Protein AF-A0A1H6BA86-F1 (afdb_monomer_lite)

InterPro domains:
  IPR000883 Cytochrome c oxidase subunit I [PF00115] (71-523)
  IPR000883 Cytochrome c oxidase subunit I [PR01165] (62-87)
  IPR000883 Cytochrome c oxidase subunit I [PR01165] (109-132)
  IPR000883 Cytochrome c oxidase subunit I [PR01165] (136-160)
  IPR000883 Cytochrome c oxidase subunit I [PR01165] (184-196)
  IPR000883 Cytochrome c oxidase subunit I [PR01165] (214-232)
  IPR000883 Cytochrome c oxidase subunit I [PR01165] (243-262)
  IPR000883 Cytochrome c oxidase subunit I [PR01165] (292-313)
  IPR000883 Cytochrome c oxidase subunit I [PR01165] (338-353)
  IPR000883 Cytochrome c oxidase subunit I [PR01165] (362-383)
  IPR000883 Cytochrome c oxidase subunit I [PR01165] (397-415)
  IPR000883 Cytochrome c oxidase subunit I [PR01165] (425-444)
  IPR000883 Cytochrome c oxidase subunit I [PR01165] (475-496)
  IPR000883 Cytochrome c oxidase subunit I [PTHR10422] (62-557)
  IPR023615 Cytochrome c oxidase, subunit I, copper-binding site [PS00077] (294-348)
  IPR023616 Cytochrome c oxidase-like, subunit I domain [PS50855] (63-555)
  IPR036927 Cytochrome c oxidase-like, subunit I superfamily [G3DSA:1.20.210.10] (50-574)
  IPR036927 Cytochrome c oxidase-like, subunit I superfamily [SSF81442] (60-547)

Radius of gyration: 31.28 Å; chains: 1; bounding box: 102×70×97 Å

Organism: NCBI:txid699433

pLDDT: mean 85.02, std 22.04, range [26.34, 98.81]

Foldseek 3Di:
DDDDPQDPVLVVVVVVVVVVVVVLVVVVVVPPDQDDPPPDDPDDDDDDPDPDPPDQDDDPVSLLDPLALLSLLVLLQVQLLVLVVLLLVLVLQLLVCALAFDRDRDDLQLSLLSQQLSVCSLQLRHQLSLLSSCCSNPVCLQQVFPHWPRSVLSSQLSVLQVQLSCLQCVQVVCVVVVPQAHRDRCHNLNQLVSVQPDPHCSSVSNLVSSLSSLSSLLSSLVRLLCCLVPGGDPPRDPVNRALLSLLSNLLSVLSNVQSVLSSVLSVQSSCVRPVVDCCLPDPVSSVVSLVSSLLNVQSSLSSRFSSLLSLLQQQLLLQQLFHQAPSVLLSVLSNVCSVLSNVQSCLLVLLPPDDVVSLVSNLVSQLVNLVSVVSSLVSSVVSNPPGNHDPFLLSLLSVQQSVLVVVLSVLSNQSSDSVSVNQLPQALSVVLSSCSCSQSHSVSSSLSVCQVCLCLSQLFHFDRVLSVLLSVLSSQLSCQQRVLSNVRSVQVHGPSDSRRPDPDGDSVSSSVSSNSNSVSSVSNVVSVVSVVVRSVCRSVPGHGDPALCSSCSVVSPSDGSSSVVSRVVVVVVVVVPDDPPPDDDDDDDDDDDDDDDDDDDDDDDDDDDDDDDDDDDDDDDDDDDDDDYDDDDDDDDD

Secondary structure (DSSP, 8-state):
---PPPPHHHHHHHHHHHHHHHHHHHHHHT----S------------------PPPPPSHHHHHH---HHHHHHHHHHHHHHHHHHHHHHHHHHHHHTTSSS--SS-HHHHHHHHHHHHHIIIIIIIHHHHHHHHHHHHHHHHT-SS-SSHHHHHHHHHTHHHHHHHHHHHHHHGGGTSS-PPP-STTTT-HHHHHH---HHHHHHHHHHHHHHHHHHHHHHHHHHHHHHS--TT--TTT--HHHHHHHHHHHHHHHHHHHHHHHHHHHHHHHHT---TT-HHHHHHHHHHHHHHHHHHHHHHHHHHHHHHHHHHHHHHHTSPPTTHHHHHHHHHHHHHHGGG-GGGGGTTSS--HHHHHHHHHHHHHTHHHHHHHHHHHHHHHTTS-----HHHHHHHHHHHHHHHHHHHHHHHTSHHHHHHHTTBHHHHHHHHHHIIIIIHHHHHHHHHHHHHHHHSB---HHHHHHHHHHHHHHHHHHHHHHHHHHHTTPBTT-S----SSS-HHHHHHHHHHHHHHHHHHHHHHHHHHHHHHHHHHHSPBP-SS-TT--GGGT---HHHHHHHHHHHHHHHHT-----PPP-----------------------------------------------------

Structure (mmCIF, N/CA/C/O backbone):
data_AF-A0A1H6BA86-F1
#
_entry.id   AF-A0A1H6BA86-F1
#
loop_
_atom_site.group_PDB
_atom_site.id
_atom_site.type_symbol
_atom_site.label_atom_id
_atom_site.label_alt_id
_atom_site.label_comp_id
_atom_site.label_asym_id
_atom_site.label_entity_id
_atom_site.label_seq_id
_atom_site.pdbx_PDB_ins_code
_atom_site.Cartn_x
_atom_site.Cartn_y
_atom_site.Cartn_z
_atom_site.occupancy
_atom_site.B_iso_or_equiv
_atom_site.auth_seq_id
_atom_site.auth_comp_id
_atom_site.auth_asym_id
_atom_site.auth_atom_id
_atom_site.pdbx_PDB_model_num
ATOM 1 N N . MET A 1 1 ? 24.984 15.897 -27.661 1.00 39.84 1 MET A N 1
ATOM 2 C CA . MET A 1 1 ? 24.002 16.968 -27.399 1.00 39.84 1 MET A CA 1
ATOM 3 C C . MET A 1 1 ? 23.369 17.363 -28.718 1.00 39.84 1 MET A C 1
ATOM 5 O O . MET A 1 1 ? 24.022 18.007 -29.525 1.00 39.84 1 MET A O 1
ATOM 9 N N . ALA A 1 2 ? 22.137 16.928 -28.956 1.00 32.16 2 ALA A N 1
ATOM 10 C CA . ALA A 1 2 ? 21.269 17.494 -29.978 1.00 32.16 2 ALA A CA 1
ATOM 11 C C . ALA A 1 2 ? 20.032 17.978 -29.220 1.00 32.16 2 ALA A C 1
ATOM 13 O O . ALA A 1 2 ? 19.365 17.175 -28.572 1.00 32.16 2 ALA A O 1
ATOM 14 N N . HIS A 1 3 ? 19.797 19.289 -29.210 1.00 46.59 3 HIS A N 1
ATOM 15 C CA . HIS A 1 3 ? 18.557 19.859 -28.696 1.00 46.59 3 HIS A CA 1
ATOM 16 C C . HIS A 1 3 ? 17.411 19.315 -29.554 1.00 46.59 3 HIS A C 1
ATOM 18 O O . HIS A 1 3 ? 17.282 19.701 -30.715 1.00 46.59 3 HIS A O 1
ATOM 24 N N . MET A 1 4 ? 16.608 18.395 -29.014 1.00 39.19 4 MET A N 1
ATOM 25 C CA . MET A 1 4 ? 15.324 18.074 -29.629 1.00 39.19 4 MET A CA 1
ATOM 26 C C . MET A 1 4 ? 14.385 19.264 -29.398 1.00 39.19 4 MET A C 1
ATOM 28 O O . MET A 1 4 ? 14.241 19.698 -28.253 1.00 39.19 4 MET A O 1
ATOM 32 N N . PRO A 1 5 ? 13.774 19.831 -30.451 1.00 42.56 5 PRO A N 1
ATOM 33 C CA . PRO A 1 5 ? 12.787 20.885 -30.283 1.00 42.56 5 PRO A CA 1
ATOM 34 C C . PRO A 1 5 ? 11.576 20.317 -29.534 1.00 42.56 5 PRO A C 1
ATOM 36 O O . PRO A 1 5 ? 11.010 19.305 -29.941 1.00 42.56 5 PRO A O 1
ATOM 39 N N . ILE A 1 6 ? 11.189 20.969 -28.435 1.00 49.50 6 ILE A N 1
ATOM 40 C CA . ILE A 1 6 ? 9.954 20.664 -27.704 1.00 49.50 6 ILE A CA 1
ATOM 41 C C . ILE A 1 6 ? 8.797 20.845 -28.691 1.00 49.50 6 ILE A C 1
ATOM 43 O O . ILE A 1 6 ? 8.591 21.940 -29.218 1.00 49.50 6 ILE A O 1
ATOM 47 N N . GLY A 1 7 ? 8.067 19.768 -28.987 1.00 47.88 7 GLY A N 1
ATOM 48 C CA . GLY A 1 7 ? 6.925 19.825 -29.895 1.00 47.88 7 GLY A CA 1
ATOM 49 C C . GLY A 1 7 ? 5.872 20.805 -29.373 1.00 47.88 7 GLY A C 1
ATOM 50 O O . GLY A 1 7 ? 5.573 20.830 -28.179 1.00 47.88 7 GLY A O 1
ATOM 51 N N . THR A 1 8 ? 5.275 21.600 -30.260 1.00 51.97 8 THR A N 1
ATOM 52 C CA . THR A 1 8 ? 4.246 22.602 -29.915 1.00 51.97 8 THR A CA 1
ATOM 53 C C . THR A 1 8 ? 3.063 22.012 -29.133 1.00 51.97 8 THR A C 1
ATOM 55 O O . THR A 1 8 ? 2.489 22.698 -28.290 1.00 51.97 8 THR A O 1
ATOM 58 N N . GLY A 1 9 ? 2.743 20.729 -29.342 1.00 50.31 9 GLY A N 1
ATOM 59 C CA . GLY A 1 9 ? 1.730 19.998 -28.571 1.00 50.31 9 GLY A CA 1
ATOM 60 C C . GLY A 1 9 ? 2.130 19.697 -27.120 1.00 50.31 9 GLY A C 1
ATOM 61 O O . GLY A 1 9 ? 1.288 19.781 -26.230 1.00 50.31 9 GLY A O 1
ATOM 62 N N . GLN A 1 10 ? 3.411 19.421 -26.858 1.00 48.28 10 GLN A N 1
ATOM 63 C CA . GLN A 1 10 ? 3.917 19.182 -25.503 1.00 48.28 10 GLN A CA 1
ATOM 64 C C . GLN A 1 10 ? 3.891 20.480 -24.690 1.00 48.28 10 GLN A C 1
ATOM 66 O O . GLN A 1 10 ? 3.408 20.492 -23.567 1.00 48.28 10 GLN A O 1
ATOM 71 N N . LEU A 1 11 ? 4.283 21.597 -25.309 1.00 58.97 11 LEU A N 1
ATOM 72 C CA . LEU A 1 11 ? 4.242 22.931 -24.701 1.00 58.97 11 LEU A CA 1
ATOM 73 C C . LEU A 1 11 ? 2.812 23.367 -24.339 1.00 58.97 11 LEU A C 1
ATOM 75 O O . LEU A 1 11 ? 2.583 23.888 -23.249 1.00 58.97 11 LEU A O 1
ATOM 79 N N . ALA A 1 12 ? 1.839 23.111 -25.219 1.00 61.12 12 ALA A N 1
ATOM 80 C CA . ALA A 1 12 ? 0.430 23.383 -24.939 1.00 61.12 12 ALA A CA 1
ATOM 81 C C . ALA A 1 12 ? -0.090 22.557 -23.750 1.00 61.12 12 ALA A C 1
ATOM 83 O O . ALA A 1 12 ? -0.767 23.103 -22.878 1.00 61.12 12 ALA A O 1
ATOM 84 N N . LEU A 1 13 ? 0.270 21.271 -23.672 1.00 58.84 13 LEU A N 1
ATOM 85 C CA . LEU A 1 13 ? -0.112 20.413 -22.551 1.00 58.84 13 LEU A CA 1
ATOM 86 C C . LEU A 1 13 ? 0.541 20.873 -21.239 1.00 58.84 13 LEU A C 1
ATOM 88 O O . LEU A 1 13 ? -0.153 20.986 -20.233 1.00 58.84 13 LEU A O 1
ATOM 92 N N . THR A 1 14 ? 1.829 21.230 -21.253 1.00 58.19 14 THR A N 1
ATOM 93 C CA . THR A 1 14 ? 2.537 21.777 -20.084 1.00 58.19 14 THR A CA 1
ATOM 94 C C . THR A 1 14 ? 1.886 23.073 -19.586 1.00 58.19 14 THR A C 1
ATOM 96 O O . THR A 1 14 ? 1.733 23.257 -18.379 1.00 58.19 14 THR A O 1
ATOM 99 N N . VAL A 1 15 ? 1.438 23.955 -20.489 1.00 67.56 15 VAL A N 1
ATOM 100 C CA . VAL A 1 15 ? 0.708 25.185 -20.126 1.00 67.56 15 VAL A CA 1
ATOM 101 C C . VAL A 1 15 ? -0.651 24.861 -19.503 1.00 67.56 15 VAL A C 1
ATOM 103 O O . VAL A 1 15 ? -0.996 25.436 -18.472 1.00 67.56 15 VAL A O 1
ATOM 106 N N . VAL A 1 16 ? -1.405 23.917 -20.071 1.00 71.69 16 VAL A N 1
ATOM 107 C CA . VAL A 1 16 ? -2.690 23.468 -19.506 1.00 71.69 16 VAL A CA 1
ATOM 108 C C . VAL A 1 16 ? -2.495 22.838 -18.124 1.00 71.69 16 VAL A C 1
ATOM 110 O O . VAL A 1 16 ? -3.250 23.139 -17.202 1.00 71.69 16 VAL A O 1
ATOM 113 N N . MET A 1 17 ? -1.452 22.027 -17.948 1.00 60.56 17 MET A N 1
ATOM 114 C CA . MET A 1 17 ? -1.089 21.420 -16.664 1.00 60.56 17 MET A CA 1
ATOM 115 C C . MET A 1 17 ? -0.691 22.480 -15.630 1.00 60.56 17 MET A C 1
ATOM 117 O O . MET A 1 17 ? -1.168 22.440 -14.497 1.00 60.56 17 MET A O 1
ATOM 121 N N . GLY A 1 18 ? 0.119 23.468 -16.019 1.00 62.34 18 GLY A N 1
ATOM 122 C CA . GLY A 1 18 ? 0.478 24.597 -15.161 1.00 62.34 18 GLY A CA 1
ATOM 123 C C . GLY A 1 18 ? -0.742 25.420 -14.741 1.00 62.34 18 GLY A C 1
ATOM 124 O O . GLY A 1 18 ? -0.889 25.746 -13.566 1.00 62.34 18 GLY A O 1
ATOM 125 N N . LEU A 1 19 ? -1.664 25.693 -15.671 1.00 70.81 19 LEU A N 1
ATOM 126 C CA . LEU A 1 19 ? -2.929 26.372 -15.378 1.00 70.81 19 LEU A CA 1
ATOM 127 C C . LEU A 1 19 ? -3.818 25.551 -14.439 1.00 70.81 19 LEU A C 1
ATOM 129 O O . LEU A 1 19 ? -4.389 26.119 -13.514 1.00 70.81 19 LEU A O 1
ATOM 133 N N . PHE A 1 20 ? -3.903 24.232 -14.621 1.00 70.25 20 PHE A N 1
ATOM 134 C CA . PHE A 1 20 ? -4.643 23.352 -13.716 1.00 70.25 20 PHE A CA 1
ATOM 135 C C . PHE A 1 20 ? -4.071 23.396 -12.294 1.00 70.25 20 PHE A C 1
ATOM 137 O O . PHE A 1 20 ? -4.823 23.596 -11.344 1.00 70.25 20 PHE A O 1
ATOM 144 N N . LEU A 1 21 ? -2.746 23.300 -12.139 1.00 54.59 21 LEU A N 1
ATOM 145 C CA . LEU A 1 21 ? -2.092 23.416 -10.832 1.00 54.59 21 LEU A CA 1
ATOM 146 C C . LEU A 1 21 ? -2.316 24.791 -10.195 1.00 54.59 21 LEU A C 1
ATOM 148 O O . LEU A 1 21 ? -2.558 24.867 -8.994 1.00 54.59 21 LEU A O 1
ATOM 152 N N . LEU A 1 22 ? -2.294 25.870 -10.984 1.00 65.25 22 LEU A N 1
ATOM 153 C CA . LEU A 1 22 ? -2.608 27.218 -10.503 1.00 65.25 22 LEU A CA 1
ATOM 154 C C . LEU A 1 22 ? -4.075 27.358 -10.089 1.00 65.25 22 LEU A C 1
ATOM 156 O O . LEU A 1 22 ? -4.353 28.019 -9.094 1.00 65.25 22 LEU A O 1
ATOM 160 N N . VAL A 1 23 ? -5.009 26.723 -10.801 1.00 74.50 23 VAL A N 1
ATOM 161 C CA . VAL A 1 23 ? -6.430 26.682 -10.425 1.00 74.50 23 VAL A CA 1
ATOM 162 C C . VAL A 1 23 ? -6.623 25.898 -9.131 1.00 74.50 23 VAL A C 1
ATOM 164 O O . VAL A 1 23 ? -7.315 26.384 -8.243 1.00 74.50 23 VAL A O 1
ATOM 167 N N . VAL A 1 24 ? -5.982 24.737 -8.983 1.00 57.09 24 VAL A N 1
ATOM 168 C CA . VAL A 1 24 ? -6.018 23.945 -7.744 1.00 57.09 24 VAL A CA 1
ATOM 169 C C . VAL A 1 24 ? -5.398 24.731 -6.587 1.00 57.09 24 VAL A C 1
ATOM 171 O O . VAL A 1 24 ? -6.006 24.831 -5.525 1.00 57.09 24 VAL A O 1
ATOM 174 N N . ALA A 1 25 ? -4.241 25.363 -6.792 1.00 58.16 25 ALA A N 1
ATOM 175 C CA . ALA A 1 25 ? -3.588 26.193 -5.781 1.00 58.16 25 ALA A CA 1
ATOM 176 C C . ALA A 1 25 ? -4.437 27.416 -5.401 1.00 58.16 25 ALA A C 1
ATOM 178 O O . ALA A 1 25 ? -4.589 27.715 -4.219 1.00 58.16 25 ALA A O 1
ATOM 179 N N . ALA A 1 26 ? -5.040 28.097 -6.379 1.00 64.88 26 ALA A N 1
ATOM 180 C CA . ALA A 1 26 ? -5.946 29.218 -6.145 1.00 64.88 26 ALA A CA 1
ATOM 181 C C . ALA A 1 26 ? -7.241 28.776 -5.447 1.00 64.88 26 ALA A C 1
ATOM 183 O O . ALA A 1 26 ? -7.762 29.511 -4.614 1.00 64.88 26 ALA A O 1
ATOM 184 N N . TRP A 1 27 ? -7.750 27.582 -5.753 1.00 66.75 27 TRP A N 1
ATOM 185 C CA . TRP A 1 27 ? -8.900 26.985 -5.078 1.00 66.75 27 TRP A CA 1
ATOM 186 C C . TRP A 1 27 ? -8.579 26.667 -3.612 1.00 66.75 27 TRP A C 1
ATOM 188 O O . TRP A 1 27 ? -9.325 27.090 -2.734 1.00 66.75 27 TRP A O 1
ATOM 198 N N . ILE A 1 28 ? -7.425 26.049 -3.332 1.00 53.97 28 ILE A N 1
ATOM 199 C CA . ILE A 1 28 ? -6.934 25.794 -1.965 1.00 53.97 28 ILE A CA 1
ATOM 200 C C . ILE A 1 28 ? -6.727 27.112 -1.203 1.00 53.97 28 ILE A C 1
ATOM 202 O O . ILE A 1 28 ? -7.140 27.231 -0.051 1.00 53.97 28 ILE A O 1
ATOM 206 N N . ALA A 1 29 ? -6.132 28.123 -1.842 1.00 55.66 29 ALA A N 1
ATOM 207 C CA . ALA A 1 29 ? -5.887 29.430 -1.231 1.00 55.66 29 ALA A CA 1
ATOM 208 C C . ALA A 1 29 ? -7.180 30.209 -0.929 1.00 55.66 29 ALA A C 1
ATOM 210 O O . ALA A 1 29 ? -7.205 31.013 -0.002 1.00 55.66 29 ALA A O 1
ATOM 211 N N . ARG A 1 30 ? -8.257 29.960 -1.687 1.00 59.47 30 ARG A N 1
ATOM 212 C CA . ARG A 1 30 ? -9.590 30.556 -1.487 1.00 59.47 30 ARG A CA 1
ATOM 213 C C . ARG A 1 30 ? -10.451 29.833 -0.453 1.00 59.47 30 ARG A C 1
ATOM 215 O O . ARG A 1 30 ? -11.539 30.317 -0.149 1.00 59.47 30 ARG A O 1
ATOM 222 N N . LEU A 1 31 ? -9.990 28.721 0.122 1.00 59.22 31 LEU A N 1
ATOM 223 C CA . LEU A 1 31 ? -10.593 28.139 1.323 1.00 59.22 31 LEU A CA 1
ATOM 224 C C . LEU A 1 31 ? -10.203 29.005 2.539 1.00 59.22 31 LEU A C 1
ATOM 226 O O . LEU A 1 31 ? -9.437 28.605 3.414 1.00 59.22 31 LEU A O 1
ATOM 230 N N . GLU A 1 32 ? -10.703 30.243 2.560 1.00 44.50 32 GLU A N 1
ATOM 231 C CA . GLU A 1 32 ? -10.516 31.240 3.615 1.00 44.50 32 GLU A CA 1
ATOM 232 C C . GLU A 1 32 ? -11.298 30.841 4.876 1.00 44.50 32 GLU A C 1
ATOM 234 O O . GLU A 1 32 ? -12.383 31.335 5.168 1.00 44.50 32 GLU A O 1
ATOM 239 N N . SER A 1 33 ? -10.774 29.875 5.629 1.00 46.59 33 SER A N 1
ATOM 240 C CA . SER A 1 33 ? -10.879 29.792 7.096 1.00 46.59 33 SER A CA 1
ATOM 241 C C . SER A 1 33 ? -10.102 28.569 7.578 1.00 46.59 33 SER A C 1
ATOM 243 O O . SER A 1 33 ? -10.634 27.482 7.788 1.00 46.59 33 SER A O 1
ATOM 245 N N . TRP A 1 34 ? -8.797 28.758 7.750 1.00 47.69 34 TRP A N 1
ATOM 246 C CA . TRP A 1 34 ? -7.900 27.767 8.355 1.00 47.69 34 TRP A CA 1
ATOM 247 C C . TRP A 1 34 ? -8.015 27.755 9.888 1.00 47.69 34 TRP A C 1
ATOM 249 O O . TRP A 1 34 ? -7.421 26.918 10.559 1.00 47.69 34 TRP A O 1
ATOM 259 N N . ARG A 1 35 ? -8.801 28.684 10.446 1.00 44.44 35 ARG A N 1
ATOM 260 C CA . ARG A 1 35 ? -9.228 28.699 11.842 1.00 44.44 35 ARG A CA 1
ATOM 261 C C . ARG A 1 35 ? -10.662 28.195 11.919 1.00 44.44 35 ARG A C 1
ATOM 263 O O . ARG A 1 35 ? -11.524 28.719 11.216 1.00 44.44 35 ARG A O 1
ATOM 270 N N . SER A 1 36 ? -10.838 27.159 12.736 1.00 41.00 36 SER A N 1
ATOM 271 C CA . SER A 1 36 ? -12.077 26.700 13.368 1.00 41.00 36 SER A CA 1
ATOM 272 C C . SER A 1 36 ? -13.308 27.547 13.046 1.00 41.00 36 SER A C 1
ATOM 274 O O . SER A 1 36 ? -13.621 28.528 13.716 1.00 41.00 36 SER A O 1
ATOM 276 N N . TYR A 1 37 ? -14.048 27.119 12.031 1.00 34.03 37 TYR A N 1
ATOM 277 C CA . TYR A 1 37 ? -15.469 27.419 11.975 1.00 34.03 37 TYR A CA 1
ATOM 278 C C . TYR A 1 37 ? -16.135 26.399 12.895 1.00 34.03 37 TYR A C 1
ATOM 280 O O . TYR A 1 37 ? -16.448 25.288 12.477 1.00 34.03 37 TYR A O 1
ATOM 288 N N . ALA A 1 38 ? -16.284 26.763 14.168 1.00 39.16 38 ALA A N 1
ATOM 289 C CA . ALA A 1 38 ? -17.427 26.264 14.915 1.00 39.16 38 ALA A CA 1
ATOM 290 C C . ALA A 1 38 ? -18.674 26.761 14.162 1.00 39.16 38 ALA A C 1
ATOM 292 O O . ALA A 1 38 ? -18.685 27.928 13.747 1.00 39.16 38 ALA A O 1
ATOM 293 N N . PRO A 1 39 ? -19.687 25.921 13.903 1.00 39.00 39 PRO A N 1
ATOM 294 C CA . PRO A 1 39 ? -20.912 26.408 13.296 1.00 39.00 39 PRO A CA 1
ATOM 295 C C . PRO A 1 39 ? -21.491 27.493 14.210 1.00 39.00 39 PRO A C 1
ATOM 297 O O . PRO A 1 39 ? -21.741 27.277 15.394 1.00 39.00 39 PRO A O 1
ATOM 300 N N . ALA A 1 40 ? -21.622 28.703 13.669 1.00 35.03 40 ALA A N 1
ATOM 301 C CA . ALA A 1 40 ? -22.212 29.829 14.366 1.00 35.03 40 ALA A CA 1
ATOM 302 C C . ALA A 1 40 ? -23.724 29.595 14.490 1.00 35.03 40 ALA A C 1
ATOM 304 O O . ALA A 1 40 ? -24.492 29.971 13.608 1.00 35.03 40 ALA A O 1
ATOM 305 N N . GLY A 1 41 ? -24.144 28.975 15.592 1.00 34.06 41 GLY A N 1
ATOM 306 C CA . GLY A 1 41 ? -25.519 29.032 16.075 1.00 34.06 41 GLY A CA 1
ATOM 307 C C . GLY A 1 41 ? -25.763 30.381 16.748 1.00 34.06 41 GLY A C 1
ATOM 308 O O . GLY A 1 41 ? -25.286 30.634 17.852 1.00 34.06 41 GLY A O 1
ATOM 309 N N . GLY A 1 42 ? -26.477 31.277 16.071 1.00 32.03 42 GLY A N 1
ATOM 310 C CA . GLY A 1 42 ? -27.062 32.456 16.700 1.00 32.03 42 GLY A CA 1
ATOM 311 C C . GLY A 1 42 ? -28.368 32.073 17.392 1.00 32.03 42 GLY A C 1
ATOM 312 O O . GLY A 1 42 ? -29.319 31.689 16.720 1.00 32.03 42 GLY A O 1
ATOM 313 N N . GLY A 1 43 ? -28.428 32.203 18.715 1.00 29.56 43 GLY A N 1
ATOM 314 C CA . GLY A 1 43 ? -29.660 32.024 19.485 1.00 29.56 43 GLY A CA 1
ATOM 315 C C . GLY A 1 43 ? -29.371 31.799 20.963 1.00 29.56 43 GLY A C 1
ATOM 316 O O . GLY A 1 43 ? -28.657 30.877 21.328 1.00 29.56 43 GLY A O 1
ATOM 317 N N . ALA A 1 44 ? -29.868 32.693 21.807 1.00 31.09 44 ALA A N 1
ATOM 318 C CA . ALA A 1 44 ? -29.593 32.744 23.233 1.00 31.09 44 ALA A CA 1
ATOM 319 C C . ALA A 1 44 ? -30.216 31.576 24.024 1.00 31.09 44 ALA A C 1
ATOM 321 O O . ALA A 1 44 ? -31.372 31.244 23.804 1.00 31.09 44 ALA A O 1
ATOM 322 N N . GLY A 1 45 ? -29.458 31.081 25.010 1.00 33.25 45 GLY A N 1
ATOM 323 C CA . GLY A 1 45 ? -29.936 30.551 26.292 1.00 33.25 45 GLY A CA 1
ATOM 324 C C . GLY A 1 45 ? -30.730 29.243 26.293 1.00 33.25 45 GLY A C 1
ATOM 325 O O . GLY A 1 45 ? -31.941 29.283 26.176 1.00 33.25 45 GLY A O 1
ATOM 326 N N . GLU A 1 46 ? -30.064 28.129 26.607 1.00 29.05 46 GLU A N 1
ATOM 327 C CA . GLU A 1 46 ? -30.414 27.250 27.738 1.00 29.05 46 GLU A CA 1
ATOM 328 C C . GLU A 1 46 ? -29.362 26.142 27.897 1.00 29.05 46 GLU A C 1
ATOM 330 O O . GLU A 1 46 ? -28.843 25.589 26.931 1.00 29.05 46 GLU A O 1
ATOM 335 N N . THR A 1 47 ? -29.005 25.846 29.143 1.00 37.94 47 THR A N 1
ATOM 336 C CA . THR A 1 47 ? -28.129 24.740 29.530 1.00 37.94 47 THR A CA 1
ATOM 337 C C . THR A 1 47 ? -28.850 23.408 29.334 1.00 37.94 47 THR A C 1
ATOM 339 O O . THR A 1 47 ? -29.713 23.058 30.135 1.00 37.94 47 THR A O 1
ATOM 342 N N . GLY A 1 48 ? -28.454 22.653 28.311 1.00 29.02 48 GLY A N 1
ATOM 343 C CA . GLY A 1 48 ? -28.836 21.259 28.115 1.00 29.02 48 GLY A CA 1
ATOM 344 C C . GLY A 1 48 ? -27.662 20.472 27.540 1.00 29.02 48 GLY A C 1
ATOM 345 O O . GLY A 1 48 ? -27.221 20.728 26.424 1.00 29.02 48 GLY A O 1
ATOM 346 N N . THR A 1 49 ? -27.133 19.524 28.311 1.00 37.72 49 THR A N 1
ATOM 347 C CA . THR A 1 49 ? -26.193 18.503 27.839 1.00 37.72 49 THR A CA 1
ATOM 348 C C . THR A 1 49 ? -26.959 17.507 26.973 1.00 37.72 49 THR A C 1
ATOM 350 O O . THR A 1 49 ? -27.450 16.494 27.466 1.00 37.72 49 THR A O 1
ATOM 353 N N . GLY A 1 50 ? -27.122 17.831 25.696 1.00 31.67 50 GLY A N 1
ATOM 354 C CA . GLY A 1 50 ? -27.658 16.931 24.687 1.00 31.67 50 GLY A CA 1
ATOM 355 C C . GLY A 1 50 ? -26.739 16.960 23.478 1.00 31.67 50 GLY A C 1
ATOM 356 O O . GLY A 1 50 ? -26.563 18.006 22.857 1.00 31.67 50 GLY A O 1
ATOM 357 N N . THR A 1 51 ? -26.134 15.822 23.153 1.00 36.53 51 THR A N 1
ATOM 358 C CA . THR A 1 51 ? -25.482 15.581 21.864 1.00 36.53 51 THR A CA 1
ATOM 359 C C . THR A 1 51 ? -26.559 15.579 20.780 1.00 36.53 51 THR A C 1
ATOM 361 O O . THR A 1 51 ? -27.079 14.531 20.408 1.00 36.53 51 THR A O 1
ATOM 364 N N . GLY A 1 52 ? -26.963 16.764 20.324 1.00 32.25 52 GLY A N 1
ATOM 365 C CA . GLY A 1 52 ? -27.883 16.906 19.204 1.00 32.25 52 GLY A CA 1
ATOM 366 C C . GLY A 1 52 ? -27.190 16.462 17.921 1.00 32.25 52 GLY A C 1
ATOM 367 O O . GLY A 1 52 ? -26.307 17.156 17.420 1.00 32.25 52 GLY A O 1
ATOM 368 N N . HIS A 1 53 ? -27.579 15.305 17.389 1.00 43.34 53 HIS A N 1
ATOM 369 C CA . HIS A 1 53 ? -27.261 14.932 16.018 1.00 43.34 53 HIS A CA 1
ATOM 370 C C . HIS A 1 53 ? -28.094 15.815 15.080 1.00 43.34 53 HIS A C 1
ATOM 372 O O . HIS A 1 53 ? -29.249 15.507 14.800 1.00 43.34 53 HIS A O 1
ATOM 378 N N . GLU A 1 54 ? -27.527 16.917 14.581 1.00 49.62 54 GLU A N 1
ATOM 379 C CA . GLU A 1 54 ? -28.061 17.508 13.351 1.00 49.62 54 GLU A CA 1
ATOM 380 C C . GLU A 1 54 ? -27.998 16.431 12.259 1.00 49.62 54 GLU A C 1
ATOM 382 O O . GLU A 1 54 ? -26.933 15.854 12.001 1.00 49.62 54 GLU A O 1
ATOM 387 N N . GLU A 1 55 ? -29.143 16.115 11.644 1.00 56.62 55 GLU A N 1
ATOM 388 C CA . GLU A 1 55 ? -29.179 15.165 10.538 1.00 56.62 55 GLU A CA 1
ATOM 389 C C . GLU A 1 55 ? -28.203 15.619 9.451 1.00 56.62 55 GLU A C 1
ATOM 391 O O . GLU A 1 55 ? -28.264 16.743 8.943 1.00 56.62 55 GLU A O 1
ATOM 396 N N . LYS A 1 56 ? -27.279 14.724 9.084 1.00 66.62 56 LYS A N 1
ATOM 397 C CA . LYS A 1 56 ? -26.329 14.988 8.004 1.00 66.62 56 LYS A CA 1
ATOM 398 C C . LYS A 1 56 ? -27.112 15.366 6.741 1.00 66.62 56 LYS A C 1
ATOM 400 O O . LYS A 1 56 ? -28.070 14.660 6.414 1.00 66.62 56 LYS A O 1
ATOM 405 N N . PRO A 1 57 ? -26.682 16.394 5.982 1.00 69.38 57 PRO A N 1
ATOM 406 C CA . PRO A 1 57 ? -27.327 16.749 4.724 1.00 69.38 57 PRO A CA 1
ATOM 407 C C . PRO A 1 57 ? -27.531 15.510 3.845 1.00 69.38 57 PRO A C 1
ATOM 409 O O . PRO A 1 57 ? -26.659 14.646 3.771 1.00 69.38 57 PRO A O 1
ATOM 412 N N . GLY A 1 58 ? -28.681 15.390 3.187 1.00 75.19 58 GLY A N 1
ATOM 413 C CA . GLY A 1 58 ? -28.935 14.294 2.253 1.00 75.19 58 GLY A CA 1
ATOM 414 C C . GLY A 1 58 ? -28.194 14.465 0.919 1.00 75.19 58 GLY A C 1
ATOM 415 O O . GLY A 1 58 ? -27.813 15.567 0.520 1.00 75.19 58 GLY A O 1
ATOM 416 N N . GLY A 1 59 ? -28.037 13.368 0.175 1.00 84.00 59 GLY A N 1
ATOM 417 C CA . GLY A 1 59 ? -27.596 13.396 -1.225 1.00 84.00 59 GLY A CA 1
ATOM 418 C C . GLY A 1 59 ? -26.100 13.659 -1.452 1.00 84.00 59 GLY A C 1
ATOM 419 O O . GLY A 1 59 ? -25.261 13.438 -0.583 1.00 84.00 59 GLY A O 1
ATOM 420 N N . LEU A 1 60 ? -25.753 14.095 -2.671 1.00 85.94 60 LEU A N 1
ATOM 421 C CA . LEU A 1 60 ? -24.358 14.281 -3.110 1.00 85.94 60 LEU A CA 1
ATOM 422 C C . LEU A 1 60 ? -23.627 15.394 -2.353 1.00 85.94 60 LEU A C 1
ATOM 424 O O . LEU A 1 60 ? -22.413 15.311 -2.180 1.00 85.94 60 LEU A O 1
ATOM 428 N N . LEU A 1 61 ? -24.356 16.417 -1.893 1.00 87.00 61 LEU A N 1
ATOM 429 C CA . LEU A 1 61 ? -23.757 17.554 -1.198 1.00 87.00 61 LEU A CA 1
ATOM 430 C C . LEU A 1 61 ? -23.049 17.106 0.085 1.00 87.00 61 LEU A C 1
ATOM 432 O O . LEU A 1 61 ? -21.934 17.554 0.326 1.00 87.00 61 LEU A O 1
ATOM 436 N N . ARG A 1 62 ? -23.626 16.139 0.819 1.00 87.81 62 ARG A N 1
ATOM 437 C CA . ARG A 1 62 ? -22.997 15.502 1.986 1.00 87.81 62 ARG A CA 1
ATOM 438 C C . ARG A 1 62 ? -21.566 15.091 1.695 1.00 87.81 62 ARG A C 1
ATOM 440 O O . ARG A 1 62 ? -20.653 15.515 2.379 1.00 87.81 62 ARG A O 1
ATOM 447 N N . TRP A 1 63 ? -21.373 14.291 0.655 1.00 89.38 63 TRP A N 1
ATOM 448 C CA . TRP A 1 63 ? -20.079 13.696 0.339 1.00 89.38 63 TRP A CA 1
ATOM 449 C C . TRP A 1 63 ? -19.091 14.717 -0.229 1.00 89.38 63 TRP A C 1
ATOM 451 O O . TRP A 1 63 ? -17.895 14.612 0.013 1.00 89.38 63 TRP A O 1
ATOM 461 N N . LEU A 1 64 ? -19.577 15.731 -0.952 1.00 89.31 64 LEU A N 1
ATOM 462 C CA . LEU A 1 64 ? -18.728 16.786 -1.509 1.00 89.31 64 LEU A CA 1
ATOM 463 C C . LEU A 1 64 ? -18.223 17.777 -0.452 1.00 89.31 64 LEU A C 1
ATOM 465 O O . LEU A 1 64 ? -17.134 18.321 -0.618 1.00 89.31 64 LEU A O 1
ATOM 469 N N . THR A 1 65 ? -18.987 18.014 0.619 1.00 89.25 65 THR A N 1
ATOM 470 C CA . THR A 1 65 ? -18.672 19.045 1.625 1.00 89.25 65 THR A CA 1
ATOM 471 C C . THR A 1 65 ? -18.466 18.504 3.040 1.00 89.25 65 THR A C 1
ATOM 473 O O . THR A 1 65 ? -18.341 19.301 3.968 1.00 89.25 65 THR A O 1
ATOM 476 N N . THR A 1 66 ? -18.459 17.182 3.236 1.00 92.81 66 THR A N 1
ATOM 477 C CA . THR A 1 66 ? -18.283 16.581 4.566 1.00 92.81 66 THR A CA 1
ATOM 478 C C . THR A 1 66 ? -16.905 16.882 5.146 1.00 92.81 66 THR A C 1
ATOM 480 O O . THR A 1 66 ? -15.895 16.928 4.440 1.00 92.81 66 THR A O 1
ATOM 483 N N . VAL A 1 67 ? -16.883 17.063 6.461 1.00 93.75 67 VAL A N 1
ATOM 484 C CA . VAL A 1 67 ? -15.669 17.099 7.281 1.00 93.75 67 VAL A CA 1
ATOM 485 C C . VAL A 1 67 ? -15.633 15.954 8.296 1.00 93.75 67 VAL A C 1
ATOM 487 O O . VAL A 1 67 ? -14.621 15.789 8.961 1.00 93.75 67 VAL A O 1
ATOM 490 N N . ASP A 1 68 ? -16.694 15.142 8.374 1.00 94.75 68 ASP A N 1
ATOM 491 C CA . ASP A 1 68 ? -16.787 14.019 9.309 1.00 94.75 68 ASP A CA 1
ATOM 492 C C . ASP A 1 68 ? -15.782 12.928 8.917 1.00 94.75 68 ASP A C 1
ATOM 494 O O . ASP A 1 68 ? -15.848 12.362 7.818 1.00 94.75 68 ASP A O 1
ATOM 498 N N . HIS A 1 69 ? -14.870 12.601 9.835 1.00 96.88 69 HIS A N 1
ATOM 499 C CA . HIS A 1 69 ? -13.853 11.569 9.646 1.00 96.88 69 HIS A CA 1
ATOM 500 C C . HIS A 1 69 ? -14.406 10.190 9.251 1.00 96.88 69 HIS A C 1
ATOM 502 O O . HIS A 1 69 ? -13.734 9.454 8.526 1.00 96.88 69 HIS A O 1
ATOM 508 N N . LYS A 1 70 ? -15.632 9.838 9.662 1.00 96.31 70 LYS A N 1
ATOM 509 C CA . LYS A 1 70 ? -16.294 8.581 9.280 1.00 96.31 70 LYS A CA 1
ATOM 510 C C . LYS A 1 70 ? -16.685 8.600 7.807 1.00 96.31 70 LYS A C 1
ATOM 512 O O . LYS A 1 70 ? -16.372 7.658 7.083 1.00 96.31 70 LYS A O 1
ATOM 517 N N . ASP A 1 71 ? -17.313 9.683 7.343 1.00 95.62 71 ASP A N 1
ATOM 518 C CA . ASP A 1 71 ? -17.703 9.827 5.934 1.00 95.62 71 ASP A CA 1
ATOM 519 C C . ASP A 1 71 ? -16.452 9.903 5.039 1.00 95.62 71 ASP A C 1
ATOM 521 O O . ASP A 1 71 ? -16.378 9.214 4.021 1.00 95.62 71 ASP A O 1
ATOM 525 N N . ILE A 1 72 ? -15.427 10.657 5.455 1.00 97.31 72 ILE A N 1
ATOM 526 C CA . ILE A 1 72 ? -14.133 10.720 4.757 1.00 97.31 72 ILE A CA 1
ATOM 527 C C . ILE A 1 72 ? -13.460 9.342 4.735 1.00 97.31 72 ILE A C 1
ATOM 529 O O . ILE A 1 72 ? -12.969 8.915 3.690 1.00 97.31 72 ILE A O 1
ATOM 533 N N . GLY A 1 73 ? -13.474 8.606 5.849 1.00 97.56 73 GLY A N 1
ATOM 534 C CA . GLY A 1 73 ? -12.968 7.235 5.922 1.00 97.56 73 GLY A CA 1
ATOM 535 C C . GLY A 1 73 ? -13.656 6.303 4.920 1.00 97.56 73 GLY A C 1
ATOM 536 O O . GLY A 1 73 ? -12.980 5.561 4.205 1.00 97.56 73 GLY A O 1
ATOM 537 N N . LEU A 1 74 ? -14.983 6.395 4.784 1.00 96.00 74 LEU A N 1
ATOM 538 C CA . LEU A 1 74 ? -15.742 5.644 3.776 1.00 96.00 74 LEU A CA 1
ATOM 539 C C . LEU A 1 74 ? -15.398 6.074 2.343 1.00 96.00 74 LEU A C 1
ATOM 541 O O . LEU A 1 74 ? -15.277 5.217 1.467 1.00 96.00 74 LEU A O 1
ATOM 545 N N . MET A 1 75 ? -15.188 7.369 2.095 1.00 97.25 75 MET A N 1
ATOM 546 C CA . MET A 1 75 ? -14.755 7.882 0.790 1.00 97.25 75 MET A CA 1
ATOM 547 C C . MET A 1 75 ? -13.367 7.351 0.402 1.00 97.25 75 MET A C 1
ATOM 549 O O . MET A 1 75 ? -13.192 6.867 -0.719 1.00 97.25 75 MET A O 1
ATOM 553 N N . TYR A 1 76 ? -12.402 7.356 1.331 1.00 98.31 76 TYR A N 1
ATOM 554 C CA . TYR A 1 76 ? -11.097 6.707 1.152 1.00 98.31 76 TYR A CA 1
ATOM 555 C C . TYR A 1 76 ? -11.249 5.207 0.872 1.00 98.31 76 TYR A C 1
ATOM 557 O O . TYR A 1 76 ? -10.590 4.684 -0.026 1.00 98.31 76 TYR A O 1
ATOM 565 N N . GLY A 1 77 ? -12.140 4.521 1.594 1.00 95.94 77 GLY A N 1
ATOM 566 C CA . GLY A 1 77 ? -12.426 3.101 1.388 1.00 95.94 77 GLY A CA 1
ATOM 567 C C . GLY A 1 77 ? -12.974 2.811 -0.010 1.00 95.94 77 GLY A C 1
ATOM 568 O O . GLY A 1 77 ? -12.469 1.926 -0.700 1.00 95.94 77 GLY A O 1
ATOM 569 N N . ALA A 1 78 ? -13.954 3.592 -0.468 1.00 95.31 78 ALA A N 1
ATOM 570 C CA . ALA A 1 78 ? -14.518 3.473 -1.810 1.00 95.31 78 ALA A CA 1
ATOM 571 C C . ALA A 1 78 ? -13.463 3.741 -2.894 1.00 95.31 78 ALA A C 1
ATOM 573 O O . ALA A 1 78 ? -13.322 2.952 -3.830 1.00 95.31 78 ALA A O 1
ATOM 574 N N . PHE A 1 79 ? -12.673 4.808 -2.737 1.00 97.62 79 PHE A N 1
ATOM 575 C CA . PHE A 1 79 ? -11.556 5.115 -3.628 1.00 97.62 79 PHE A CA 1
ATOM 576 C C . PHE A 1 79 ? -10.545 3.963 -3.690 1.00 97.62 79 PHE A C 1
ATOM 578 O O . PHE A 1 79 ? -10.162 3.531 -4.777 1.00 97.62 79 PHE A O 1
ATOM 585 N N . ALA A 1 80 ? -10.155 3.416 -2.538 1.00 96.56 80 ALA A N 1
ATOM 586 C CA . ALA A 1 80 ? -9.212 2.312 -2.462 1.00 96.56 80 ALA A CA 1
ATOM 587 C C . ALA A 1 80 ? -9.747 1.041 -3.138 1.00 96.56 80 ALA A C 1
ATOM 589 O O . ALA A 1 80 ? -9.003 0.393 -3.868 1.00 96.56 80 ALA A O 1
ATOM 590 N N . VAL A 1 81 ? -11.027 0.695 -2.958 1.00 93.25 81 VAL A N 1
ATOM 591 C CA . VAL A 1 81 ? -11.646 -0.464 -3.630 1.00 93.25 81 VAL A CA 1
ATOM 592 C C . VAL A 1 81 ? -11.656 -0.286 -5.151 1.00 93.25 81 VAL A C 1
ATOM 594 O O . VAL A 1 81 ? -11.337 -1.231 -5.873 1.00 93.25 81 VAL A O 1
ATOM 597 N N . LEU A 1 82 ? -11.960 0.917 -5.651 1.00 95.50 82 LEU A N 1
ATOM 598 C CA . LEU A 1 82 ? -11.912 1.216 -7.088 1.00 95.50 82 LEU A CA 1
ATOM 599 C C . LEU A 1 82 ? -10.486 1.102 -7.646 1.00 95.50 82 LEU A C 1
ATOM 601 O O . LEU A 1 82 ? -10.272 0.451 -8.669 1.00 95.50 82 LEU A O 1
ATOM 605 N N . SER A 1 83 ? -9.502 1.672 -6.949 1.00 97.38 83 SER A N 1
ATOM 606 C CA . SER A 1 83 ? -8.084 1.564 -7.310 1.00 97.38 83 SER A CA 1
ATOM 607 C C . SER A 1 83 ? -7.589 0.115 -7.271 1.00 97.38 83 SER A C 1
ATOM 609 O O . SER A 1 83 ? -6.879 -0.322 -8.178 1.00 97.38 83 SER A O 1
ATOM 611 N N . PHE A 1 84 ? -8.001 -0.659 -6.264 1.00 95.94 84 PHE A N 1
ATOM 612 C CA . PHE A 1 84 ? -7.687 -2.082 -6.147 1.00 95.94 84 PHE A CA 1
ATOM 613 C C . PHE A 1 84 ? -8.260 -2.881 -7.319 1.00 95.94 84 PHE A C 1
ATOM 615 O O . PHE A 1 84 ? -7.548 -3.682 -7.925 1.00 95.94 84 PHE A O 1
ATOM 622 N N . ALA A 1 85 ? -9.518 -2.624 -7.688 1.00 95.25 85 ALA A N 1
ATOM 623 C CA . ALA A 1 85 ? -10.155 -3.257 -8.837 1.00 95.25 85 ALA A CA 1
ATOM 624 C C . ALA A 1 85 ? -9.416 -2.926 -10.140 1.00 95.25 85 ALA A C 1
ATOM 626 O O . ALA A 1 85 ? -9.090 -3.835 -10.902 1.00 95.25 85 ALA A O 1
ATOM 627 N N . TRP A 1 86 ? -9.082 -1.653 -10.375 1.00 95.88 86 TRP A N 1
ATOM 628 C CA . TRP A 1 86 ? -8.337 -1.247 -11.568 1.00 95.88 86 TRP A CA 1
ATOM 629 C C . TRP A 1 86 ? -6.950 -1.894 -11.645 1.00 95.88 86 TRP A C 1
ATOM 631 O O . TRP A 1 86 ? -6.610 -2.514 -12.655 1.00 95.88 86 TRP A O 1
ATOM 641 N N . GLY A 1 87 ? -6.154 -1.818 -10.574 1.00 96.81 87 GLY A N 1
ATOM 642 C CA . GLY A 1 87 ? -4.836 -2.452 -10.566 1.00 96.81 87 GLY A CA 1
ATOM 643 C C . GLY A 1 87 ? -4.923 -3.982 -10.670 1.00 96.81 87 GLY A C 1
ATOM 644 O O . GLY A 1 87 ? -4.040 -4.597 -11.270 1.00 96.81 87 GLY A O 1
ATOM 645 N N . GLY A 1 88 ? -5.992 -4.596 -10.152 1.00 96.00 88 GLY A N 1
ATOM 646 C CA . GLY A 1 88 ? -6.298 -6.017 -10.322 1.00 96.00 88 GLY A CA 1
ATOM 647 C C . GLY A 1 88 ? -6.609 -6.383 -11.777 1.00 96.00 88 GLY A C 1
ATOM 648 O O . GLY A 1 88 ? -6.061 -7.350 -12.300 1.00 96.00 88 GLY A O 1
ATOM 649 N N . ILE A 1 89 ? -7.417 -5.580 -12.471 1.00 96.31 89 ILE A N 1
ATOM 650 C CA . ILE A 1 89 ? -7.702 -5.762 -13.903 1.00 96.31 89 ILE A CA 1
ATOM 651 C C . ILE A 1 89 ? -6.411 -5.653 -14.723 1.00 96.31 89 ILE A C 1
ATOM 653 O O . ILE A 1 89 ? -6.141 -6.519 -15.556 1.00 96.31 89 ILE A O 1
ATOM 657 N N . ALA A 1 90 ? -5.579 -4.642 -14.450 1.00 96.25 90 ALA A N 1
ATOM 658 C CA . ALA A 1 90 ? -4.306 -4.454 -15.142 1.00 96.25 90 ALA A CA 1
ATOM 659 C C . ALA A 1 90 ? -3.396 -5.690 -15.021 1.00 96.25 90 ALA A C 1
ATOM 661 O O . ALA A 1 90 ? -2.859 -6.159 -16.026 1.00 96.25 90 ALA A O 1
ATOM 662 N N . VAL A 1 91 ? -3.266 -6.272 -13.820 1.00 96.81 91 VAL A N 1
ATOM 663 C CA . VAL A 1 91 ? -2.412 -7.456 -13.630 1.00 96.81 91 VAL A CA 1
ATOM 664 C C . VAL A 1 91 ? -3.019 -8.726 -14.223 1.00 96.81 91 VAL A C 1
ATOM 666 O O . VAL A 1 91 ? -2.276 -9.554 -14.741 1.00 96.81 91 VAL A O 1
ATOM 669 N N . VAL A 1 92 ? -4.349 -8.882 -14.221 1.00 98.19 92 VAL A N 1
ATOM 670 C CA . VAL A 1 92 ? -5.018 -10.001 -14.910 1.00 98.19 92 VAL A CA 1
ATOM 671 C C . VAL A 1 92 ? -4.682 -9.980 -16.403 1.00 98.19 92 VAL A C 1
ATOM 673 O O . VAL A 1 92 ? -4.310 -11.017 -16.955 1.00 98.19 92 VAL A O 1
ATOM 676 N N . ILE A 1 93 ? -4.721 -8.807 -17.045 1.00 97.69 93 ILE A N 1
ATOM 677 C CA . ILE A 1 93 ? -4.332 -8.650 -18.455 1.00 97.69 93 ILE A CA 1
ATOM 678 C C . ILE A 1 93 ? -2.853 -9.010 -18.647 1.00 97.69 93 ILE A C 1
ATOM 680 O O . ILE A 1 93 ? -2.533 -9.862 -19.473 1.00 97.69 93 ILE A O 1
ATOM 684 N N . MET A 1 94 ? -1.955 -8.440 -17.836 1.00 97.81 94 MET A N 1
ATOM 685 C CA . MET A 1 94 ? -0.515 -8.724 -17.918 1.00 97.81 94 MET A CA 1
ATOM 686 C C . MET A 1 94 ? -0.179 -10.204 -17.708 1.00 97.81 94 MET A C 1
ATOM 688 O O . MET A 1 94 ? 0.735 -10.734 -18.329 1.00 97.81 94 MET A O 1
ATOM 692 N N . ARG A 1 95 ? -0.883 -10.898 -16.811 1.00 97.69 95 ARG A N 1
ATOM 693 C CA . ARG A 1 95 ? -0.652 -12.327 -16.571 1.00 97.69 95 ARG A CA 1
ATOM 694 C C . ARG A 1 95 ? -1.231 -13.205 -17.665 1.00 97.69 95 ARG A C 1
ATOM 696 O O . ARG A 1 95 ? -0.669 -14.268 -17.919 1.00 97.69 95 ARG A O 1
ATOM 703 N N . THR A 1 96 ? -2.307 -12.761 -18.304 1.00 97.94 96 THR A N 1
ATOM 704 C CA . THR A 1 96 ? -2.870 -13.441 -19.473 1.00 97.94 96 THR A CA 1
ATOM 705 C C . THR A 1 96 ? -1.913 -13.353 -20.661 1.00 97.94 96 THR A C 1
ATOM 707 O O . THR A 1 96 ? -1.703 -14.369 -21.312 1.00 97.94 96 THR A O 1
ATOM 710 N N . GLU A 1 97 ? -1.263 -12.200 -20.875 1.00 97.56 97 GLU A N 1
ATOM 711 C CA . GLU A 1 97 ? -0.186 -12.042 -21.871 1.00 97.56 97 GLU A CA 1
ATOM 712 C C . GLU A 1 97 ? 0.913 -13.097 -21.687 1.00 97.56 97 GLU A C 1
ATOM 714 O O . GLU A 1 97 ? 1.327 -13.756 -22.628 1.00 97.56 97 GLU A O 1
ATOM 719 N N . LEU A 1 98 ? 1.324 -13.342 -20.443 1.00 97.44 98 LEU A N 1
ATOM 720 C CA . LEU A 1 98 ? 2.425 -14.255 -20.138 1.00 97.44 98 LEU A CA 1
ATOM 721 C C . LEU A 1 98 ? 2.050 -15.753 -20.180 1.00 97.44 98 LEU A C 1
ATOM 723 O O . LEU A 1 98 ? 2.832 -16.587 -19.719 1.00 97.44 98 LEU A O 1
ATOM 727 N N . LEU A 1 99 ? 0.874 -16.136 -20.690 1.00 96.50 99 LEU A N 1
ATOM 728 C CA . LEU A 1 99 ? 0.495 -17.552 -20.839 1.00 96.50 99 LEU A CA 1
ATOM 729 C C . LEU A 1 99 ? 1.306 -18.280 -21.917 1.00 96.50 99 LEU A C 1
ATOM 731 O O . LEU A 1 99 ? 1.543 -19.490 -21.793 1.00 96.50 99 LEU A O 1
ATOM 735 N N . THR A 1 100 ? 1.718 -17.558 -22.956 1.00 95.81 100 THR A N 1
ATOM 736 C CA . THR A 1 100 ? 2.550 -18.048 -24.056 1.00 95.81 100 THR A CA 1
ATOM 737 C C . THR A 1 100 ? 3.889 -17.301 -24.084 1.00 95.81 100 THR A C 1
ATOM 739 O O . THR A 1 100 ? 3.978 -16.193 -23.558 1.00 95.81 100 THR A O 1
ATOM 742 N N . PRO A 1 101 ? 4.968 -17.915 -24.613 1.00 96.00 101 PRO A N 1
ATOM 743 C CA . PRO A 1 101 ? 6.267 -17.242 -24.697 1.00 96.00 101 PRO A CA 1
ATOM 744 C C . PRO A 1 101 ? 6.304 -15.993 -25.599 1.00 96.00 101 PRO A C 1
ATOM 746 O O . PRO A 1 101 ? 6.933 -15.012 -25.191 1.00 96.00 101 PRO A O 1
ATOM 749 N N . PRO A 1 102 ? 5.699 -15.982 -26.805 1.00 95.75 102 PRO A N 1
ATOM 750 C CA . PRO A 1 102 ? 5.684 -14.793 -27.656 1.00 95.75 102 PRO A CA 1
ATOM 751 C C . PRO A 1 102 ? 4.781 -13.687 -27.099 1.00 95.75 102 PRO A C 1
ATOM 753 O O . PRO A 1 102 ? 3.967 -13.925 -26.214 1.00 95.75 102 PRO A O 1
ATOM 756 N N . VAL A 1 103 ? 4.933 -12.473 -27.638 1.00 95.69 103 VAL A N 1
ATOM 757 C CA . VAL A 1 103 ? 4.037 -11.352 -27.323 1.00 95.69 103 VAL A CA 1
ATOM 758 C C . VAL A 1 103 ? 2.804 -11.433 -28.228 1.00 95.69 103 VAL A C 1
ATOM 760 O O . VAL A 1 103 ? 2.930 -11.181 -29.428 1.00 95.69 103 VAL A O 1
ATOM 763 N N . ASP A 1 104 ? 1.639 -11.770 -27.669 1.00 92.81 104 ASP A N 1
ATOM 764 C CA . ASP A 1 104 ? 0.471 -12.243 -28.433 1.00 92.81 104 ASP A CA 1
ATOM 765 C C . ASP A 1 104 ? -0.839 -11.464 -28.175 1.00 92.81 104 ASP A C 1
ATOM 767 O O . ASP A 1 104 ? -1.627 -11.279 -29.106 1.00 92.81 104 ASP A O 1
ATOM 771 N N . LEU A 1 105 ? -1.119 -11.010 -26.944 1.00 95.00 105 LEU A N 1
ATOM 772 C CA . LEU A 1 105 ? -2.410 -10.403 -26.568 1.00 95.00 105 LEU A CA 1
ATOM 773 C C . LEU A 1 105 ? -2.344 -8.868 -26.493 1.00 95.00 105 LEU A C 1
ATOM 775 O O . LEU A 1 105 ? -3.236 -8.184 -27.000 1.00 95.00 105 LEU A O 1
ATOM 779 N N . VAL A 1 106 ? -1.311 -8.307 -25.865 1.00 94.75 106 VAL A N 1
ATOM 780 C CA . VAL A 1 106 ? -1.061 -6.866 -25.754 1.00 94.75 106 VAL A CA 1
ATOM 781 C C . VAL A 1 106 ? 0.337 -6.517 -26.247 1.00 94.75 106 VAL A C 1
ATOM 783 O O . VAL A 1 106 ? 1.304 -7.230 -26.012 1.00 94.75 106 VAL A O 1
ATOM 786 N N . SER A 1 107 ? 0.472 -5.359 -26.898 1.00 94.62 107 SER A N 1
ATOM 787 C CA . SER A 1 107 ? 1.790 -4.872 -27.321 1.00 94.62 107 SER A CA 1
ATOM 788 C C . SER A 1 107 ? 2.733 -4.674 -26.125 1.00 94.62 107 SER A C 1
ATOM 790 O O . SER A 1 107 ? 2.287 -4.340 -25.024 1.00 94.62 107 SER A O 1
ATOM 792 N N . ALA A 1 108 ? 4.048 -4.770 -26.346 1.00 94.94 108 ALA A N 1
ATOM 793 C CA . ALA A 1 108 ? 5.045 -4.501 -25.304 1.00 94.94 108 ALA A CA 1
ATOM 794 C C . ALA A 1 108 ? 4.901 -3.090 -24.693 1.00 94.94 108 ALA A C 1
ATOM 796 O O . ALA A 1 108 ? 5.077 -2.905 -23.489 1.00 94.94 108 ALA A O 1
ATOM 797 N N . THR A 1 109 ? 4.514 -2.105 -25.506 1.00 93.06 109 THR A N 1
ATOM 798 C CA . THR A 1 109 ? 4.194 -0.737 -25.074 1.00 93.06 109 THR A CA 1
ATOM 799 C C . THR A 1 109 ? 3.037 -0.728 -24.074 1.00 93.06 109 THR A C 1
ATOM 801 O O . THR A 1 109 ? 3.153 -0.169 -22.983 1.00 93.06 109 THR A O 1
ATOM 804 N N . THR A 1 110 ? 1.931 -1.398 -24.411 1.00 94.06 110 THR A N 1
ATOM 805 C CA . THR A 1 110 ? 0.760 -1.524 -23.534 1.00 94.06 110 THR A CA 1
ATOM 806 C C . THR A 1 110 ? 1.095 -2.307 -22.267 1.00 94.06 110 THR A C 1
ATOM 808 O O . THR A 1 110 ? 0.711 -1.884 -21.181 1.00 94.06 110 THR A O 1
ATOM 811 N N . TYR A 1 111 ? 1.858 -3.398 -22.370 1.00 96.75 111 TYR A N 1
ATOM 812 C CA . TYR A 1 111 ? 2.314 -4.170 -21.214 1.00 96.75 111 TYR A CA 1
ATOM 813 C C . TYR A 1 111 ? 3.124 -3.304 -20.239 1.00 96.75 111 TYR A C 1
ATOM 815 O O . TYR A 1 111 ? 2.843 -3.284 -19.042 1.00 96.75 111 TYR A O 1
ATOM 823 N N . ASN A 1 112 ? 4.085 -2.524 -20.744 1.00 96.56 112 ASN A N 1
ATOM 824 C CA . ASN A 1 112 ? 4.901 -1.631 -19.921 1.00 96.56 112 ASN A CA 1
ATOM 825 C C . ASN A 1 112 ? 4.078 -0.502 -19.283 1.00 96.56 112 ASN A C 1
ATOM 827 O O . ASN A 1 112 ? 4.333 -0.128 -18.134 1.00 96.56 112 ASN A O 1
ATOM 831 N N . ALA A 1 113 ? 3.071 0.014 -19.991 1.00 96.19 113 ALA A N 1
ATOM 832 C CA . ALA A 1 113 ? 2.129 0.988 -19.450 1.00 96.19 113 ALA A CA 1
ATOM 833 C C . ALA A 1 113 ? 1.248 0.401 -18.334 1.00 96.19 113 ALA A C 1
ATOM 835 O O . ALA A 1 113 ? 1.117 0.999 -17.261 1.00 96.19 113 ALA A O 1
ATOM 836 N N . LEU A 1 114 ? 0.691 -0.795 -18.545 1.00 96.81 114 LEU A N 1
ATOM 837 C CA . LEU A 1 114 ? -0.090 -1.519 -17.538 1.00 96.81 114 LEU A CA 1
ATOM 838 C C . LEU A 1 114 ? 0.760 -1.867 -16.318 1.00 96.81 114 LEU A C 1
ATOM 840 O O . LEU A 1 114 ? 0.318 -1.676 -15.195 1.00 96.81 114 LEU A O 1
ATOM 844 N N . MET A 1 115 ? 2.006 -2.289 -16.515 1.00 96.94 115 MET A N 1
ATOM 845 C CA . MET A 1 115 ? 2.935 -2.582 -15.427 1.00 96.94 115 MET A CA 1
ATOM 846 C C . MET A 1 115 ? 3.258 -1.340 -14.590 1.00 96.94 115 MET A C 1
ATOM 848 O O . MET A 1 115 ? 3.257 -1.397 -13.359 1.00 96.94 115 MET A O 1
ATOM 852 N N . THR A 1 116 ? 3.542 -0.217 -15.253 1.00 97.12 116 THR A N 1
ATOM 853 C CA . THR A 1 116 ? 3.838 1.059 -14.587 1.00 97.12 116 THR A CA 1
ATOM 854 C C . THR A 1 116 ? 2.637 1.517 -13.767 1.00 97.12 116 THR A C 1
ATOM 856 O O . THR A 1 116 ? 2.764 1.792 -12.573 1.00 97.12 116 THR A O 1
ATOM 859 N N . THR A 1 117 ? 1.454 1.522 -14.382 1.00 94.94 117 THR A N 1
ATOM 860 C CA . THR A 1 117 ? 0.219 1.942 -13.716 1.00 94.94 117 THR A CA 1
ATOM 861 C C . THR A 1 117 ? -0.237 0.962 -12.641 1.00 94.94 117 THR A C 1
ATOM 863 O O . THR A 1 117 ? -0.676 1.427 -11.596 1.00 94.94 117 THR A O 1
ATOM 866 N N . HIS A 1 118 ? -0.083 -0.353 -12.812 1.00 97.62 118 HIS A N 1
ATOM 867 C CA . HIS A 1 118 ? -0.370 -1.355 -11.780 1.00 97.62 118 HIS A CA 1
ATOM 868 C C . HIS A 1 118 ? 0.458 -1.096 -10.520 1.00 97.62 118 HIS A C 1
ATOM 870 O O . HIS A 1 118 ? -0.110 -0.964 -9.436 1.00 97.62 118 HIS A O 1
ATOM 876 N N . GLY A 1 119 ? 1.782 -0.955 -10.666 1.00 96.56 119 GLY A N 1
ATOM 877 C CA . GLY A 1 119 ? 2.673 -0.699 -9.535 1.00 96.56 119 GLY A CA 1
ATOM 878 C C . GLY A 1 119 ? 2.327 0.601 -8.806 1.00 96.56 119 GLY A C 1
ATOM 879 O O . GLY A 1 119 ? 2.160 0.598 -7.590 1.00 96.56 119 GLY A O 1
ATOM 880 N N . ILE A 1 120 ? 2.136 1.701 -9.543 1.00 97.06 120 ILE A N 1
ATOM 881 C CA . ILE A 1 120 ? 1.781 2.995 -8.938 1.00 97.06 120 ILE A CA 1
ATOM 882 C C . ILE A 1 120 ? 0.392 2.947 -8.292 1.00 97.06 120 ILE A C 1
ATOM 884 O O . ILE A 1 120 ? 0.208 3.447 -7.186 1.00 97.06 120 ILE A O 1
ATOM 888 N N . THR A 1 121 ? -0.580 2.309 -8.944 1.00 97.94 121 THR A N 1
ATOM 889 C CA . THR A 1 121 ? -1.943 2.184 -8.417 1.00 97.94 121 THR A CA 1
ATOM 890 C C . THR A 1 121 ? -1.946 1.400 -7.113 1.00 97.94 121 THR A C 1
ATOM 892 O O . THR A 1 121 ? -2.529 1.854 -6.134 1.00 97.94 121 THR A O 1
ATOM 895 N N . MET A 1 122 ? -1.266 0.254 -7.065 1.00 97.75 122 MET A N 1
ATOM 896 C CA . MET A 1 122 ? -1.264 -0.597 -5.876 1.00 97.75 122 MET A CA 1
ATOM 897 C C . MET A 1 122 ? -0.548 0.049 -4.689 1.00 97.75 122 MET A C 1
ATOM 899 O O . MET A 1 122 ? -1.028 -0.066 -3.565 1.00 97.75 122 MET A O 1
ATOM 903 N N . LEU A 1 123 ? 0.551 0.770 -4.923 1.00 95.19 123 LEU A N 1
ATOM 904 C CA . LEU A 1 123 ? 1.308 1.417 -3.847 1.00 95.19 123 LEU A CA 1
ATOM 905 C C . LEU A 1 123 ? 0.653 2.728 -3.385 1.00 95.19 123 LEU A C 1
ATOM 907 O O . LEU A 1 123 ? 0.343 2.882 -2.205 1.00 95.19 123 LEU A O 1
ATOM 911 N N . PHE A 1 124 ? 0.375 3.645 -4.315 1.00 95.12 124 PHE A N 1
ATOM 912 C CA . PHE A 1 124 ? -0.011 5.023 -3.988 1.00 95.12 124 PHE A CA 1
ATOM 913 C C . PHE A 1 124 ? -1.519 5.273 -4.003 1.00 95.12 124 PHE A C 1
ATOM 915 O O . PHE A 1 124 ? -1.998 6.130 -3.265 1.00 95.12 124 PHE A O 1
ATOM 922 N N . LEU A 1 125 ? -2.278 4.552 -4.833 1.00 97.44 125 LEU A N 1
ATOM 923 C CA . LEU A 1 125 ? -3.727 4.766 -4.982 1.00 97.44 125 LEU A CA 1
ATOM 924 C C . LEU A 1 125 ? -4.569 3.733 -4.220 1.00 97.44 125 LEU A C 1
ATOM 926 O O . LEU A 1 125 ? -5.750 3.963 -3.975 1.00 97.44 125 LEU A O 1
ATOM 930 N N . PHE A 1 126 ? -3.971 2.612 -3.819 1.00 97.44 126 PHE A N 1
ATOM 931 C CA . PHE A 1 126 ? -4.599 1.602 -2.973 1.00 97.44 126 PHE A CA 1
ATOM 932 C C . PHE A 1 126 ? -3.929 1.518 -1.602 1.00 97.44 126 PHE A C 1
ATOM 934 O O . PHE A 1 126 ? -4.605 1.755 -0.608 1.00 97.44 126 PHE A O 1
ATOM 941 N N . GLY A 1 127 ? -2.627 1.219 -1.544 1.00 94.81 127 GLY A N 1
ATOM 942 C CA . GLY A 1 127 ? -1.901 0.932 -0.305 1.00 94.81 127 GLY A CA 1
ATOM 943 C C . GLY A 1 127 ? -2.056 2.020 0.754 1.00 94.81 127 GLY A C 1
ATOM 944 O O . GLY A 1 127 ? -2.681 1.797 1.785 1.00 94.81 127 GLY A O 1
ATOM 945 N N . THR A 1 128 ? -1.554 3.224 0.497 1.00 94.19 128 THR A N 1
ATOM 946 C CA . THR A 1 128 ? -1.689 4.331 1.460 1.00 94.19 128 THR A CA 1
ATOM 947 C C . THR A 1 128 ? -3.156 4.762 1.680 1.00 94.19 128 THR A C 1
ATOM 949 O O . THR A 1 128 ? -3.566 4.898 2.837 1.00 94.19 128 THR A O 1
ATOM 952 N N . PRO A 1 129 ? -4.002 4.902 0.638 1.00 97.62 129 PRO A N 1
ATOM 953 C CA . PRO A 1 129 ? -5.410 5.280 0.802 1.00 97.62 129 PRO A CA 1
ATOM 954 C C . PRO A 1 129 ? -6.284 4.289 1.583 1.00 97.62 129 PRO A C 1
ATOM 956 O O . PRO A 1 129 ? -7.128 4.732 2.358 1.00 97.62 129 PRO A O 1
ATOM 959 N N . VAL A 1 130 ? -6.100 2.970 1.442 1.00 97.75 130 VAL A N 1
ATOM 960 C CA . VAL A 1 130 ? -6.890 1.988 2.212 1.00 97.75 130 VAL A CA 1
ATOM 961 C C . VAL A 1 130 ? -6.543 2.042 3.696 1.00 97.75 130 VAL A C 1
ATOM 963 O O . VAL A 1 130 ? -7.416 1.896 4.547 1.00 97.75 130 VAL A O 1
ATOM 966 N N . LEU A 1 131 ? -5.279 2.313 4.026 1.00 97.56 131 LEU A N 1
ATOM 967 C CA . LEU A 1 131 ? -4.855 2.508 5.411 1.00 97.56 131 LEU A CA 1
ATOM 968 C C . LEU A 1 131 ? -5.405 3.821 5.961 1.00 97.56 131 LEU A C 1
ATOM 970 O O . LEU A 1 131 ? -5.926 3.834 7.071 1.00 97.56 131 LEU A O 1
ATOM 974 N N . ALA A 1 132 ? -5.394 4.890 5.162 1.00 97.94 132 ALA A N 1
ATOM 975 C CA . ALA A 1 132 ? -6.055 6.141 5.516 1.00 97.94 132 ALA A CA 1
ATOM 976 C C . ALA A 1 132 ? -7.573 5.973 5.708 1.00 97.94 132 ALA A C 1
ATOM 978 O O . ALA A 1 132 ? -8.136 6.663 6.552 1.00 97.94 132 ALA A O 1
ATOM 979 N N . ALA A 1 133 ? -8.234 5.047 5.001 1.00 98.19 133 ALA A N 1
ATOM 980 C CA . ALA A 1 133 ? -9.648 4.726 5.217 1.00 98.19 133 ALA A CA 1
ATOM 981 C C . ALA A 1 133 ? -9.898 4.213 6.643 1.00 98.19 133 ALA A C 1
ATOM 983 O O . ALA A 1 133 ? -10.732 4.761 7.366 1.00 98.19 133 ALA A O 1
ATOM 984 N N . PHE A 1 134 ? -9.125 3.205 7.067 1.00 98.31 134 PHE A N 1
ATOM 985 C CA . PHE A 1 134 ? -9.192 2.681 8.432 1.00 98.31 134 PHE A CA 1
ATOM 986 C C . PHE A 1 134 ? -8.818 3.742 9.457 1.00 98.31 134 PHE A C 1
ATOM 988 O O . PHE A 1 134 ? -9.544 3.923 10.430 1.00 98.31 134 PHE A O 1
ATOM 995 N N . SER A 1 135 ? -7.711 4.452 9.242 1.00 98.25 135 SER A N 1
ATOM 996 C CA . SER A 1 135 ? -7.211 5.434 10.198 1.00 98.25 135 SER A CA 1
ATOM 997 C C . SER A 1 135 ? -8.194 6.585 10.394 1.00 98.25 135 SER A C 1
ATOM 999 O O . SER A 1 135 ? -8.480 6.942 11.530 1.00 98.25 135 SER A O 1
ATOM 1001 N N . ASN A 1 136 ? -8.768 7.125 9.316 1.00 98.25 136 ASN A N 1
ATOM 1002 C CA . ASN A 1 136 ? -9.765 8.190 9.416 1.00 98.25 136 ASN A CA 1
ATOM 1003 C C . ASN A 1 136 ? -11.008 7.739 10.168 1.00 98.25 136 ASN A C 1
ATOM 1005 O O . ASN A 1 136 ? -11.464 8.438 11.064 1.00 98.25 136 ASN A O 1
ATOM 1009 N N . TYR A 1 137 ? -11.541 6.561 9.850 1.00 98.06 137 TYR A N 1
ATOM 1010 C CA . TYR A 1 137 ? -12.753 6.099 10.514 1.00 98.06 137 TYR A CA 1
ATOM 1011 C C . TYR A 1 137 ? -12.499 5.760 11.990 1.00 98.06 137 TYR A C 1
ATOM 1013 O O . TYR A 1 137 ? -13.294 6.117 12.856 1.00 98.06 137 TYR A O 1
ATOM 1021 N N . LEU A 1 138 ? -11.405 5.051 12.279 1.00 98.12 138 LEU A N 1
ATOM 1022 C CA . LEU A 1 138 ? -11.219 4.371 13.559 1.00 98.12 138 LEU A CA 1
ATOM 1023 C C . LEU A 1 138 ? -10.390 5.155 14.570 1.00 98.12 138 LEU A C 1
ATOM 1025 O O . LEU A 1 138 ? -10.656 5.000 15.753 1.00 98.12 138 LEU A O 1
ATOM 1029 N N . ILE A 1 139 ? -9.401 5.961 14.165 1.00 98.25 139 ILE A N 1
ATOM 1030 C CA . ILE A 1 139 ? -8.491 6.594 15.136 1.00 98.25 139 ILE A CA 1
ATOM 1031 C C . ILE A 1 139 ? -9.255 7.467 16.135 1.00 98.25 139 ILE A C 1
ATOM 1033 O O . ILE A 1 139 ? -9.074 7.218 17.327 1.00 98.25 139 ILE A O 1
ATOM 1037 N N . PRO A 1 140 ? -10.150 8.391 15.720 1.00 98.06 140 PRO A N 1
ATOM 1038 C CA . PRO A 1 140 ? -10.921 9.173 16.684 1.00 98.06 140 PRO A CA 1
ATOM 1039 C C . PRO A 1 140 ? -11.745 8.293 17.635 1.00 98.06 140 PRO A C 1
ATOM 1041 O O . PRO A 1 140 ? -11.664 8.460 18.847 1.00 98.06 140 PRO A O 1
ATOM 1044 N N . LEU A 1 141 ? -12.417 7.257 17.115 1.00 97.00 141 LEU A N 1
ATOM 1045 C CA . LEU A 1 141 ? -13.200 6.322 17.937 1.00 97.00 141 LEU A CA 1
ATOM 1046 C C . LEU A 1 141 ? -12.335 5.566 18.956 1.00 97.00 141 LEU A C 1
ATOM 1048 O O . LEU A 1 141 ? -12.711 5.427 20.116 1.00 97.00 141 LEU A O 1
ATOM 1052 N N . LEU A 1 142 ? -11.169 5.071 18.537 1.00 97.06 142 LEU A N 1
ATOM 1053 C CA . LEU A 1 142 ? -10.280 4.274 19.382 1.00 97.06 142 LEU A CA 1
ATOM 1054 C C . LEU A 1 142 ? -9.651 5.101 20.504 1.00 97.06 142 LEU A C 1
ATOM 1056 O O . LEU A 1 142 ? -9.476 4.587 21.608 1.00 97.06 142 LEU A O 1
ATOM 1060 N N . ILE A 1 143 ? -9.338 6.372 20.243 1.00 97.38 143 ILE A N 1
ATOM 1061 C CA . ILE A 1 143 ? -8.715 7.258 21.233 1.00 97.38 143 ILE A CA 1
ATOM 1062 C C . ILE A 1 143 ? -9.722 8.100 22.026 1.00 97.38 143 ILE A C 1
ATOM 1064 O O . ILE A 1 143 ? -9.298 8.884 22.874 1.00 97.38 143 ILE A O 1
ATOM 1068 N N . GLY A 1 144 ? -11.025 7.943 21.769 1.00 95.38 144 GLY A N 1
ATOM 1069 C CA . GLY A 1 144 ? -12.081 8.704 22.440 1.00 95.38 144 GLY A CA 1
ATOM 1070 C C . GLY A 1 144 ? -12.106 10.187 22.058 1.00 95.38 144 GLY A C 1
ATOM 1071 O O . GLY A 1 144 ? -12.368 11.017 22.919 1.00 95.38 144 GLY A O 1
ATOM 1072 N N . ALA A 1 145 ? -11.783 10.506 20.803 1.00 95.62 145 ALA A N 1
ATOM 1073 C CA . ALA A 1 145 ? -11.883 11.848 20.236 1.00 95.62 145 ALA A CA 1
ATOM 1074 C C . ALA A 1 145 ? -13.200 12.024 19.464 1.00 95.62 145 ALA A C 1
ATOM 1076 O O . ALA A 1 145 ? -13.692 11.074 18.848 1.00 95.62 145 ALA A O 1
ATOM 1077 N N . ASP A 1 146 ? -13.711 13.255 19.422 1.00 92.38 146 ASP A N 1
ATOM 1078 C CA . ASP A 1 146 ? -14.924 13.595 18.665 1.00 92.38 146 ASP A CA 1
ATOM 1079 C C . ASP A 1 146 ? -14.697 13.568 17.142 1.00 92.38 146 ASP A C 1
ATOM 1081 O O . ASP A 1 146 ? -15.546 13.099 16.380 1.00 92.38 146 ASP A O 1
ATOM 1085 N N . ASP A 1 147 ? -13.547 14.076 16.690 1.00 93.81 147 ASP A N 1
ATOM 1086 C CA . ASP A 1 147 ? -13.147 14.145 15.282 1.00 93.81 147 ASP A CA 1
ATOM 1087 C C . ASP A 1 147 ? -11.608 14.241 15.164 1.00 93.81 147 ASP A C 1
ATOM 1089 O O . ASP A 1 147 ? -10.866 14.132 16.142 1.00 93.81 147 ASP A O 1
ATOM 1093 N N . MET A 1 148 ? -11.106 14.434 13.947 1.00 95.81 148 MET A N 1
ATOM 1094 C CA . MET A 1 148 ? -9.704 14.725 13.653 1.00 95.81 148 MET A CA 1
ATOM 1095 C C . MET A 1 148 ? -9.308 16.145 14.097 1.00 95.81 148 MET A C 1
ATOM 1097 O O . MET A 1 148 ? -10.108 17.070 14.005 1.00 95.81 148 MET A O 1
ATOM 1101 N N . ALA A 1 149 ? -8.035 16.367 14.439 1.00 96.88 149 ALA A N 1
ATOM 1102 C CA . ALA A 1 149 ? -7.518 17.687 14.838 1.00 96.88 149 ALA A CA 1
ATOM 1103 C C . ALA A 1 149 ? -7.717 18.781 13.765 1.00 96.88 149 ALA A C 1
ATOM 1105 O O . ALA A 1 149 ? -7.949 19.951 14.074 1.00 96.88 149 ALA A O 1
ATOM 1106 N N . PHE A 1 150 ? -7.639 18.414 12.481 1.00 97.19 150 PHE A N 1
ATOM 1107 C CA . PHE A 1 150 ? -7.875 19.312 11.350 1.00 97.19 150 PHE A CA 1
ATOM 1108 C C . PHE A 1 150 ? -8.885 18.712 10.348 1.00 97.19 150 PHE A C 1
ATOM 1110 O O . PHE A 1 150 ? -8.486 18.238 9.276 1.00 97.19 150 PHE A O 1
ATOM 1117 N N . PRO A 1 151 ? -10.206 18.774 10.617 1.00 95.12 151 PRO A N 1
ATOM 1118 C CA . PRO A 1 151 ? -11.224 18.104 9.792 1.00 95.12 151 PRO A CA 1
ATOM 1119 C C . PRO A 1 151 ? -11.231 18.552 8.319 1.00 95.12 151 PRO A C 1
ATOM 1121 O O . PRO A 1 151 ? -11.389 17.757 7.396 1.00 95.12 151 PRO A O 1
ATOM 1124 N N . ARG A 1 152 ? -10.960 19.837 8.055 1.00 93.88 152 ARG A N 1
ATOM 1125 C CA . ARG A 1 152 ? -10.892 20.380 6.683 1.00 93.88 152 ARG A CA 1
ATOM 1126 C C . ARG A 1 152 ? -9.646 19.944 5.922 1.00 93.88 152 ARG A C 1
ATOM 1128 O O . ARG A 1 152 ? -9.734 19.657 4.732 1.00 93.88 152 ARG A O 1
ATOM 1135 N N . ILE A 1 153 ? -8.496 19.883 6.598 1.00 93.44 153 ILE A N 1
ATOM 1136 C CA . ILE A 1 153 ? -7.261 19.346 6.005 1.00 93.44 153 ILE A CA 1
ATOM 1137 C C . ILE A 1 153 ? -7.491 17.887 5.619 1.00 93.44 153 ILE A C 1
ATOM 1139 O O . ILE A 1 153 ? -7.049 17.471 4.552 1.00 93.44 153 ILE A O 1
ATOM 1143 N N . ASN A 1 154 ? -8.250 17.151 6.434 1.00 94.94 154 ASN A N 1
ATOM 1144 C CA . ASN A 1 154 ? -8.644 15.783 6.134 1.00 94.94 154 ASN A CA 1
ATOM 1145 C C . ASN A 1 154 ? -9.438 15.663 4.825 1.00 94.94 154 ASN A C 1
ATOM 1147 O O . ASN A 1 154 ? -9.102 14.861 3.955 1.00 94.94 154 ASN A O 1
ATOM 1151 N N . ALA A 1 155 ? -10.460 16.508 4.656 1.00 95.56 155 ALA A N 1
ATOM 1152 C CA . ALA A 1 155 ? -11.274 16.528 3.444 1.00 95.56 155 ALA A CA 1
ATOM 1153 C C . ALA A 1 155 ? -10.444 16.909 2.204 1.00 95.56 155 ALA A C 1
ATOM 1155 O O . ALA A 1 155 ? -10.542 16.258 1.164 1.00 95.56 155 ALA A O 1
ATOM 1156 N N . ILE A 1 156 ? -9.584 17.931 2.310 1.00 95.94 156 ILE A N 1
ATOM 1157 C CA . ILE A 1 156 ? -8.705 18.349 1.205 1.00 95.94 156 ILE A CA 1
ATOM 1158 C C . ILE A 1 156 ? -7.729 17.228 0.840 1.00 95.94 156 ILE A C 1
ATOM 1160 O O . ILE A 1 156 ? -7.546 16.951 -0.344 1.00 95.94 156 ILE A O 1
ATOM 1164 N N . ALA A 1 157 ? -7.136 16.560 1.835 1.00 97.25 157 ALA A N 1
ATOM 1165 C CA . ALA A 1 157 ? -6.236 15.439 1.603 1.00 97.25 157 ALA A CA 1
ATOM 1166 C C . ALA A 1 157 ? -6.924 14.358 0.758 1.00 97.25 157 ALA A C 1
ATOM 1168 O O . ALA A 1 157 ? -6.349 13.923 -0.241 1.00 97.25 157 ALA A O 1
ATOM 1169 N N . PHE A 1 158 ? -8.172 13.989 1.069 1.00 98.19 158 PHE A N 1
ATOM 1170 C CA . PHE A 1 158 ? -8.933 13.062 0.229 1.00 98.19 158 PHE A CA 1
ATOM 1171 C C . PHE A 1 158 ? -9.126 13.592 -1.199 1.00 98.19 158 PHE A C 1
ATOM 1173 O O . PHE A 1 158 ? -8.839 12.885 -2.164 1.00 98.19 158 PHE A O 1
ATOM 1180 N N . TRP A 1 159 ? -9.589 14.836 -1.356 1.00 97.12 159 TRP A N 1
ATOM 1181 C CA . TRP A 1 159 ? -9.965 15.388 -2.663 1.00 97.12 159 TRP A CA 1
ATOM 1182 C C . TRP A 1 159 ? -8.797 15.587 -3.637 1.00 97.12 159 TRP A C 1
ATOM 1184 O O . TRP A 1 159 ? -9.028 15.731 -4.837 1.00 97.12 159 TRP A O 1
ATOM 1194 N N . LEU A 1 160 ? -7.550 15.525 -3.166 1.00 97.62 160 LEU A N 1
ATOM 1195 C CA . LEU A 1 160 ? -6.367 15.467 -4.028 1.00 97.62 160 LEU A CA 1
ATOM 1196 C C . LEU A 1 160 ? -6.179 14.098 -4.713 1.00 97.62 160 LEU A C 1
ATOM 1198 O O . LEU A 1 160 ? -5.520 14.026 -5.753 1.00 97.62 160 LEU A O 1
ATOM 1202 N N . LEU A 1 161 ? -6.760 13.018 -4.178 1.00 97.94 161 LEU A N 1
ATOM 1203 C CA . LEU A 1 161 ? -6.575 11.662 -4.705 1.00 97.94 161 LEU A CA 1
ATOM 1204 C C . LEU A 1 161 ? -7.315 11.396 -6.023 1.00 97.94 161 LEU A C 1
ATOM 1206 O O . LEU A 1 161 ? -6.651 10.923 -6.946 1.00 97.94 161 LEU A O 1
ATOM 1210 N N . PRO A 1 162 ? -8.622 11.699 -6.194 1.00 97.62 162 PRO A N 1
ATOM 1211 C CA . PRO A 1 162 ? -9.298 11.484 -7.474 1.00 97.62 162 PRO A CA 1
ATOM 1212 C C . PRO A 1 162 ? -8.620 12.170 -8.676 1.00 97.62 162 PRO A C 1
ATOM 1214 O O . PRO A 1 162 ? -8.347 11.476 -9.657 1.00 97.62 162 PRO A O 1
ATOM 1217 N N . PRO A 1 163 ? -8.274 13.477 -8.643 1.00 97.94 163 PRO A N 1
ATOM 1218 C CA . PRO A 1 163 ? -7.547 14.093 -9.751 1.00 97.94 163 PRO A CA 1
ATOM 1219 C C . PRO A 1 163 ? -6.137 13.508 -9.908 1.00 97.94 163 PRO A C 1
ATOM 1221 O O . PRO A 1 163 ? -5.690 13.319 -11.038 1.00 97.94 163 PRO A O 1
ATOM 1224 N N . GLY A 1 164 ? -5.457 13.154 -8.811 1.00 98.12 164 GLY A N 1
ATOM 1225 C CA . GLY A 1 164 ? -4.165 12.465 -8.863 1.00 98.12 164 GLY A CA 1
ATOM 1226 C C . GLY A 1 164 ? -4.235 11.121 -9.597 1.00 98.12 164 GLY A C 1
ATOM 1227 O O . GLY A 1 164 ? -3.421 10.853 -10.480 1.00 98.12 164 GLY A O 1
ATOM 1228 N N . ALA A 1 165 ? -5.250 10.307 -9.300 1.00 98.00 165 ALA A N 1
ATOM 1229 C CA . ALA A 1 165 ? -5.494 9.023 -9.953 1.00 98.00 165 ALA A CA 1
ATOM 1230 C C . ALA A 1 165 ? -5.805 9.184 -11.445 1.00 98.00 165 ALA A C 1
ATOM 1232 O O . ALA A 1 165 ? -5.225 8.481 -12.271 1.00 98.00 165 ALA A O 1
ATOM 1233 N N . LEU A 1 166 ? -6.661 10.147 -11.806 1.00 96.88 166 LEU A N 1
ATOM 1234 C CA . LEU A 1 166 ? -6.972 10.435 -13.208 1.00 96.88 166 LEU A CA 1
ATOM 1235 C C . LEU A 1 166 ? -5.725 10.839 -13.997 1.00 96.88 166 LEU A C 1
ATOM 1237 O O . LEU A 1 166 ? -5.552 10.381 -15.122 1.00 96.88 166 LEU A O 1
ATOM 1241 N N . LEU A 1 167 ? -4.837 11.644 -13.410 1.00 97.62 167 LEU A N 1
ATOM 1242 C CA . LEU A 1 167 ? -3.565 12.021 -14.030 1.00 97.62 167 LEU A CA 1
ATOM 1243 C C . LEU A 1 167 ? -2.621 10.819 -14.201 1.00 97.62 167 LEU A C 1
ATOM 1245 O O . LEU A 1 167 ? -2.019 10.664 -15.263 1.00 97.62 167 LEU A O 1
ATOM 1249 N N . ILE A 1 168 ? -2.533 9.936 -13.201 1.00 97.69 168 ILE A N 1
ATOM 1250 C CA . ILE A 1 168 ? -1.744 8.693 -13.273 1.00 97.69 168 ILE A CA 1
ATOM 1251 C C . ILE A 1 168 ? -2.269 7.753 -14.362 1.00 97.69 168 ILE A C 1
ATOM 1253 O O . ILE A 1 168 ? -1.484 7.157 -15.100 1.00 97.69 168 ILE A O 1
ATOM 1257 N N . TRP A 1 169 ? -3.588 7.619 -14.489 1.00 96.19 169 TRP A N 1
ATOM 1258 C CA . TRP A 1 169 ? -4.211 6.738 -15.477 1.00 96.19 169 TRP A CA 1
ATOM 1259 C C . TRP A 1 169 ? -4.398 7.385 -16.846 1.00 96.19 169 TRP A C 1
ATOM 1261 O O . TRP A 1 169 ? -4.706 6.671 -17.802 1.00 96.19 169 TRP A O 1
ATOM 1271 N N . ALA A 1 170 ? -4.183 8.698 -16.966 1.00 94.38 170 ALA A N 1
ATOM 1272 C CA . ALA A 1 170 ? -4.476 9.469 -18.168 1.00 94.38 170 ALA A CA 1
ATOM 1273 C C . ALA A 1 170 ? -3.884 8.818 -19.417 1.00 94.38 170 ALA A C 1
ATOM 1275 O O . ALA A 1 170 ? -4.607 8.583 -20.375 1.00 94.38 170 ALA A O 1
ATOM 1276 N N . GLY A 1 171 ? -2.604 8.440 -19.395 1.00 92.25 171 GLY A N 1
ATOM 1277 C CA . GLY A 1 171 ? -1.972 7.810 -20.554 1.00 92.25 171 GLY A CA 1
ATOM 1278 C C . GLY A 1 171 ? -2.635 6.493 -20.977 1.00 92.25 171 GLY A C 1
ATOM 1279 O O . GLY A 1 171 ? -2.842 6.273 -22.163 1.00 92.25 171 GLY A O 1
ATOM 1280 N N . VAL A 1 172 ? -3.045 5.640 -20.031 1.00 92.19 172 VAL A N 1
ATOM 1281 C CA . VAL A 1 172 ? -3.714 4.361 -20.345 1.00 92.19 172 VAL A CA 1
ATOM 1282 C C . VAL A 1 172 ? -5.156 4.571 -20.820 1.00 92.19 172 VAL A C 1
ATOM 1284 O O . VAL A 1 172 ? -5.621 3.838 -21.686 1.00 92.19 172 VAL A O 1
ATOM 1287 N N . ILE A 1 173 ? -5.855 5.581 -20.295 1.00 92.50 173 ILE A N 1
ATOM 1288 C CA . ILE A 1 173 ? -7.232 5.921 -20.691 1.00 92.50 173 ILE A CA 1
ATOM 1289 C C . ILE A 1 173 ? -7.264 6.603 -22.065 1.00 92.50 173 ILE A C 1
ATOM 1291 O O . ILE A 1 173 ? -8.152 6.340 -22.873 1.00 92.50 173 ILE A O 1
ATOM 1295 N N . LEU A 1 174 ? -6.306 7.491 -22.327 1.00 91.44 174 LEU A N 1
ATOM 1296 C CA . LEU A 1 174 ? -6.263 8.331 -23.520 1.00 91.44 174 LEU A CA 1
ATOM 1297 C C . LEU A 1 174 ? -5.620 7.630 -24.721 1.00 91.44 174 LEU A C 1
ATOM 1299 O O . LEU A 1 174 ? -6.000 7.920 -25.855 1.00 91.44 174 LEU A O 1
ATOM 1303 N N . GLN A 1 175 ? -4.695 6.690 -24.502 1.00 88.94 175 GLN A N 1
ATOM 1304 C CA . GLN A 1 175 ? -4.021 5.970 -25.585 1.00 88.94 175 GLN A CA 1
ATOM 1305 C C . GLN A 1 175 ? -5.006 5.272 -26.547 1.00 88.94 175 GLN A C 1
ATOM 1307 O O . GLN A 1 175 ? -4.884 5.487 -27.755 1.00 88.94 175 GLN A O 1
ATOM 1312 N N . PRO A 1 176 ? -6.026 4.518 -26.081 1.00 86.38 176 PRO A N 1
ATOM 1313 C CA . PRO A 1 176 ? -7.036 3.928 -26.965 1.00 86.38 176 PRO A CA 1
ATOM 1314 C C . PRO A 1 176 ? -7.892 4.954 -27.723 1.00 86.38 176 PRO A C 1
ATOM 1316 O O . PRO A 1 176 ? -8.484 4.613 -28.743 1.00 86.38 176 PRO A O 1
ATOM 1319 N N . LEU A 1 177 ? -7.966 6.202 -27.245 1.00 88.00 177 LEU A N 1
ATOM 1320 C CA . LEU A 1 177 ? -8.736 7.281 -27.874 1.00 88.00 177 LEU A CA 1
ATOM 1321 C C . LEU A 1 177 ? -7.964 7.993 -28.997 1.00 88.00 177 LEU A C 1
ATOM 1323 O O . LEU A 1 177 ? -8.520 8.871 -29.653 1.00 88.00 177 LEU A O 1
ATOM 1327 N N . GLY A 1 178 ? -6.691 7.648 -29.226 1.00 83.12 178 GLY A N 1
ATOM 1328 C CA . GLY A 1 178 ? -5.892 8.188 -30.331 1.00 83.12 178 GLY A CA 1
ATOM 1329 C C . GLY A 1 178 ? -5.501 9.663 -30.185 1.00 83.12 178 GLY A C 1
ATOM 1330 O O . GLY A 1 178 ? -5.114 10.293 -31.165 1.00 83.12 178 GLY A O 1
ATOM 1331 N N . VAL A 1 179 ? -5.572 10.229 -28.976 1.00 84.62 179 VAL A N 1
ATOM 1332 C CA . VAL A 1 179 ? -5.318 11.663 -28.713 1.00 84.62 179 VAL A CA 1
ATOM 1333 C C . VAL A 1 179 ? -3.834 12.016 -28.507 1.00 84.62 179 VAL A C 1
ATOM 1335 O O . VAL A 1 179 ? -3.515 13.084 -27.994 1.00 84.62 179 VAL A O 1
ATOM 1338 N N . GLY A 1 180 ? -2.912 11.127 -28.891 1.00 83.25 180 GLY A N 1
ATOM 1339 C CA . GLY A 1 180 ? -1.465 11.384 -28.852 1.00 83.25 180 GLY A CA 1
ATOM 1340 C C . GLY A 1 180 ? -0.823 11.372 -27.457 1.00 83.25 180 GLY A C 1
ATOM 1341 O O . GLY A 1 180 ? 0.292 11.863 -27.304 1.00 83.25 180 GLY A O 1
ATOM 1342 N N . VAL A 1 181 ? -1.504 10.822 -26.446 1.00 89.75 181 VAL A N 1
ATOM 1343 C CA . VAL A 1 181 ? -0.954 10.602 -25.098 1.00 89.75 181 VAL A CA 1
ATOM 1344 C C . VAL A 1 181 ? -0.906 9.103 -24.832 1.00 89.75 181 VAL A C 1
ATOM 1346 O O . VAL A 1 181 ? -1.943 8.444 -24.844 1.00 89.75 181 VAL A O 1
ATOM 1349 N N . GLU A 1 182 ? 0.289 8.569 -24.590 1.00 92.31 182 GLU A N 1
ATOM 1350 C CA . GLU A 1 182 ? 0.504 7.147 -24.312 1.00 92.31 182 GLU A CA 1
ATOM 1351 C C . GLU A 1 182 ? 0.655 6.883 -22.813 1.00 92.31 182 GLU A C 1
ATOM 1353 O O . GLU A 1 182 ? 1.087 7.751 -22.049 1.00 92.31 182 GLU A O 1
ATOM 1358 N N . GLY A 1 183 ? 0.369 5.656 -22.374 1.00 93.75 183 GLY A N 1
ATOM 1359 C CA . GLY A 1 183 ? 0.687 5.227 -21.014 1.00 93.75 183 GLY A CA 1
ATOM 1360 C C . GLY A 1 183 ? 2.175 5.400 -20.688 1.00 93.75 183 GLY A C 1
ATOM 1361 O O . GLY A 1 183 ? 3.040 5.163 -21.532 1.00 93.75 183 GLY A O 1
ATOM 1362 N N . ALA A 1 184 ? 2.490 5.824 -19.462 1.00 95.81 184 ALA A N 1
ATOM 1363 C CA . ALA A 1 184 ? 3.873 5.933 -19.008 1.00 95.81 184 ALA A CA 1
ATOM 1364 C C . ALA A 1 184 ? 4.534 4.544 -18.966 1.00 95.81 184 ALA A C 1
ATOM 1366 O O . ALA A 1 184 ? 3.984 3.616 -18.382 1.00 95.81 184 ALA A O 1
ATOM 1367 N N . GLN A 1 185 ? 5.717 4.400 -19.568 1.00 95.38 185 GLN A N 1
ATOM 1368 C CA . GLN A 1 185 ? 6.433 3.121 -19.715 1.00 95.38 185 GLN A CA 1
ATOM 1369 C C . GLN A 1 185 ? 7.746 3.118 -18.921 1.00 95.38 185 GLN A C 1
ATOM 1371 O O . GLN A 1 185 ? 8.768 2.604 -19.371 1.00 95.38 185 GLN A O 1
ATOM 1376 N N . THR A 1 186 ? 7.733 3.739 -17.744 1.00 95.44 186 THR A N 1
ATOM 1377 C CA . THR A 1 186 ? 8.933 4.006 -16.937 1.00 95.44 186 THR A CA 1
ATOM 1378 C C . THR A 1 186 ? 9.085 3.062 -15.742 1.00 95.44 186 THR A C 1
ATOM 1380 O O . THR A 1 186 ? 10.055 3.175 -14.987 1.00 95.44 186 THR A O 1
ATOM 1383 N N . ALA A 1 187 ? 8.151 2.113 -15.585 1.00 95.31 187 ALA A N 1
ATOM 1384 C CA . ALA A 1 187 ? 7.914 1.346 -14.366 1.00 95.31 187 ALA A CA 1
ATOM 1385 C C . ALA A 1 187 ? 7.625 2.252 -13.152 1.00 95.31 187 ALA A C 1
ATOM 1387 O O . ALA A 1 187 ? 7.827 3.464 -13.172 1.00 95.31 187 ALA A O 1
ATOM 1388 N N . TRP A 1 188 ? 7.172 1.664 -12.046 1.00 96.00 188 TRP A N 1
ATOM 1389 C CA . TRP A 1 188 ? 6.869 2.434 -10.833 1.00 96.00 188 TRP A CA 1
ATOM 1390 C C . TRP A 1 188 ? 8.111 3.089 -10.189 1.00 96.00 188 TRP A C 1
ATOM 1392 O O . TRP A 1 188 ? 7.969 4.013 -9.397 1.00 96.00 188 TRP A O 1
ATOM 1402 N N . THR A 1 189 ? 9.325 2.640 -10.544 1.00 96.06 189 THR A N 1
ATOM 1403 C CA . THR A 1 189 ? 10.599 3.211 -10.061 1.00 96.06 189 THR A CA 1
ATOM 1404 C C . THR A 1 189 ? 11.041 4.453 -10.834 1.00 96.06 189 THR A C 1
ATOM 1406 O O . THR A 1 189 ? 11.920 5.181 -10.373 1.00 96.06 189 THR A O 1
ATOM 1409 N N . MET A 1 190 ? 10.462 4.679 -12.020 1.00 96.50 190 MET A N 1
ATOM 1410 C CA . MET A 1 190 ? 10.639 5.884 -12.833 1.00 96.50 190 MET A CA 1
ATOM 1411 C C . MET A 1 190 ? 12.106 6.292 -13.035 1.00 96.50 190 MET A C 1
ATOM 1413 O O . MET A 1 190 ? 12.428 7.481 -12.993 1.00 96.50 190 MET A O 1
ATOM 1417 N N . TYR A 1 191 ? 13.007 5.324 -13.253 1.00 96.81 191 TYR A N 1
ATOM 1418 C CA . TYR A 1 191 ? 14.443 5.603 -13.335 1.00 96.81 191 TYR A CA 1
ATOM 1419 C C . TYR A 1 191 ? 14.750 6.701 -14.357 1.00 96.81 191 TYR A C 1
ATOM 1421 O O . TYR A 1 191 ? 14.385 6.598 -15.530 1.00 96.81 191 TYR A O 1
ATOM 1429 N N . ALA A 1 192 ? 15.444 7.741 -13.889 1.00 95.62 192 ALA A N 1
ATOM 1430 C CA . ALA A 1 192 ? 15.592 9.001 -14.607 1.00 95.62 192 ALA A CA 1
ATOM 1431 C C . ALA A 1 192 ? 16.106 8.878 -16.053 1.00 95.62 192 ALA A C 1
ATOM 1433 O O . ALA A 1 192 ? 15.527 9.544 -16.909 1.00 95.62 192 ALA A O 1
ATOM 1434 N N . PRO A 1 193 ? 17.092 8.020 -16.398 1.00 93.69 193 PRO A N 1
ATOM 1435 C CA . PRO A 1 193 ? 17.531 7.892 -17.789 1.00 93.69 193 PRO A CA 1
ATOM 1436 C C . PRO A 1 193 ? 16.394 7.524 -18.748 1.00 93.69 193 PRO A C 1
ATOM 1438 O O . PRO A 1 193 ? 16.266 8.133 -19.807 1.00 93.69 193 PRO A O 1
ATOM 1441 N N . LEU A 1 194 ? 15.530 6.582 -18.355 1.00 94.94 194 LEU A N 1
ATOM 1442 C CA . LEU A 1 194 ? 14.374 6.172 -19.152 1.00 94.94 194 LEU A CA 1
ATOM 1443 C C . LEU A 1 194 ? 13.278 7.242 -19.116 1.00 94.94 194 LEU A C 1
ATOM 1445 O O . LEU A 1 194 ? 12.727 7.608 -20.153 1.00 94.94 194 LEU A O 1
ATOM 1449 N N . SER A 1 195 ? 13.006 7.779 -17.925 1.00 95.50 195 SER A N 1
ATOM 1450 C CA . SER A 1 195 ? 11.991 8.810 -17.722 1.00 95.50 195 SER A CA 1
ATOM 1451 C C . SER A 1 195 ? 12.310 10.117 -18.438 1.00 95.50 195 SER A C 1
ATOM 1453 O O . SER A 1 195 ? 11.378 10.820 -18.774 1.00 95.50 195 SER A O 1
ATOM 1455 N N . ILE A 1 196 ? 13.571 10.480 -18.681 1.00 93.19 196 ILE A N 1
ATOM 1456 C CA . ILE A 1 196 ? 13.938 11.718 -19.392 1.00 93.19 196 ILE A CA 1
ATOM 1457 C C . ILE A 1 196 ? 13.959 11.497 -20.907 1.00 93.19 196 ILE A C 1
ATOM 1459 O O . ILE A 1 196 ? 13.513 12.358 -21.660 1.00 93.19 196 ILE A O 1
ATOM 1463 N N . GLN A 1 197 ? 14.460 10.347 -21.370 1.00 89.31 197 GLN A N 1
ATOM 1464 C CA . GLN A 1 197 ? 14.637 10.082 -22.803 1.00 89.31 197 GLN A CA 1
ATOM 1465 C C . GLN A 1 197 ? 13.319 9.838 -23.548 1.00 89.31 197 GLN A C 1
ATOM 1467 O O . GLN A 1 197 ? 13.242 10.082 -24.752 1.00 89.31 197 GLN A O 1
ATOM 1472 N N . GLN A 1 198 ? 12.280 9.359 -22.860 1.00 89.62 198 GLN A N 1
ATOM 1473 C CA . GLN A 1 198 ? 10.979 9.114 -23.476 1.00 89.62 198 GLN A CA 1
ATOM 1474 C C . GLN A 1 198 ? 10.184 10.419 -23.650 1.00 89.62 198 GLN A C 1
ATOM 1476 O O . GLN A 1 198 ? 9.676 10.996 -22.683 1.00 89.62 198 GLN A O 1
ATOM 1481 N N . ALA A 1 199 ? 10.007 10.844 -24.904 1.00 86.38 199 ALA A N 1
ATOM 1482 C CA . ALA A 1 199 ? 9.160 11.973 -25.298 1.00 86.38 199 ALA A CA 1
ATOM 1483 C C . ALA A 1 199 ? 7.658 11.610 -25.256 1.00 86.38 199 ALA A C 1
ATOM 1485 O O . ALA A 1 199 ? 6.960 11.662 -26.264 1.00 86.38 199 ALA A O 1
ATOM 1486 N N . ASN A 1 200 ? 7.171 11.205 -24.081 1.00 91.56 200 ASN A N 1
ATOM 1487 C CA . ASN A 1 200 ? 5.774 10.854 -23.831 1.00 91.56 200 ASN A CA 1
ATOM 1488 C C . ASN A 1 200 ? 5.176 11.783 -22.754 1.00 91.56 200 ASN A C 1
ATOM 1490 O O . ASN A 1 200 ? 5.591 11.681 -21.594 1.00 91.56 200 ASN A O 1
ATOM 1494 N N . PRO A 1 201 ? 4.186 12.636 -23.087 1.00 92.94 201 PRO A N 1
ATOM 1495 C CA . PRO A 1 201 ? 3.515 13.502 -22.114 1.00 92.94 201 PRO A CA 1
ATOM 1496 C C . PRO A 1 201 ? 2.758 12.749 -21.006 1.00 92.94 201 PRO A C 1
ATOM 1498 O O . PRO A 1 201 ? 2.526 13.296 -19.929 1.00 92.94 201 PRO A O 1
ATOM 1501 N N . GLY A 1 202 ? 2.405 11.477 -21.220 1.00 94.88 202 GLY A N 1
ATOM 1502 C CA . GLY A 1 202 ? 1.790 10.628 -20.197 1.00 94.88 202 GLY A CA 1
ATOM 1503 C C . GLY A 1 202 ? 2.684 10.402 -18.975 1.00 94.88 202 GLY A C 1
ATOM 1504 O O . GLY A 1 202 ? 2.173 10.212 -17.874 1.00 94.88 202 GLY A O 1
ATOM 1505 N N . ILE A 1 203 ? 4.010 10.496 -19.136 1.00 96.56 203 ILE A N 1
ATOM 1506 C CA . ILE A 1 203 ? 4.958 10.465 -18.013 1.00 96.56 203 ILE A CA 1
ATOM 1507 C C . ILE A 1 203 ? 4.808 11.732 -17.165 1.00 96.56 203 ILE A C 1
ATOM 1509 O O . ILE A 1 203 ? 4.780 11.634 -15.943 1.00 96.56 203 ILE A O 1
ATOM 1513 N N . ASP A 1 204 ? 4.663 12.907 -17.786 1.00 96.50 204 ASP A N 1
ATOM 1514 C CA . ASP A 1 204 ? 4.493 14.171 -17.057 1.00 96.50 204 ASP A CA 1
ATOM 1515 C C . ASP A 1 204 ? 3.175 14.193 -16.274 1.00 96.50 204 ASP A C 1
ATOM 1517 O O . ASP A 1 204 ? 3.154 14.580 -15.105 1.00 96.50 204 ASP A O 1
ATOM 1521 N N . LEU A 1 205 ? 2.083 13.726 -16.893 1.00 97.06 205 LEU A N 1
ATOM 1522 C CA . LEU A 1 205 ? 0.783 13.587 -16.229 1.00 97.06 205 LEU A CA 1
ATOM 1523 C C . LEU A 1 205 ? 0.879 12.635 -15.034 1.00 97.06 205 LEU A C 1
ATOM 1525 O O . LEU A 1 205 ? 0.462 12.988 -13.933 1.00 97.06 205 LEU A O 1
ATOM 1529 N N . MET A 1 206 ? 1.503 11.471 -15.218 1.00 97.69 206 MET A N 1
ATOM 1530 C CA . MET A 1 206 ? 1.706 10.507 -14.141 1.00 97.69 206 MET A CA 1
ATOM 1531 C C . MET A 1 206 ? 2.542 11.084 -12.992 1.00 97.69 206 MET A C 1
ATOM 1533 O O . MET A 1 206 ? 2.172 10.910 -11.833 1.00 97.69 206 MET A O 1
ATOM 1537 N N . LEU A 1 207 ? 3.630 11.800 -13.290 1.00 98.00 207 LEU A N 1
ATOM 1538 C CA . LEU A 1 207 ? 4.472 12.451 -12.283 1.00 98.00 207 LEU A CA 1
ATOM 1539 C C . LEU A 1 207 ? 3.705 13.532 -11.504 1.00 98.00 207 LEU A C 1
ATOM 1541 O O . LEU A 1 207 ? 3.819 13.590 -10.280 1.00 98.00 207 LEU A O 1
ATOM 1545 N N . LEU A 1 208 ? 2.879 14.346 -12.172 1.00 97.62 208 LEU A N 1
ATOM 1546 C CA . LEU A 1 208 ? 2.011 15.310 -11.487 1.00 97.62 208 LEU A CA 1
ATOM 1547 C C . LEU A 1 208 ? 0.969 14.629 -10.603 1.00 97.62 208 LEU A C 1
ATOM 1549 O O . LEU A 1 208 ? 0.777 15.040 -9.459 1.00 97.62 208 LEU A O 1
ATOM 1553 N N . GLY A 1 209 ? 0.310 13.587 -11.112 1.00 97.88 209 GLY A N 1
ATOM 1554 C CA . GLY A 1 209 ? -0.663 12.828 -10.336 1.00 97.88 209 GLY A CA 1
ATOM 1555 C C . GLY A 1 209 ? -0.030 12.216 -9.090 1.00 97.88 209 GLY A C 1
ATOM 1556 O O . GLY A 1 209 ? -0.559 12.368 -7.991 1.00 97.88 209 GLY A O 1
ATOM 1557 N N . LEU A 1 210 ? 1.163 11.633 -9.234 1.00 97.19 210 LEU A N 1
ATOM 1558 C CA . LEU A 1 210 ? 1.933 11.097 -8.116 1.00 97.19 210 LEU A CA 1
ATOM 1559 C C . LEU A 1 210 ? 2.306 12.190 -7.103 1.00 97.19 210 LEU A C 1
ATOM 1561 O O . LEU A 1 210 ? 2.153 11.985 -5.899 1.00 97.19 210 LEU A O 1
ATOM 1565 N N . HIS A 1 211 ? 2.710 13.377 -7.564 1.00 97.88 211 HIS A N 1
ATOM 1566 C CA . HIS A 1 211 ? 2.994 14.506 -6.678 1.00 97.88 211 HIS A CA 1
ATOM 1567 C C . HIS A 1 211 ? 1.763 14.919 -5.853 1.00 97.88 211 HIS A C 1
ATOM 1569 O O . HIS A 1 211 ? 1.873 15.080 -4.638 1.00 97.88 211 HIS A O 1
ATOM 1575 N N . LEU A 1 212 ? 0.576 15.005 -6.471 1.00 97.50 212 LEU A N 1
ATOM 1576 C CA . LEU A 1 212 ? -0.674 15.303 -5.755 1.00 97.50 212 LEU A CA 1
ATOM 1577 C C . LEU A 1 212 ? -0.999 14.244 -4.695 1.00 97.50 212 LEU A C 1
ATOM 1579 O O . LEU A 1 212 ? -1.373 14.593 -3.574 1.00 97.50 212 LEU A O 1
ATOM 1583 N N . THR A 1 213 ? -0.809 12.960 -5.013 1.00 97.25 213 THR A N 1
ATOM 1584 C CA . THR A 1 213 ? -1.020 11.878 -4.033 1.00 97.25 213 THR A CA 1
ATOM 1585 C C . THR A 1 213 ? -0.037 11.966 -2.864 1.00 97.25 213 THR A C 1
ATOM 1587 O O . THR A 1 213 ? -0.405 11.688 -1.725 1.00 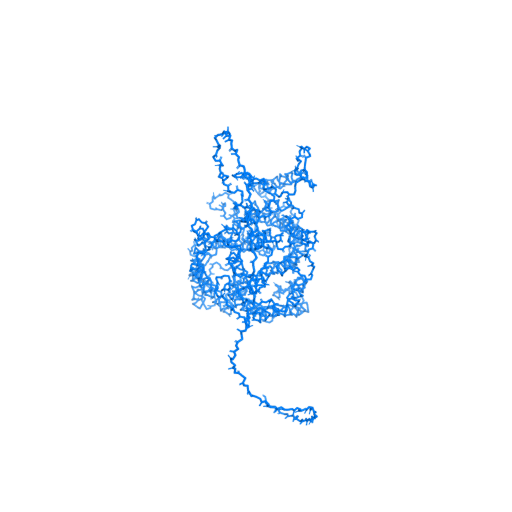97.25 213 THR A O 1
ATOM 1590 N N . GLY A 1 214 ? 1.191 12.437 -3.104 1.00 96.81 214 GLY A N 1
ATOM 1591 C CA . GLY A 1 214 ? 2.167 12.655 -2.041 1.00 96.81 214 GLY A CA 1
ATOM 1592 C C . GLY A 1 214 ? 1.827 13.838 -1.129 1.00 96.81 214 GLY A C 1
ATOM 1593 O O . GLY A 1 214 ? 2.007 13.753 0.089 1.00 96.81 214 GLY A O 1
ATOM 1594 N N . VAL A 1 215 ? 1.271 14.918 -1.689 1.00 97.69 215 VAL A N 1
ATOM 1595 C CA . VAL A 1 215 ? 0.738 16.043 -0.900 1.00 97.69 215 VAL A CA 1
ATOM 1596 C C . VAL A 1 215 ? -0.438 15.579 -0.039 1.00 97.69 215 VAL A C 1
ATOM 1598 O O . VAL A 1 215 ? -0.460 15.870 1.156 1.00 97.69 215 VAL A O 1
ATOM 1601 N N . SER A 1 216 ? -1.359 14.794 -0.610 1.00 97.94 216 SER A N 1
ATOM 1602 C CA . SER A 1 216 ? -2.466 14.161 0.123 1.00 97.94 216 SER A CA 1
ATOM 1603 C C . SER A 1 216 ? -1.969 13.360 1.330 1.00 97.94 216 SER A C 1
ATOM 1605 O O . SER A 1 216 ? -2.392 13.617 2.460 1.00 97.94 216 SER A O 1
ATOM 1607 N N . ALA A 1 217 ? -1.019 12.444 1.114 1.00 97.56 217 ALA A N 1
ATOM 1608 C CA . ALA A 1 217 ? -0.462 11.612 2.178 1.00 97.56 217 ALA A CA 1
ATOM 1609 C C . ALA A 1 217 ? 0.199 12.454 3.281 1.00 97.56 217 ALA A C 1
ATOM 1611 O O . ALA A 1 217 ? -0.027 12.208 4.466 1.00 97.56 217 ALA A O 1
ATOM 1612 N N . THR A 1 218 ? 0.958 13.488 2.904 1.00 97.75 218 THR A N 1
ATOM 1613 C CA . THR A 1 218 ? 1.626 14.386 3.859 1.00 97.75 218 THR A CA 1
ATOM 1614 C C . THR A 1 218 ? 0.615 15.151 4.716 1.00 97.75 218 THR A C 1
ATOM 1616 O O . THR A 1 218 ? 0.764 15.209 5.934 1.00 97.75 218 THR A O 1
ATOM 1619 N N . MET A 1 219 ? -0.447 15.695 4.108 1.00 97.69 219 MET A N 1
ATOM 1620 C CA . MET A 1 219 ? -1.525 16.381 4.834 1.00 97.69 219 MET A CA 1
ATOM 1621 C C . MET A 1 219 ? -2.239 15.444 5.817 1.00 97.69 219 MET A C 1
ATOM 1623 O O . MET A 1 219 ? -2.462 15.820 6.969 1.00 97.69 219 MET A O 1
ATOM 1627 N N . GLY A 1 220 ? -2.544 14.215 5.388 1.00 97.56 220 GLY A N 1
ATOM 1628 C CA . GLY A 1 220 ? -3.129 13.188 6.250 1.00 97.56 220 GLY A CA 1
ATOM 1629 C C . GLY A 1 220 ? -2.226 12.836 7.435 1.00 97.56 220 GLY A C 1
ATOM 1630 O O . GLY A 1 220 ? -2.686 12.819 8.572 1.00 97.56 220 GLY A O 1
ATOM 1631 N N . ALA A 1 221 ? -0.927 12.638 7.198 1.00 98.25 221 ALA A N 1
ATOM 1632 C CA . ALA A 1 221 ? 0.040 12.320 8.248 1.00 98.25 221 ALA A CA 1
ATOM 1633 C C . ALA A 1 221 ? 0.161 13.421 9.312 1.00 98.25 221 ALA A C 1
ATOM 1635 O O . ALA A 1 221 ? 0.161 13.114 10.503 1.00 98.25 221 ALA A O 1
ATOM 1636 N N . ILE A 1 222 ? 0.208 14.699 8.909 1.00 98.25 222 ILE A N 1
ATOM 1637 C CA . ILE A 1 222 ? 0.188 15.830 9.857 1.00 98.25 222 ILE A CA 1
ATOM 1638 C C . ILE A 1 222 ? -1.064 15.752 10.735 1.00 98.25 222 ILE A C 1
ATOM 1640 O O . ILE A 1 222 ? -0.983 15.908 11.954 1.00 98.25 222 ILE A O 1
ATOM 1644 N N . ASN A 1 223 ? -2.214 15.482 10.116 1.00 98.25 223 ASN A N 1
ATOM 1645 C CA . ASN A 1 223 ? -3.488 15.423 10.813 1.00 98.25 223 ASN A CA 1
ATOM 1646 C C . ASN A 1 223 ? -3.564 14.245 11.797 1.00 98.25 223 ASN A C 1
ATOM 1648 O O . ASN A 1 223 ? -3.959 14.442 12.943 1.00 98.25 223 ASN A O 1
ATOM 1652 N N . PHE A 1 224 ? -3.125 13.044 11.405 1.00 98.44 224 PHE A N 1
ATOM 1653 C CA . PHE A 1 224 ? -3.068 11.887 12.306 1.00 98.44 224 PHE A CA 1
ATOM 1654 C C . PHE A 1 224 ? -2.120 12.114 13.485 1.00 98.44 224 PHE A C 1
ATOM 1656 O O . PHE A 1 224 ? -2.477 11.789 14.616 1.00 98.44 224 PHE A O 1
ATOM 1663 N N . VAL A 1 225 ? -0.939 12.704 13.252 1.00 98.44 225 VAL A N 1
ATOM 1664 C CA . VAL A 1 225 ? -0.004 13.048 14.336 1.00 98.44 225 VAL A CA 1
ATOM 1665 C C . VAL A 1 225 ? -0.661 14.016 15.312 1.00 98.44 225 VAL A C 1
ATOM 1667 O O . VAL A 1 225 ? -0.670 13.738 16.507 1.00 98.44 225 VAL A O 1
ATOM 1670 N N . ALA A 1 226 ? -1.234 15.118 14.822 1.00 98.38 226 ALA A N 1
ATOM 1671 C CA . ALA A 1 226 ? -1.904 16.092 15.679 1.00 98.38 226 ALA A CA 1
ATOM 1672 C C . ALA A 1 226 ? -3.044 15.439 16.474 1.00 98.38 226 ALA A C 1
ATOM 1674 O O . ALA A 1 226 ? -3.022 15.485 17.698 1.00 98.38 226 ALA A O 1
ATOM 1675 N N . THR A 1 227 ? -3.938 14.712 15.797 1.00 98.38 227 THR A N 1
ATOM 1676 C CA . THR A 1 227 ? -5.092 14.030 16.409 1.00 98.38 227 THR A CA 1
ATOM 1677 C C . THR A 1 227 ? -4.670 13.094 17.542 1.00 98.38 227 THR A C 1
ATOM 1679 O O . THR A 1 227 ? -5.164 13.204 18.660 1.00 98.38 227 THR A O 1
ATOM 1682 N N . ILE A 1 228 ? -3.693 12.213 17.299 1.00 98.25 228 ILE A N 1
ATOM 1683 C CA . ILE A 1 228 ? -3.229 11.253 18.313 1.00 98.25 228 ILE A CA 1
ATOM 1684 C C . ILE A 1 228 ? -2.524 11.959 19.477 1.00 98.25 228 ILE A C 1
ATOM 1686 O O . ILE A 1 228 ? -2.517 11.425 20.582 1.00 98.25 228 ILE A O 1
ATOM 1690 N N . PHE A 1 229 ? -1.899 13.119 19.266 1.00 97.25 229 PHE A N 1
ATOM 1691 C CA . PHE A 1 229 ? -1.207 13.844 20.331 1.00 97.25 229 PHE A CA 1
ATOM 1692 C C . PHE A 1 229 ? -2.132 14.733 21.169 1.00 97.25 229 PHE A C 1
ATOM 1694 O O . PHE A 1 229 ? -1.901 14.818 22.378 1.00 97.25 229 PHE A O 1
ATOM 1701 N N . THR A 1 230 ? -3.122 15.389 20.553 1.00 96.69 230 THR A N 1
ATOM 1702 C CA . THR A 1 230 ? -3.891 16.480 21.178 1.00 96.69 230 THR A CA 1
ATOM 1703 C C . THR A 1 230 ? -5.344 16.145 21.479 1.00 96.69 230 THR A C 1
ATOM 1705 O O . THR A 1 230 ? -5.860 16.684 22.447 1.00 96.69 230 THR A O 1
ATOM 1708 N N . GLU A 1 231 ? -5.978 15.241 20.725 1.00 97.19 231 GLU A N 1
ATOM 1709 C CA . GLU A 1 231 ? -7.433 15.002 20.808 1.00 97.19 231 GLU A CA 1
ATOM 1710 C C . GLU A 1 231 ? -7.811 13.740 21.596 1.00 97.19 231 GLU A C 1
ATOM 1712 O O . GLU A 1 231 ? -8.972 13.349 21.633 1.00 97.19 231 GLU A O 1
ATOM 1717 N N . ARG A 1 232 ? -6.841 13.055 22.213 1.00 96.19 232 ARG A N 1
ATOM 1718 C CA . ARG A 1 232 ? -7.124 11.859 23.022 1.00 96.19 232 ARG A CA 1
ATOM 1719 C C . ARG A 1 232 ? -8.058 12.194 24.181 1.00 96.19 232 ARG A C 1
ATOM 1721 O O . ARG A 1 232 ? -7.819 13.172 24.887 1.00 96.19 232 ARG A O 1
ATOM 1728 N N . GLY A 1 233 ? -9.030 11.318 24.429 1.00 94.69 233 GLY A N 1
ATOM 1729 C CA . GLY A 1 233 ? -9.871 11.388 25.619 1.00 94.69 233 GLY A CA 1
ATOM 1730 C C . GLY A 1 233 ? -9.039 11.330 26.904 1.00 94.69 233 GLY A C 1
ATOM 1731 O O . GLY A 1 233 ? -7.938 10.772 26.921 1.00 94.69 233 GLY A O 1
ATOM 1732 N N . GLU A 1 234 ? -9.572 11.889 27.992 1.00 92.44 234 GLU A N 1
ATOM 1733 C CA . GLU A 1 234 ? -8.848 12.064 29.265 1.00 92.44 234 GLU A CA 1
ATOM 1734 C C . GLU A 1 234 ? -8.288 10.745 29.833 1.00 92.44 234 GLU A C 1
ATOM 1736 O O . GLU A 1 234 ? -7.202 10.723 30.417 1.00 92.44 234 GLU A O 1
ATOM 1741 N N . ASP A 1 235 ? -8.978 9.629 29.581 1.00 92.19 235 ASP A N 1
ATOM 1742 C CA . ASP A 1 235 ? -8.590 8.289 30.032 1.00 92.19 235 ASP A CA 1
ATOM 1743 C C . ASP A 1 235 ? -7.552 7.594 29.123 1.00 92.19 235 ASP A C 1
ATOM 1745 O O . ASP A 1 235 ? -7.048 6.510 29.450 1.00 92.19 235 ASP A O 1
ATOM 1749 N N . VAL A 1 236 ? -7.193 8.188 27.978 1.00 95.44 236 VAL A N 1
ATOM 1750 C CA . VAL A 1 236 ? -6.264 7.612 26.991 1.00 95.44 236 VAL A CA 1
ATOM 1751 C C . VAL A 1 236 ? -4.876 8.252 27.107 1.00 95.44 236 VAL A C 1
ATOM 1753 O O . VAL A 1 236 ? -4.540 9.266 26.497 1.00 95.44 236 VAL A O 1
ATOM 1756 N N . SER A 1 237 ? -4.009 7.589 27.868 1.00 94.50 237 SER A N 1
ATOM 1757 C CA . SER A 1 237 ? -2.585 7.903 28.016 1.00 94.50 237 SER A CA 1
ATOM 1758 C C . SER A 1 237 ? -1.705 7.152 27.002 1.00 94.50 237 SER A C 1
ATOM 1760 O O . SER A 1 237 ? -2.111 6.184 26.364 1.00 94.50 237 SER A O 1
ATOM 1762 N N . TRP A 1 238 ? -0.417 7.500 26.922 1.00 94.19 238 TRP A N 1
ATOM 1763 C CA . TRP A 1 238 ? 0.557 6.727 26.136 1.00 94.19 238 TRP A CA 1
ATOM 1764 C C . TRP A 1 238 ? 0.716 5.270 26.600 1.00 94.19 238 TRP A C 1
ATOM 1766 O O . TRP A 1 238 ? 1.091 4.408 25.809 1.00 94.19 238 TRP A O 1
ATOM 1776 N N . ALA A 1 239 ? 0.451 4.975 27.875 1.00 89.75 239 ALA A N 1
ATOM 1777 C CA . ALA A 1 239 ? 0.625 3.631 28.422 1.00 89.75 239 ALA A CA 1
ATOM 1778 C C . ALA A 1 239 ? -0.490 2.660 27.998 1.00 89.75 239 ALA A C 1
ATOM 1780 O O . ALA A 1 239 ? -0.253 1.451 27.959 1.00 89.75 239 ALA A O 1
ATOM 1781 N N . ASN A 1 240 ? -1.680 3.180 27.687 1.00 90.81 240 ASN A N 1
ATOM 1782 C CA . ASN A 1 240 ? -2.863 2.413 27.291 1.00 90.81 240 ASN A CA 1
ATOM 1783 C C . ASN A 1 240 ? -3.381 2.754 25.882 1.00 90.81 240 ASN A C 1
ATOM 1785 O O . ASN A 1 240 ? -4.377 2.166 25.470 1.00 90.81 240 ASN A O 1
ATOM 1789 N N . LEU A 1 241 ? -2.696 3.625 25.129 1.00 95.62 241 LEU A N 1
ATOM 1790 C CA . LEU A 1 241 ? -2.958 3.852 23.706 1.00 95.62 241 LEU A CA 1
ATOM 1791 C C . LEU A 1 241 ? -2.921 2.523 22.938 1.00 95.62 241 LEU A C 1
ATOM 1793 O O . LEU A 1 241 ? -1.990 1.729 23.102 1.00 95.62 241 LEU A O 1
ATOM 1797 N N . ASP A 1 242 ? -3.921 2.277 22.096 1.00 95.50 242 ASP A N 1
ATOM 1798 C CA . ASP A 1 242 ? -4.049 1.015 21.381 1.00 95.50 242 ASP A CA 1
ATOM 1799 C C . ASP A 1 242 ? -2.943 0.818 20.323 1.00 95.50 242 ASP A C 1
ATOM 1801 O O . ASP A 1 242 ? -2.298 1.754 19.840 1.00 95.50 242 ASP A O 1
ATOM 1805 N N . ILE A 1 243 ? -2.705 -0.442 19.950 1.00 96.06 243 ILE A N 1
ATOM 1806 C CA . ILE A 1 243 ? -1.597 -0.792 19.054 1.00 96.06 243 ILE A CA 1
ATOM 1807 C C . ILE A 1 243 ? -1.789 -0.294 17.616 1.00 96.06 243 ILE A C 1
ATOM 1809 O O . ILE A 1 243 ? -0.795 -0.053 16.933 1.00 96.06 243 ILE A O 1
ATOM 1813 N N . PHE A 1 244 ? -3.030 -0.136 17.146 1.00 97.62 244 PHE A N 1
ATOM 1814 C CA . PHE A 1 244 ? -3.289 0.375 15.805 1.00 97.62 244 PHE A CA 1
ATOM 1815 C C . PHE A 1 244 ? -2.954 1.869 15.744 1.00 97.62 244 PHE A C 1
ATOM 1817 O O . PHE A 1 244 ? -2.175 2.270 14.875 1.00 97.62 244 PHE A O 1
ATOM 1824 N N . SER A 1 245 ? -3.379 2.656 16.737 1.00 98.06 245 SER A N 1
ATOM 1825 C CA . SER A 1 245 ? -2.982 4.065 16.868 1.00 98.06 245 SER A CA 1
ATOM 1826 C C . SER A 1 245 ? -1.466 4.250 16.963 1.00 98.06 245 SER A C 1
ATOM 1828 O O . SER A 1 245 ? -0.911 5.110 16.280 1.00 98.06 245 SER A O 1
ATOM 1830 N N . TRP A 1 246 ? -0.752 3.399 17.712 1.00 97.81 246 TRP A N 1
ATOM 1831 C CA . TRP A 1 246 ? 0.719 3.408 17.720 1.00 97.81 246 TRP A CA 1
ATOM 1832 C C . TRP A 1 246 ? 1.323 3.199 16.326 1.00 97.81 246 TRP A C 1
ATOM 1834 O O . TRP A 1 246 ? 2.256 3.905 15.943 1.00 97.81 246 TRP A O 1
ATOM 1844 N N . THR A 1 247 ? 0.807 2.239 15.554 1.00 98.06 247 THR A N 1
ATOM 1845 C CA . THR A 1 247 ? 1.324 1.971 14.203 1.00 98.06 247 THR A CA 1
ATOM 1846 C C . THR A 1 247 ? 1.014 3.085 13.209 1.00 98.06 247 THR A C 1
ATOM 1848 O O . THR A 1 247 ? 1.889 3.426 12.416 1.00 98.06 247 THR A O 1
ATOM 1851 N N . VAL A 1 248 ? -0.170 3.701 13.289 1.00 98.56 248 VAL A N 1
ATOM 1852 C CA . VAL A 1 248 ? -0.542 4.863 12.464 1.00 98.56 248 VAL A CA 1
ATOM 1853 C C . VAL A 1 248 ? 0.301 6.082 12.827 1.00 98.56 248 VAL A C 1
ATOM 1855 O O . VAL A 1 248 ? 0.696 6.842 11.943 1.00 98.56 248 VAL A O 1
ATOM 1858 N N . LEU A 1 249 ? 0.648 6.253 14.105 1.00 98.44 249 LEU A N 1
ATOM 1859 C CA . LEU A 1 249 ? 1.520 7.339 14.534 1.00 98.44 249 LEU A CA 1
ATOM 1860 C C . LEU A 1 249 ? 2.932 7.213 13.948 1.00 98.44 249 LEU A C 1
ATOM 1862 O O . LEU A 1 249 ? 3.474 8.183 13.418 1.00 98.44 249 LEU A O 1
ATOM 1866 N N . VAL A 1 250 ? 3.520 6.014 14.015 1.00 98.25 250 VAL A N 1
ATOM 1867 C CA . VAL A 1 250 ? 4.851 5.756 13.445 1.00 98.25 250 VAL A CA 1
ATOM 1868 C C . VAL A 1 250 ? 4.829 5.887 11.925 1.00 98.25 250 VAL A C 1
ATOM 1870 O O . VAL A 1 250 ? 5.693 6.564 11.372 1.00 98.25 250 VAL A O 1
ATOM 1873 N N . GLN A 1 251 ? 3.814 5.321 11.265 1.00 98.38 251 GLN A N 1
ATOM 1874 C CA . GLN A 1 251 ? 3.591 5.492 9.828 1.00 98.38 251 GLN A CA 1
ATOM 1875 C C . GLN A 1 251 ? 3.539 6.979 9.455 1.00 98.38 251 GLN A C 1
ATOM 1877 O O . GLN A 1 251 ? 4.229 7.414 8.537 1.00 98.38 251 GLN A O 1
ATOM 1882 N N . SER A 1 252 ? 2.742 7.768 10.176 1.00 98.44 252 SER A N 1
ATOM 1883 C CA . SER A 1 252 ? 2.584 9.196 9.901 1.00 98.44 252 SER A CA 1
ATOM 1884 C C . SER A 1 252 ? 3.908 9.940 10.067 1.00 98.44 252 SER A C 1
ATOM 1886 O O . SER A 1 252 ? 4.270 10.737 9.209 1.00 98.44 252 SER A O 1
ATOM 1888 N N . GLY A 1 253 ? 4.691 9.620 11.102 1.00 97.88 253 GLY A N 1
ATOM 1889 C CA . GLY A 1 253 ? 6.051 10.139 11.254 1.00 97.88 253 GLY A CA 1
ATOM 1890 C C . GLY A 1 253 ? 6.944 9.817 10.051 1.00 97.88 253 GLY A C 1
ATOM 1891 O O . GLY A 1 253 ? 7.597 10.712 9.522 1.00 97.88 253 GLY A O 1
ATOM 1892 N N . GLN A 1 254 ? 6.935 8.571 9.567 1.00 98.06 254 GLN A N 1
ATOM 1893 C CA . GLN A 1 254 ? 7.698 8.186 8.374 1.00 98.06 254 GLN A CA 1
ATOM 1894 C C . GLN A 1 254 ? 7.243 8.951 7.126 1.00 98.06 254 GLN A C 1
ATOM 1896 O O . GLN A 1 254 ? 8.095 9.412 6.367 1.00 98.06 254 GLN A O 1
ATOM 1901 N N . ILE A 1 255 ? 5.930 9.143 6.935 1.00 98.12 255 ILE A N 1
ATOM 1902 C CA . ILE A 1 255 ? 5.389 9.914 5.806 1.00 98.12 255 ILE A CA 1
ATOM 1903 C C . ILE A 1 255 ? 5.980 11.329 5.792 1.00 98.12 255 ILE A C 1
ATOM 1905 O O . ILE A 1 255 ? 6.448 11.777 4.744 1.00 98.12 255 ILE A O 1
ATOM 1909 N N . LEU A 1 256 ? 6.033 12.006 6.947 1.00 96.88 256 LEU A N 1
ATOM 1910 C CA . LEU A 1 256 ? 6.561 13.374 7.052 1.00 96.88 256 LEU A CA 1
ATOM 1911 C C . LEU A 1 256 ? 8.037 13.495 6.653 1.00 96.88 256 LEU A C 1
ATOM 1913 O O . LEU A 1 256 ? 8.444 14.546 6.164 1.00 96.88 256 LEU A O 1
ATOM 1917 N N . PHE A 1 257 ? 8.838 12.443 6.837 1.00 94.00 257 PHE A N 1
ATOM 1918 C CA . PHE A 1 257 ? 10.252 12.446 6.450 1.00 94.00 257 PHE A CA 1
ATOM 1919 C C . PHE A 1 257 ? 10.493 11.916 5.028 1.00 94.00 257 PHE A C 1
ATOM 1921 O O . PHE A 1 257 ? 11.428 12.364 4.365 1.00 94.00 257 PHE A O 1
ATOM 1928 N N . ALA A 1 258 ? 9.670 10.983 4.541 1.00 95.81 258 ALA A N 1
ATOM 1929 C CA . ALA A 1 258 ? 9.887 10.303 3.264 1.00 95.81 258 ALA A CA 1
ATOM 1930 C C . ALA A 1 258 ? 9.225 11.020 2.072 1.00 95.81 258 ALA A C 1
ATOM 1932 O O . ALA A 1 258 ? 9.862 11.229 1.037 1.00 95.81 258 ALA A O 1
ATOM 1933 N N . PHE A 1 259 ? 7.955 11.419 2.191 1.00 95.31 259 PHE A N 1
ATOM 1934 C CA . PHE A 1 259 ? 7.182 11.943 1.056 1.00 95.31 259 PHE A CA 1
ATOM 1935 C C . PHE A 1 259 ? 7.659 13.303 0.538 1.00 95.31 259 PHE A C 1
ATOM 1937 O O . PHE A 1 259 ? 7.723 13.461 -0.685 1.00 95.31 259 PHE A O 1
ATOM 1944 N N . PRO A 1 260 ? 8.050 14.277 1.387 1.00 94.31 260 PRO A N 1
ATOM 1945 C CA . PRO A 1 260 ? 8.592 15.541 0.890 1.00 94.31 260 PRO A CA 1
ATOM 1946 C C . PRO A 1 260 ? 9.850 15.363 0.027 1.00 94.31 260 PRO A C 1
ATOM 1948 O O . PRO A 1 260 ? 10.046 16.106 -0.941 1.00 94.31 260 PRO A O 1
ATOM 1951 N N . LEU A 1 261 ? 10.677 14.350 0.322 1.00 95.50 261 LEU A N 1
ATOM 1952 C CA . LEU A 1 261 ? 11.849 14.022 -0.489 1.00 95.50 261 LEU A CA 1
ATOM 1953 C C . LEU A 1 261 ? 11.445 13.534 -1.884 1.00 95.50 261 LEU A C 1
ATOM 1955 O O . LEU A 1 261 ? 11.937 14.069 -2.879 1.00 95.50 261 LEU A O 1
ATOM 1959 N N . LEU A 1 262 ? 10.525 12.564 -1.967 1.00 95.62 262 LEU A N 1
ATOM 1960 C CA . LEU A 1 262 ? 10.008 12.087 -3.253 1.00 95.62 262 LEU A CA 1
ATOM 1961 C C . LEU A 1 262 ? 9.349 13.225 -4.033 1.00 95.62 262 LEU A C 1
ATOM 1963 O O . LEU A 1 262 ? 9.613 13.385 -5.222 1.00 95.62 262 LEU A O 1
ATOM 1967 N N . GLY A 1 263 ? 8.522 14.033 -3.367 1.00 96.62 263 GLY A N 1
ATOM 1968 C CA . GLY A 1 263 ? 7.856 15.179 -3.977 1.00 96.62 263 GLY A CA 1
ATOM 1969 C C . GLY A 1 263 ? 8.858 16.136 -4.624 1.00 96.62 263 GLY A C 1
ATOM 1970 O O . GLY A 1 263 ? 8.669 16.531 -5.773 1.00 96.62 263 GLY A O 1
ATOM 1971 N N . SER A 1 264 ? 9.960 16.427 -3.931 1.00 96.88 264 SER A N 1
ATOM 1972 C CA . SER A 1 264 ? 11.050 17.259 -4.453 1.00 96.88 264 SER A CA 1
ATOM 1973 C C . SER A 1 264 ? 11.763 16.600 -5.640 1.00 96.88 264 SER A C 1
ATOM 1975 O O . SER A 1 264 ? 12.019 17.260 -6.647 1.00 96.88 264 SER A O 1
ATOM 1977 N N . ALA A 1 265 ? 12.048 15.294 -5.568 1.00 97.75 265 ALA A N 1
ATOM 1978 C CA . ALA A 1 265 ? 12.674 14.545 -6.660 1.00 97.75 265 ALA A CA 1
ATOM 1979 C C . ALA A 1 265 ? 11.800 14.500 -7.923 1.00 97.75 265 ALA A C 1
ATOM 1981 O O . ALA A 1 265 ? 12.303 14.705 -9.026 1.00 97.75 265 ALA A O 1
ATOM 1982 N N . ILE A 1 266 ? 10.488 14.307 -7.768 1.00 97.69 266 ILE A N 1
ATOM 1983 C CA . ILE A 1 266 ? 9.520 14.344 -8.870 1.00 97.69 266 ILE A CA 1
ATOM 1984 C C . ILE A 1 266 ? 9.500 15.723 -9.535 1.00 97.69 266 ILE A C 1
ATOM 1986 O O . ILE A 1 266 ? 9.523 15.802 -10.762 1.00 97.69 266 ILE A O 1
ATOM 1990 N N . VAL A 1 267 ? 9.501 16.810 -8.755 1.00 97.62 267 VAL A N 1
ATOM 1991 C CA . VAL A 1 267 ? 9.548 18.178 -9.303 1.00 97.62 267 VAL A CA 1
ATOM 1992 C C . VAL A 1 267 ? 10.851 18.421 -10.068 1.00 97.62 267 VAL A C 1
ATOM 1994 O O . VAL A 1 267 ? 10.808 18.936 -11.184 1.00 97.62 267 VAL A O 1
ATOM 1997 N N . MET A 1 268 ? 11.997 17.992 -9.530 1.00 97.81 268 MET A N 1
ATOM 1998 C CA . MET A 1 268 ? 13.280 18.065 -10.242 1.00 97.81 268 MET A CA 1
ATOM 1999 C C . MET A 1 268 ? 13.247 17.279 -11.564 1.00 97.81 268 MET A C 1
ATOM 2001 O O . MET A 1 268 ? 13.733 17.765 -12.581 1.00 97.81 268 MET A O 1
ATOM 2005 N N . LEU A 1 269 ? 12.617 16.099 -11.588 1.00 97.62 269 LEU A N 1
ATOM 2006 C CA . LEU A 1 269 ? 12.499 15.283 -12.801 1.00 97.62 269 LEU A CA 1
ATOM 2007 C C . LEU A 1 269 ? 11.560 15.925 -13.831 1.00 97.62 269 LEU A C 1
ATOM 2009 O O . LEU A 1 269 ? 11.844 15.901 -15.027 1.00 97.62 269 LEU A O 1
ATOM 2013 N N . LEU A 1 270 ? 10.463 16.537 -13.380 1.00 97.06 270 LEU A N 1
ATOM 2014 C CA . LEU A 1 270 ? 9.582 17.329 -14.238 1.00 97.06 270 LEU A CA 1
ATOM 2015 C C . LEU A 1 270 ? 10.317 18.529 -14.842 1.00 97.06 270 LEU A C 1
ATOM 2017 O O . LEU A 1 270 ? 10.086 18.850 -16.009 1.00 97.06 270 LEU A O 1
ATOM 2021 N N . PHE A 1 271 ? 11.217 19.167 -14.090 1.00 97.12 271 PHE A N 1
ATOM 2022 C CA . PHE A 1 271 ? 12.062 20.245 -14.604 1.00 97.12 271 PHE A CA 1
ATOM 2023 C C . PHE A 1 271 ? 13.065 19.765 -15.649 1.00 97.12 271 PHE A C 1
ATOM 2025 O O . PHE A 1 271 ? 13.183 20.406 -16.697 1.00 97.12 271 PHE A O 1
ATOM 2032 N N . ASP A 1 272 ? 13.694 18.607 -15.444 1.00 96.19 272 ASP A N 1
ATOM 2033 C CA . ASP A 1 272 ? 14.589 18.024 -16.448 1.00 96.19 272 ASP A CA 1
ATOM 2034 C C . ASP A 1 272 ? 13.830 17.708 -17.745 1.00 96.19 272 ASP A C 1
ATOM 2036 O O . ASP A 1 272 ? 14.339 17.931 -18.842 1.00 96.19 272 ASP A O 1
ATOM 2040 N N . ARG A 1 273 ? 12.577 17.251 -17.629 1.00 94.94 273 ARG A N 1
ATOM 2041 C CA . ARG A 1 273 ? 11.728 16.915 -18.779 1.00 94.94 273 ARG A CA 1
ATOM 2042 C C . ARG A 1 273 ? 11.156 18.126 -19.520 1.00 94.94 273 ARG A C 1
ATOM 2044 O O . ARG A 1 273 ? 11.023 18.066 -20.739 1.00 94.94 273 ARG A O 1
ATOM 2051 N N . ASN A 1 274 ? 10.790 19.198 -18.813 1.00 94.94 274 ASN A N 1
ATOM 2052 C CA . ASN A 1 274 ? 9.978 20.286 -19.385 1.00 94.94 274 ASN A CA 1
ATOM 2053 C C . ASN A 1 274 ? 10.697 21.639 -19.472 1.00 94.94 274 ASN A C 1
ATOM 2055 O O . ASN A 1 274 ? 10.331 22.469 -20.301 1.00 94.94 274 ASN A O 1
ATOM 2059 N N . PHE A 1 275 ? 11.708 21.877 -18.635 1.00 94.88 275 PHE A N 1
ATOM 2060 C CA . PHE A 1 275 ? 12.376 23.178 -18.505 1.00 94.88 275 PHE A CA 1
ATOM 2061 C C . PHE A 1 275 ? 13.875 23.122 -18.826 1.00 94.88 275 PHE A C 1
ATOM 2063 O O . PHE A 1 275 ? 14.555 24.145 -18.765 1.00 94.88 275 PHE A O 1
ATOM 2070 N N . GLY A 1 276 ? 14.391 21.949 -19.206 1.00 89.62 276 GLY A N 1
ATOM 2071 C CA . GLY A 1 276 ? 15.776 21.780 -19.642 1.00 89.62 276 GLY A CA 1
ATOM 2072 C C . GLY A 1 276 ? 16.802 21.874 -18.514 1.00 89.62 276 GLY A C 1
ATOM 2073 O O . GLY A 1 276 ? 17.964 22.185 -18.780 1.00 89.62 276 GLY A O 1
ATOM 2074 N N . THR A 1 277 ? 16.396 21.621 -17.266 1.00 96.38 277 THR A N 1
ATOM 2075 C CA . THR A 1 277 ? 17.360 21.409 -16.179 1.00 96.38 277 THR A CA 1
ATOM 2076 C C . THR A 1 277 ? 18.089 20.075 -16.361 1.00 96.38 277 THR A C 1
ATOM 2078 O O . THR A 1 277 ? 17.762 19.280 -17.244 1.00 96.38 277 THR A O 1
ATOM 2081 N N . THR A 1 278 ? 19.133 19.846 -15.564 1.00 95.56 278 THR A N 1
ATOM 2082 C CA . THR A 1 278 ? 20.023 18.690 -15.735 1.00 95.56 278 THR A CA 1
ATOM 2083 C C . THR A 1 278 ? 20.317 17.954 -14.425 1.00 95.56 278 THR A C 1
ATOM 2085 O O . THR A 1 278 ? 21.423 17.439 -14.255 1.00 95.56 278 THR A O 1
ATOM 2088 N N . PHE A 1 279 ? 19.365 17.915 -13.488 1.00 96.75 279 PHE A N 1
ATOM 2089 C CA . PHE A 1 279 ? 19.546 17.309 -12.161 1.00 96.75 279 PHE A CA 1
ATOM 2090 C C . PHE A 1 279 ? 19.914 15.822 -12.236 1.00 96.75 279 PHE A C 1
ATOM 2092 O O . PHE A 1 279 ? 20.816 15.369 -11.533 1.00 96.75 279 PHE A O 1
ATOM 2099 N N . PHE A 1 280 ? 19.235 15.068 -13.101 1.00 97.06 280 PHE A N 1
ATOM 2100 C CA . PHE A 1 280 ? 19.341 13.611 -13.194 1.00 97.06 280 PHE A CA 1
ATOM 2101 C C . PHE A 1 280 ? 19.944 13.121 -14.515 1.00 97.06 280 PHE A C 1
ATOM 2103 O O . PHE A 1 280 ? 19.838 11.943 -14.862 1.00 97.06 280 PHE A O 1
ATOM 2110 N N . THR A 1 281 ? 20.602 14.012 -15.255 1.00 92.81 281 THR A N 1
ATOM 2111 C CA . THR A 1 281 ? 21.292 13.659 -16.503 1.00 92.81 281 THR A CA 1
ATOM 2112 C C . THR A 1 281 ? 22.655 13.007 -16.238 1.00 92.81 281 THR A C 1
ATOM 2114 O O . THR A 1 281 ? 23.338 13.326 -15.265 1.00 92.81 281 THR A O 1
ATOM 2117 N N . GLY A 1 282 ? 23.072 12.095 -17.120 1.00 91.12 282 GLY A N 1
ATOM 2118 C CA . GLY A 1 282 ? 24.342 11.370 -16.991 1.00 91.12 282 GLY A CA 1
ATOM 2119 C C . GLY A 1 282 ? 24.345 10.301 -15.889 1.00 91.12 282 GLY A C 1
ATOM 2120 O O . GLY A 1 282 ? 23.345 10.068 -15.212 1.00 91.12 282 GLY A O 1
ATOM 2121 N N . GLU A 1 283 ? 25.482 9.624 -15.718 1.00 87.69 283 GLU A N 1
ATOM 2122 C CA . GLU A 1 283 ? 25.616 8.508 -14.765 1.00 87.69 283 GLU A CA 1
ATOM 2123 C C . GLU A 1 283 ? 25.453 8.955 -13.307 1.00 87.69 283 GLU A C 1
ATOM 2125 O O . GLU A 1 283 ? 24.751 8.308 -12.529 1.00 87.69 283 GLU A O 1
ATOM 2130 N N . SER A 1 284 ? 26.051 10.092 -12.938 1.00 89.62 284 SER A N 1
ATOM 2131 C CA . SER A 1 284 ? 25.924 10.657 -11.591 1.00 89.62 284 SER A CA 1
ATOM 2132 C C . SER A 1 284 ? 24.482 11.061 -11.278 1.00 89.62 284 SER A C 1
ATOM 2134 O O . SER A 1 284 ? 23.995 10.773 -10.187 1.00 89.62 284 SER A O 1
ATOM 2136 N N . GLY A 1 285 ? 23.776 11.659 -12.242 1.00 94.25 285 GLY A N 1
ATOM 2137 C CA . GLY A 1 285 ? 22.365 12.014 -12.114 1.00 94.25 285 GLY A CA 1
ATOM 2138 C C . GLY A 1 285 ? 21.450 10.791 -11.999 1.00 94.25 285 GLY A C 1
ATOM 2139 O O . GLY A 1 285 ? 20.540 10.772 -11.169 1.00 94.25 285 GLY A O 1
ATOM 2140 N N . ALA A 1 286 ? 21.733 9.726 -12.756 1.00 92.94 286 ALA A N 1
ATOM 2141 C CA . ALA A 1 286 ? 21.009 8.462 -12.647 1.00 92.94 286 ALA A CA 1
ATOM 2142 C C . ALA A 1 286 ? 21.162 7.833 -11.252 1.00 92.94 286 ALA A C 1
ATOM 2144 O O . ALA A 1 286 ? 20.175 7.396 -10.658 1.00 92.94 286 ALA A O 1
ATOM 2145 N N . MET A 1 287 ? 22.382 7.826 -10.704 1.00 94.38 287 MET A N 1
ATOM 2146 C CA . MET A 1 287 ? 22.643 7.335 -9.347 1.00 94.38 287 MET A CA 1
ATOM 2147 C C . MET A 1 287 ? 22.025 8.230 -8.269 1.00 94.38 287 MET A C 1
ATOM 2149 O O . MET A 1 287 ? 21.507 7.714 -7.277 1.00 94.38 287 MET A O 1
ATOM 2153 N N . LEU A 1 288 ? 22.016 9.551 -8.473 1.00 96.06 288 LEU A N 1
ATOM 2154 C CA . LEU A 1 288 ? 21.330 10.488 -7.585 1.00 96.06 288 LEU A CA 1
ATOM 2155 C C . LEU A 1 288 ? 19.832 10.172 -7.503 1.00 96.06 288 LEU A C 1
ATOM 2157 O O . LEU A 1 288 ? 19.301 10.077 -6.397 1.00 96.06 288 LEU A O 1
ATOM 2161 N N . TRP A 1 289 ? 19.168 9.935 -8.643 1.00 97.19 289 TRP A N 1
ATOM 2162 C CA . TRP A 1 289 ? 17.766 9.507 -8.653 1.00 97.19 289 TRP A CA 1
ATOM 2163 C C . TRP A 1 289 ? 17.564 8.233 -7.833 1.00 97.19 289 TRP A C 1
ATOM 2165 O O . TRP A 1 289 ? 16.664 8.192 -7.001 1.00 97.19 289 TRP A O 1
ATOM 2175 N N . GLN A 1 290 ? 18.403 7.206 -8.020 1.00 96.00 290 GLN A N 1
ATOM 2176 C CA . GLN A 1 290 ? 18.260 5.956 -7.266 1.00 96.00 290 GLN A CA 1
ATOM 2177 C C . GLN A 1 290 ? 18.371 6.174 -5.755 1.00 96.00 290 GLN A C 1
ATOM 2179 O O . GLN A 1 290 ? 17.553 5.645 -5.008 1.00 96.00 290 GLN A O 1
ATOM 2184 N N . HIS A 1 291 ? 19.338 6.974 -5.298 1.00 96.00 291 HIS A N 1
ATOM 2185 C CA . HIS A 1 291 ? 19.475 7.267 -3.874 1.00 96.00 291 HIS A CA 1
ATOM 2186 C C . HIS A 1 291 ? 18.268 8.030 -3.319 1.00 96.00 291 HIS A C 1
ATOM 2188 O O . HIS A 1 291 ? 17.756 7.637 -2.274 1.00 96.00 291 HIS A O 1
ATOM 2194 N N . LEU A 1 292 ? 17.792 9.075 -4.005 1.00 97.38 292 LEU A N 1
ATOM 2195 C CA . LEU A 1 292 ? 16.630 9.854 -3.557 1.00 97.38 292 LEU A CA 1
ATOM 2196 C C . LEU A 1 292 ? 15.347 9.018 -3.573 1.00 97.38 292 LEU A C 1
ATOM 2198 O O . LEU A 1 292 ? 14.593 9.019 -2.600 1.00 97.38 292 LEU A O 1
ATOM 2202 N N . PHE A 1 293 ? 15.121 8.278 -4.660 1.00 98.06 293 PHE A N 1
ATOM 2203 C CA . PHE A 1 293 ? 13.945 7.435 -4.817 1.00 98.06 293 PHE A CA 1
ATOM 2204 C C . PHE A 1 293 ? 13.912 6.337 -3.761 1.00 98.06 293 PHE A C 1
ATOM 2206 O O . PHE A 1 293 ? 12.878 6.154 -3.135 1.00 98.06 293 PHE A O 1
ATOM 2213 N N . TRP A 1 294 ? 15.021 5.634 -3.510 1.00 97.88 294 TRP A N 1
ATOM 2214 C CA . TRP A 1 294 ? 15.025 4.547 -2.531 1.00 97.88 294 TRP A CA 1
ATOM 2215 C C . TRP A 1 294 ? 15.052 5.031 -1.086 1.00 97.88 294 TRP A C 1
ATOM 2217 O O . TRP A 1 294 ? 14.461 4.364 -0.236 1.00 97.88 294 TRP A O 1
ATOM 2227 N N . PHE A 1 295 ? 15.651 6.192 -0.797 1.00 96.56 295 PHE A N 1
ATOM 2228 C CA . PHE A 1 295 ? 15.548 6.803 0.532 1.00 96.56 295 PHE A CA 1
ATOM 2229 C C . PHE A 1 295 ? 14.090 7.092 0.903 1.00 96.56 295 PHE A C 1
ATOM 2231 O O . PHE A 1 295 ? 13.726 6.966 2.064 1.00 96.56 295 PHE A O 1
ATOM 2238 N N . PHE A 1 296 ? 13.243 7.423 -0.075 1.00 96.69 296 PHE A N 1
ATOM 2239 C CA . PHE A 1 296 ? 11.790 7.400 0.096 1.00 96.69 296 PHE A CA 1
ATOM 2240 C C . PHE A 1 296 ? 11.231 5.964 0.086 1.00 96.69 296 PHE A C 1
ATOM 2242 O O . PHE A 1 296 ? 10.470 5.574 0.968 1.00 96.69 296 PHE A O 1
ATOM 2249 N N . GLY A 1 297 ? 11.596 5.179 -0.927 1.00 95.62 297 GLY A N 1
ATOM 2250 C CA . GLY A 1 297 ? 10.895 3.959 -1.313 1.00 95.62 297 GLY A CA 1
ATOM 2251 C C . GLY A 1 297 ? 10.994 2.840 -0.288 1.00 95.62 297 GLY A C 1
ATOM 2252 O O . GLY A 1 297 ? 10.057 2.059 -0.155 1.00 95.62 297 GLY A O 1
ATOM 2253 N N . HIS A 1 298 ? 12.092 2.759 0.468 1.00 96.25 298 HIS A N 1
ATOM 2254 C CA . HIS A 1 298 ? 12.189 1.749 1.514 1.00 96.25 298 HIS A CA 1
ATOM 2255 C C . HIS A 1 298 ? 11.413 2.108 2.793 1.00 96.25 298 HIS A C 1
ATOM 2257 O O . HIS A 1 298 ? 10.670 1.263 3.289 1.00 96.25 298 HIS A O 1
ATOM 2263 N N . PRO A 1 299 ? 11.470 3.343 3.318 1.00 96.44 299 PRO A N 1
ATOM 2264 C CA . PRO A 1 299 ? 10.490 3.795 4.301 1.00 96.44 299 PRO A CA 1
ATOM 2265 C C . PRO A 1 299 ? 9.040 3.620 3.839 1.00 96.44 299 PRO A C 1
ATOM 2267 O O . PRO A 1 299 ? 8.214 3.212 4.651 1.00 96.44 299 PRO A O 1
ATOM 2270 N N . GLU A 1 300 ? 8.735 3.826 2.552 1.00 95.81 300 GLU A N 1
ATOM 2271 C CA . GLU A 1 300 ? 7.377 3.632 2.024 1.00 95.81 300 GLU A CA 1
ATOM 2272 C C . GLU A 1 300 ? 6.858 2.207 2.211 1.00 95.81 300 GLU A C 1
ATOM 2274 O O . GLU A 1 300 ? 5.716 2.011 2.620 1.00 95.81 300 GLU A O 1
ATOM 2279 N N . VAL A 1 301 ? 7.689 1.181 2.017 1.00 94.62 301 VAL A N 1
ATOM 2280 C CA . VAL A 1 301 ? 7.221 -0.192 2.268 1.00 94.62 301 VAL A CA 1
ATOM 2281 C C . VAL A 1 301 ? 6.893 -0.434 3.748 1.00 94.62 301 VAL A C 1
ATOM 2283 O O . VAL A 1 301 ? 6.018 -1.245 4.057 1.00 94.62 301 VAL A O 1
ATOM 2286 N N . TYR A 1 302 ? 7.517 0.309 4.672 1.00 96.06 302 TYR A N 1
ATOM 2287 C CA . TYR A 1 302 ? 7.139 0.287 6.088 1.00 96.06 302 TYR A CA 1
ATOM 2288 C C . TYR A 1 302 ? 5.894 1.110 6.392 1.00 96.06 302 TYR A C 1
ATOM 2290 O O . TYR A 1 302 ? 5.060 0.655 7.175 1.00 96.06 302 TYR A O 1
ATOM 2298 N N . ILE A 1 303 ? 5.730 2.260 5.737 1.00 97.19 303 ILE A N 1
ATOM 2299 C CA . ILE A 1 303 ? 4.494 3.050 5.778 1.00 97.19 303 ILE A CA 1
ATOM 2300 C C . ILE A 1 303 ? 3.306 2.165 5.381 1.00 97.19 303 ILE A C 1
ATOM 2302 O O . ILE A 1 303 ? 2.260 2.197 6.030 1.00 97.19 303 ILE A O 1
ATOM 2306 N N . LEU A 1 304 ? 3.497 1.309 4.376 1.00 96.81 304 LEU A N 1
ATOM 2307 C CA . LEU A 1 304 ? 2.487 0.364 3.924 1.00 96.81 304 LEU A CA 1
ATOM 2308 C C . LEU A 1 304 ? 2.276 -0.813 4.888 1.00 96.81 304 LEU A C 1
ATOM 2310 O O . LEU A 1 304 ? 1.136 -1.224 5.069 1.00 96.81 304 LEU A O 1
ATOM 2314 N N . VAL A 1 305 ? 3.313 -1.384 5.517 1.00 96.88 305 VAL A N 1
ATOM 2315 C CA . VAL A 1 305 ? 3.152 -2.617 6.323 1.00 96.88 305 VAL A CA 1
ATOM 2316 C C . VAL A 1 305 ? 2.870 -2.386 7.812 1.00 96.88 305 VAL A C 1
ATOM 2318 O O . VAL A 1 305 ? 2.245 -3.239 8.447 1.00 96.88 305 VAL A O 1
ATOM 2321 N N . LEU A 1 306 ? 3.289 -1.262 8.405 1.00 97.31 306 LEU A N 1
ATOM 2322 C CA . LEU A 1 306 ? 3.149 -1.044 9.851 1.00 97.31 306 LEU A CA 1
ATOM 2323 C C . LEU A 1 306 ? 1.683 -0.987 10.318 1.00 97.31 306 LEU A C 1
ATOM 2325 O O . LEU A 1 306 ? 1.359 -1.720 11.259 1.00 97.31 306 LEU A O 1
ATOM 2329 N N . PRO A 1 307 ? 0.772 -0.216 9.693 1.00 98.00 307 PRO A N 1
ATOM 2330 C CA . PRO A 1 307 ? -0.635 -0.213 10.095 1.00 98.00 307 PRO A CA 1
ATOM 2331 C C . PRO A 1 307 ? -1.333 -1.564 9.889 1.00 98.00 307 PRO A C 1
ATOM 2333 O O . PRO A 1 307 ? -2.020 -1.999 10.811 1.00 98.00 307 PRO A O 1
ATOM 2336 N N . PRO A 1 308 ? -1.117 -2.312 8.785 1.00 98.19 308 PRO A N 1
ATOM 2337 C CA . PRO A 1 308 ? -1.525 -3.713 8.673 1.00 98.19 308 PRO A CA 1
ATOM 2338 C C . PRO A 1 308 ? -1.062 -4.583 9.835 1.00 98.19 308 PRO A C 1
ATOM 2340 O O . PRO A 1 308 ? -1.858 -5.315 10.415 1.00 98.19 308 PRO A O 1
ATOM 2343 N N . MET A 1 309 ? 0.202 -4.479 10.250 1.00 97.81 309 MET A N 1
ATOM 2344 C CA . MET A 1 309 ? 0.664 -5.189 11.442 1.00 97.81 309 MET A CA 1
ATOM 2345 C C . MET A 1 309 ? -0.058 -4.723 12.715 1.00 97.81 309 MET A C 1
ATOM 2347 O O . MET A 1 309 ? -0.229 -5.519 13.643 1.00 97.81 309 MET A O 1
ATOM 2351 N N . GLY A 1 310 ? -0.461 -3.455 12.782 1.00 97.69 310 GLY A N 1
ATOM 2352 C CA . GLY A 1 310 ? -1.340 -2.902 13.811 1.00 97.69 310 GLY A CA 1
ATOM 2353 C C . GLY A 1 310 ? -2.712 -3.566 13.807 1.00 97.69 310 GLY A C 1
ATOM 2354 O O . GLY A 1 310 ? -3.127 -4.066 14.848 1.00 97.69 310 GLY A O 1
ATOM 2355 N N . LEU A 1 311 ? -3.351 -3.691 12.639 1.00 98.25 311 LEU A N 1
ATOM 2356 C CA . LEU A 1 311 ? -4.621 -4.405 12.455 1.00 98.25 311 LEU A CA 1
ATOM 2357 C C . LEU A 1 311 ? -4.530 -5.850 12.951 1.00 98.25 311 LEU A C 1
ATOM 2359 O O . LEU A 1 311 ? -5.368 -6.300 13.726 1.00 98.25 311 LEU A O 1
ATOM 2363 N N . ILE A 1 312 ? -3.473 -6.569 12.572 1.00 98.31 312 ILE A N 1
ATOM 2364 C CA . ILE A 1 312 ? -3.241 -7.947 13.024 1.00 98.31 312 ILE A CA 1
ATOM 2365 C C . ILE A 1 312 ? -3.059 -8.011 14.545 1.00 98.31 312 ILE A C 1
ATOM 2367 O O . ILE A 1 312 ? -3.685 -8.832 15.219 1.00 98.31 312 ILE A O 1
ATOM 2371 N N . SER A 1 313 ? -2.246 -7.108 15.099 1.00 97.81 313 SER A N 1
ATOM 2372 C CA . SER A 1 313 ? -2.016 -7.004 16.548 1.00 97.81 313 SER A CA 1
ATOM 2373 C C . SER A 1 313 ? -3.285 -6.617 17.311 1.00 97.81 313 SER A C 1
ATOM 2375 O O . SER A 1 313 ? -3.437 -6.982 18.476 1.00 97.81 313 SER A O 1
ATOM 2377 N N . TYR A 1 314 ? -4.194 -5.895 16.658 1.00 97.50 314 TYR A N 1
ATOM 2378 C CA . TYR A 1 314 ? -5.485 -5.514 17.198 1.00 97.50 314 TYR A CA 1
ATOM 2379 C C . TYR A 1 314 ? -6.451 -6.704 17.181 1.00 97.50 314 TYR A C 1
ATOM 2381 O O . TYR A 1 314 ? -6.986 -7.069 18.222 1.00 97.50 314 TYR A O 1
ATOM 2389 N N . ILE A 1 315 ? -6.622 -7.376 16.045 1.00 98.25 315 ILE A N 1
ATOM 2390 C CA . ILE A 1 315 ? -7.680 -8.374 15.825 1.00 98.25 315 ILE A CA 1
ATOM 2391 C C . ILE A 1 315 ? -7.383 -9.725 16.501 1.00 98.25 315 ILE A C 1
ATOM 2393 O O . ILE A 1 315 ? -8.284 -10.313 17.105 1.00 98.25 315 ILE A O 1
ATOM 2397 N N . ILE A 1 316 ? -6.137 -10.217 16.461 1.00 98.38 316 ILE A N 1
ATOM 2398 C CA . ILE A 1 316 ? -5.772 -11.543 17.005 1.00 98.38 316 ILE A CA 1
ATOM 2399 C C . ILE A 1 316 ? -6.207 -11.737 18.471 1.00 98.38 316 ILE A C 1
ATOM 2401 O O . ILE A 1 316 ? -6.845 -12.757 18.761 1.00 98.38 316 ILE A O 1
ATOM 2405 N N . PRO A 1 317 ? -5.930 -10.796 19.400 1.00 97.44 317 PRO A N 1
ATOM 2406 C CA . PRO A 1 317 ? -6.409 -10.865 20.781 1.00 97.44 317 PRO A CA 1
ATOM 2407 C C . PRO A 1 317 ? -7.913 -11.155 20.911 1.00 97.44 317 PRO A C 1
ATOM 2409 O O . PRO A 1 317 ? -8.313 -12.049 21.661 1.00 97.44 317 PRO A O 1
ATOM 2412 N N . ARG A 1 318 ? -8.749 -10.460 20.123 1.00 96.44 318 ARG A N 1
ATOM 2413 C CA . ARG A 1 318 ? -10.224 -10.512 20.199 1.00 96.44 318 ARG A CA 1
ATOM 2414 C C . ARG A 1 318 ? -10.792 -11.871 19.802 1.00 96.44 318 ARG A C 1
ATOM 2416 O O . ARG A 1 318 ? -11.803 -12.323 20.342 1.00 96.44 318 ARG A O 1
ATOM 2423 N N . PHE A 1 319 ? -10.136 -12.554 18.871 1.00 97.62 319 PHE A N 1
ATOM 2424 C CA . PHE A 1 319 ? -10.544 -13.893 18.445 1.00 97.62 319 PHE A CA 1
ATOM 2425 C C . PHE A 1 319 ? -9.782 -15.017 19.147 1.00 97.62 319 PHE A C 1
ATOM 2427 O O . PHE A 1 319 ? -10.183 -16.169 19.010 1.00 97.62 319 PHE A O 1
ATOM 2434 N N . SER A 1 320 ? -8.762 -14.693 19.946 1.00 97.44 320 SER A N 1
ATOM 2435 C CA . SER A 1 320 ? -8.043 -15.644 20.806 1.00 97.44 320 SER A CA 1
ATOM 2436 C C . SER A 1 320 ? -8.547 -15.644 22.257 1.00 97.44 320 SER A C 1
ATOM 2438 O O . SER A 1 320 ? -8.227 -16.565 23.009 1.00 97.44 320 SER A O 1
ATOM 2440 N N . GLY A 1 321 ? -9.325 -14.630 22.663 1.00 95.06 321 GLY A N 1
ATOM 2441 C CA . GLY A 1 321 ? -9.804 -14.458 24.041 1.00 95.06 321 GLY A CA 1
ATOM 2442 C C . GLY A 1 321 ? -8.672 -14.167 25.029 1.00 95.06 321 GLY A C 1
ATOM 2443 O O . GLY A 1 321 ? -8.726 -14.586 26.182 1.00 95.06 321 GLY A O 1
ATOM 2444 N N . ARG A 1 322 ? -7.594 -13.527 24.558 1.00 95.00 322 ARG A N 1
ATOM 2445 C CA . ARG A 1 322 ? -6.382 -13.233 25.335 1.00 95.00 322 ARG A CA 1
ATOM 2446 C C . ARG A 1 322 ? -5.868 -11.847 24.991 1.00 95.00 322 ARG A C 1
ATOM 2448 O O . ARG A 1 322 ? -6.001 -11.406 23.857 1.00 95.00 322 ARG A O 1
ATOM 2455 N N . ARG A 1 323 ? -5.227 -11.177 25.950 1.00 94.25 323 ARG A N 1
ATOM 2456 C CA . ARG A 1 323 ? -4.503 -9.921 25.692 1.00 94.25 323 ARG A CA 1
ATOM 2457 C C . ARG A 1 323 ? -3.286 -10.174 24.798 1.00 94.25 323 ARG A C 1
ATOM 2459 O O . ARG A 1 323 ? -2.708 -11.260 24.841 1.00 94.25 323 ARG A O 1
ATOM 2466 N N . LEU A 1 324 ? -2.883 -9.159 24.030 1.00 94.81 324 LEU A N 1
ATOM 2467 C CA . LEU A 1 324 ? -1.700 -9.222 23.169 1.00 94.81 324 LEU A CA 1
ATOM 2468 C C . LEU A 1 324 ? -0.449 -9.524 24.003 1.00 94.81 324 LEU A C 1
ATOM 2470 O O . LEU A 1 324 ? -0.076 -8.749 24.889 1.00 94.81 324 LEU A O 1
ATOM 2474 N N . PHE A 1 325 ? 0.207 -10.644 23.707 1.00 94.88 325 PHE A N 1
ATOM 2475 C CA . PHE A 1 325 ? 1.457 -11.005 24.356 1.00 94.88 325 PHE A CA 1
ATOM 2476 C C . PHE A 1 325 ? 2.557 -10.014 23.966 1.00 94.88 325 PHE A C 1
ATOM 2478 O O . PHE A 1 325 ? 2.714 -9.661 22.798 1.00 94.88 325 PHE A O 1
ATOM 2485 N N . GLY A 1 326 ? 3.320 -9.548 24.957 1.00 91.19 326 GLY A N 1
ATOM 2486 C CA . GLY A 1 326 ? 4.459 -8.670 24.711 1.00 91.19 326 GLY A CA 1
ATOM 2487 C C . GLY A 1 326 ? 4.097 -7.297 24.137 1.00 91.19 326 GLY A C 1
ATOM 2488 O O . GLY A 1 326 ? 4.878 -6.768 23.355 1.00 91.19 326 GLY A O 1
ATOM 2489 N N . PHE A 1 327 ? 2.959 -6.696 24.518 1.00 91.75 327 PHE A N 1
ATOM 2490 C CA . PHE A 1 327 ? 2.507 -5.384 24.016 1.00 91.75 327 PHE A CA 1
ATOM 2491 C C . PHE A 1 327 ? 3.634 -4.336 23.916 1.00 91.75 327 PHE A C 1
ATOM 2493 O O . PHE A 1 327 ? 3.857 -3.772 22.848 1.00 91.75 327 PHE A O 1
ATOM 2500 N N . LYS A 1 328 ? 4.419 -4.146 24.990 1.00 90.88 328 LYS A N 1
ATOM 2501 C CA . LYS A 1 328 ? 5.567 -3.218 24.999 1.00 90.88 328 LYS A CA 1
ATOM 2502 C C . LYS A 1 328 ? 6.613 -3.562 23.933 1.00 90.88 328 LYS A C 1
ATOM 2504 O O . LYS A 1 328 ? 7.098 -2.670 23.248 1.00 90.88 328 LYS A O 1
ATOM 2509 N N . PHE A 1 329 ? 6.928 -4.846 23.749 1.00 90.31 329 PHE A N 1
ATOM 2510 C CA . PHE A 1 329 ? 7.851 -5.294 22.703 1.00 90.31 329 PHE A CA 1
ATOM 2511 C C . PHE A 1 329 ? 7.297 -5.031 21.303 1.00 90.31 329 PHE A C 1
ATOM 2513 O O . PHE A 1 329 ? 8.061 -4.655 20.420 1.00 90.31 329 PHE A O 1
ATOM 2520 N N . VAL A 1 330 ? 5.984 -5.174 21.090 1.00 91.50 330 VAL A N 1
ATOM 2521 C CA . VAL A 1 330 ? 5.344 -4.839 19.806 1.00 91.50 330 VAL A CA 1
ATOM 2522 C C . VAL A 1 330 ? 5.428 -3.332 19.534 1.00 91.50 330 VAL A C 1
ATOM 2524 O O . VAL A 1 330 ? 5.753 -2.948 18.410 1.00 91.50 330 VAL A O 1
ATOM 2527 N N . VAL A 1 331 ? 5.212 -2.482 20.545 1.00 92.50 331 VAL A N 1
ATOM 2528 C CA . VAL A 1 331 ? 5.369 -1.019 20.429 1.00 92.50 331 VAL A CA 1
ATOM 2529 C C . VAL A 1 331 ? 6.822 -0.643 20.131 1.00 92.50 331 VAL A C 1
ATOM 2531 O O . VAL A 1 331 ? 7.082 0.027 19.134 1.00 92.50 331 VAL A O 1
ATOM 2534 N N . TYR A 1 332 ? 7.791 -1.128 20.914 1.00 91.38 332 TYR A N 1
ATOM 2535 C CA . TYR A 1 332 ? 9.209 -0.830 20.678 1.00 91.38 332 TYR A CA 1
ATOM 2536 C C . TYR A 1 332 ? 9.709 -1.367 19.337 1.00 91.38 332 TYR A C 1
ATOM 2538 O O . TYR A 1 332 ? 10.466 -0.679 18.660 1.00 91.38 332 TYR A O 1
ATOM 2546 N N . SER A 1 333 ? 9.241 -2.542 18.907 1.00 92.56 333 SER A N 1
ATOM 2547 C CA . SER A 1 333 ? 9.552 -3.067 17.572 1.00 92.56 333 SER A CA 1
ATOM 2548 C C . SER A 1 333 ? 8.982 -2.168 16.475 1.00 92.56 333 SER A C 1
ATOM 2550 O O . SER A 1 333 ? 9.648 -1.933 15.478 1.00 92.56 333 SER A O 1
ATOM 2552 N N . THR A 1 334 ? 7.779 -1.617 16.665 1.00 94.44 334 THR A N 1
ATOM 2553 C CA . THR A 1 334 ? 7.166 -0.671 15.717 1.00 94.44 334 THR A CA 1
ATOM 2554 C C . THR A 1 334 ? 7.989 0.615 15.612 1.00 94.44 334 THR A C 1
ATOM 2556 O O . THR A 1 334 ? 8.313 1.039 14.508 1.00 94.44 334 THR A O 1
ATOM 2559 N N . LEU A 1 335 ? 8.399 1.195 16.745 1.00 93.38 335 LEU A N 1
ATOM 2560 C CA . LEU A 1 335 ? 9.267 2.379 16.774 1.00 93.38 335 LEU A CA 1
ATOM 2561 C C . LEU A 1 335 ? 10.634 2.103 16.130 1.00 93.38 335 LEU A C 1
ATOM 2563 O O . LEU A 1 335 ? 11.116 2.909 15.335 1.00 93.38 335 LEU A O 1
ATOM 2567 N N . ALA A 1 336 ? 11.234 0.947 16.432 1.00 92.12 336 ALA A N 1
ATOM 2568 C CA . ALA A 1 336 ? 12.503 0.527 15.850 1.00 92.12 336 ALA A CA 1
ATOM 2569 C C . ALA A 1 336 ? 12.404 0.384 14.327 1.00 92.12 336 ALA A C 1
ATOM 2571 O O . ALA A 1 336 ? 13.260 0.907 13.625 1.00 92.12 336 ALA A O 1
ATOM 2572 N N . LEU A 1 337 ? 11.348 -0.253 13.807 1.00 94.25 337 LEU A N 1
ATOM 2573 C CA . LEU A 1 337 ? 11.101 -0.345 12.363 1.00 94.25 337 LEU A CA 1
ATOM 2574 C C . LEU A 1 337 ? 10.925 1.039 11.728 1.00 94.25 337 LEU A C 1
ATOM 2576 O O . LEU A 1 337 ? 11.502 1.298 10.674 1.00 94.25 337 LEU A O 1
ATOM 2580 N N . GLY A 1 338 ? 10.207 1.943 12.400 1.00 93.62 338 GLY A N 1
ATOM 2581 C CA . GLY A 1 338 ? 10.046 3.327 11.960 1.00 93.62 338 GLY A CA 1
ATOM 2582 C C . GLY A 1 338 ? 11.385 4.028 11.719 1.00 93.62 338 GLY A C 1
ATOM 2583 O O . GLY A 1 338 ? 11.602 4.590 10.649 1.00 93.62 338 GLY A O 1
ATOM 2584 N N . VAL A 1 339 ? 12.317 3.936 12.673 1.00 91.31 339 VAL A N 1
ATOM 2585 C CA . VAL A 1 339 ? 13.642 4.575 12.569 1.00 91.31 339 VAL A CA 1
ATOM 2586 C C . VAL A 1 339 ? 14.578 3.816 11.625 1.00 91.31 339 VAL A C 1
ATOM 2588 O O . VAL A 1 339 ? 15.179 4.418 10.738 1.00 91.31 339 VAL A O 1
ATOM 2591 N N . LEU A 1 340 ? 14.698 2.494 11.789 1.00 91.19 340 LEU A N 1
ATOM 2592 C CA . LEU A 1 340 ? 15.634 1.665 11.022 1.00 91.19 340 LEU A CA 1
ATOM 2593 C C . LEU A 1 340 ? 15.319 1.657 9.524 1.00 91.19 340 LEU A C 1
ATOM 2595 O O . LEU A 1 340 ? 16.240 1.505 8.726 1.00 91.19 340 LEU A O 1
ATOM 2599 N N . SER A 1 341 ? 14.058 1.876 9.136 1.00 93.94 341 SER A N 1
ATOM 2600 C CA . SER A 1 341 ? 13.647 1.966 7.729 1.00 93.94 341 SER A CA 1
ATOM 2601 C C . SER A 1 341 ? 14.430 3.005 6.912 1.00 93.94 341 SER A C 1
ATOM 2603 O O . SER A 1 341 ? 14.688 2.786 5.729 1.00 93.94 341 SER A O 1
ATOM 2605 N N . PHE A 1 342 ? 14.879 4.097 7.540 1.00 94.00 342 PHE A N 1
ATOM 2606 C CA . PHE A 1 342 ? 15.689 5.135 6.895 1.00 94.00 342 PHE A CA 1
ATOM 2607 C C . PHE A 1 342 ? 17.176 4.775 6.798 1.00 94.00 342 PHE A C 1
ATOM 2609 O O . PHE A 1 342 ? 17.936 5.516 6.189 1.00 94.00 342 PHE A O 1
ATOM 2616 N N . GLY A 1 343 ? 17.616 3.661 7.390 1.00 92.56 343 GLY A N 1
ATOM 2617 C CA . GLY A 1 343 ? 19.017 3.229 7.426 1.00 92.56 343 GLY A CA 1
ATOM 2618 C C . GLY A 1 343 ? 19.385 2.137 6.419 1.00 92.56 343 GLY A C 1
ATOM 2619 O O . GLY A 1 343 ? 20.510 1.647 6.460 1.00 92.56 343 GLY A O 1
ATOM 2620 N N . VAL A 1 344 ? 18.459 1.717 5.549 1.00 95.56 344 VAL A N 1
ATOM 2621 C CA . VAL A 1 344 ? 18.611 0.481 4.746 1.00 95.56 344 VAL A CA 1
ATOM 2622 C C . VAL A 1 344 ? 18.294 0.614 3.256 1.00 95.56 344 VAL A C 1
ATOM 2624 O O . VAL A 1 344 ? 18.441 -0.347 2.507 1.00 95.56 344 VAL A O 1
ATOM 2627 N N . TRP A 1 345 ? 17.910 1.803 2.790 1.00 96.38 345 TRP A N 1
ATOM 2628 C CA . TRP A 1 345 ? 17.391 2.006 1.432 1.00 96.38 345 TRP A CA 1
ATOM 2629 C C . TRP A 1 345 ? 18.283 1.478 0.302 1.00 96.38 345 TRP A C 1
ATOM 2631 O O . TRP A 1 345 ? 17.792 1.002 -0.721 1.00 96.38 345 TRP A O 1
ATOM 2641 N N . ALA A 1 346 ? 19.601 1.553 0.479 1.00 95.25 346 ALA A N 1
ATOM 2642 C CA . ALA A 1 346 ? 20.572 1.169 -0.535 1.00 95.25 346 ALA A CA 1
ATOM 2643 C C . ALA A 1 346 ? 20.652 -0.345 -0.783 1.00 95.25 346 ALA A C 1
ATOM 2645 O O . ALA A 1 346 ? 21.342 -0.753 -1.717 1.00 95.25 346 ALA A O 1
ATOM 2646 N N . HIS A 1 347 ? 19.923 -1.181 -0.036 1.00 96.69 347 HIS A N 1
ATOM 2647 C CA . HIS A 1 347 ? 19.808 -2.594 -0.397 1.00 96.69 347 HIS A CA 1
ATOM 2648 C C . HIS A 1 347 ? 19.107 -2.827 -1.748 1.00 96.69 347 HIS A C 1
ATOM 2650 O O . HIS A 1 347 ? 19.373 -3.819 -2.409 1.00 96.69 347 HIS A O 1
ATOM 2656 N N . HIS A 1 348 ? 18.345 -1.848 -2.256 1.00 96.88 348 HIS A N 1
ATOM 2657 C CA . HIS A 1 348 ? 17.753 -1.875 -3.602 1.00 96.88 348 HIS A CA 1
ATOM 2658 C C . HIS A 1 348 ? 18.775 -1.527 -4.689 1.00 96.88 348 HIS A C 1
ATOM 2660 O O . HIS A 1 348 ? 18.438 -1.417 -5.865 1.00 96.88 348 HIS A O 1
ATOM 2666 N N . MET A 1 349 ? 20.022 -1.273 -4.291 1.00 95.69 349 MET A N 1
ATOM 2667 C CA . MET A 1 349 ? 21.088 -0.755 -5.138 1.00 95.69 349 MET A CA 1
ATOM 2668 C C . MET A 1 349 ? 22.330 -1.656 -5.102 1.00 95.69 349 MET A C 1
ATOM 2670 O O . MET A 1 349 ? 23.392 -1.242 -5.569 1.00 95.69 349 MET A O 1
ATOM 2674 N N . PHE A 1 350 ? 22.256 -2.877 -4.561 1.00 95.81 350 PHE A N 1
ATOM 2675 C CA . PHE A 1 350 ? 23.431 -3.749 -4.434 1.00 95.81 350 PHE A CA 1
ATOM 2676 C C . PHE A 1 350 ? 24.034 -4.175 -5.773 1.00 95.81 350 PHE A C 1
ATOM 2678 O O . PHE A 1 350 ? 25.255 -4.336 -5.846 1.00 95.81 350 PHE A O 1
ATOM 2685 N N . ALA A 1 351 ? 23.227 -4.261 -6.832 1.00 94.00 351 ALA A N 1
ATOM 2686 C CA . ALA A 1 351 ? 23.688 -4.506 -8.198 1.00 94.00 351 ALA A CA 1
ATOM 2687 C C . ALA A 1 351 ? 24.234 -3.250 -8.918 1.00 94.00 351 ALA A C 1
ATOM 2689 O O . ALA A 1 351 ? 24.647 -3.327 -10.073 1.00 94.00 351 ALA A O 1
ATOM 2690 N N . THR A 1 352 ? 24.265 -2.085 -8.260 1.00 91.06 352 THR A N 1
ATOM 2691 C CA . THR A 1 352 ? 24.834 -0.849 -8.834 1.00 91.06 352 THR A CA 1
ATOM 2692 C C . THR A 1 352 ? 26.357 -0.778 -8.660 1.00 91.06 352 THR A C 1
ATOM 2694 O O . THR A 1 352 ? 26.984 -1.654 -8.065 1.00 91.06 352 THR A O 1
ATOM 2697 N N . GLY A 1 353 ? 26.984 0.302 -9.140 1.00 84.88 353 GLY A N 1
ATOM 2698 C CA . GLY A 1 353 ? 28.416 0.584 -8.968 1.00 84.88 353 GLY A CA 1
ATOM 2699 C C . GLY A 1 353 ? 28.847 1.053 -7.565 1.00 84.88 353 GLY A C 1
ATOM 2700 O O . GLY A 1 353 ? 29.970 1.520 -7.415 1.00 84.88 353 GLY A O 1
ATOM 2701 N N . MET A 1 354 ? 27.989 0.959 -6.539 1.00 88.25 354 MET A N 1
ATOM 2702 C CA . MET A 1 354 ? 28.254 1.453 -5.174 1.00 88.25 354 MET A CA 1
ATOM 2703 C C . MET A 1 354 ? 29.534 0.870 -4.543 1.00 88.25 354 MET A C 1
ATOM 2705 O O . MET A 1 354 ? 29.854 -0.295 -4.775 1.00 88.25 354 MET A O 1
ATOM 2709 N N . ASP A 1 355 ? 30.239 1.628 -3.693 1.00 91.25 355 ASP A N 1
ATOM 2710 C CA . ASP A 1 355 ? 31.415 1.131 -2.954 1.00 91.25 355 ASP A CA 1
ATOM 2711 C C . ASP A 1 355 ? 31.064 -0.153 -2.160 1.00 91.25 355 ASP A C 1
ATOM 2713 O O . ASP A 1 355 ? 30.099 -0.141 -1.386 1.00 91.25 355 ASP A O 1
ATOM 2717 N N . PRO A 1 356 ? 31.819 -1.259 -2.316 1.00 91.81 356 PRO A N 1
ATOM 2718 C CA . PRO A 1 356 ? 31.552 -2.515 -1.613 1.00 91.81 356 PRO A CA 1
ATOM 2719 C C . PRO A 1 356 ? 31.468 -2.390 -0.085 1.00 91.81 356 PRO A C 1
ATOM 2721 O O . PRO A 1 356 ? 30.708 -3.127 0.543 1.00 91.81 356 PRO A O 1
ATOM 2724 N N . ARG A 1 357 ? 32.195 -1.444 0.525 1.00 92.81 357 ARG A N 1
ATOM 2725 C CA . ARG A 1 357 ? 32.146 -1.192 1.975 1.00 92.81 357 ARG A CA 1
ATOM 2726 C C . ARG A 1 357 ? 30.784 -0.655 2.397 1.00 92.81 357 ARG A C 1
ATOM 2728 O O . ARG A 1 357 ? 30.241 -1.109 3.398 1.00 92.81 357 ARG A O 1
ATOM 2735 N N . LEU A 1 358 ? 30.213 0.256 1.605 1.00 91.56 358 LEU A N 1
ATOM 2736 C CA . LEU A 1 358 ? 28.861 0.765 1.839 1.00 91.56 358 LEU A CA 1
ATOM 2737 C C . LEU A 1 358 ? 27.830 -0.349 1.657 1.00 91.56 358 LEU A C 1
ATOM 2739 O O . LEU A 1 358 ? 26.965 -0.507 2.516 1.00 91.56 358 LEU A O 1
ATOM 2743 N N . ARG A 1 359 ? 27.961 -1.174 0.604 1.00 93.12 359 ARG A N 1
ATOM 2744 C CA . ARG A 1 359 ? 27.068 -2.330 0.404 1.00 93.12 359 ARG A CA 1
ATOM 2745 C C . ARG A 1 359 ? 27.076 -3.246 1.627 1.00 93.12 359 ARG A C 1
ATOM 2747 O O . ARG A 1 359 ? 26.011 -3.584 2.132 1.00 93.12 359 ARG A O 1
ATOM 2754 N N . ALA A 1 360 ? 28.258 -3.598 2.141 1.00 93.00 360 ALA A N 1
ATOM 2755 C CA . ALA A 1 360 ? 28.394 -4.463 3.312 1.00 93.00 360 ALA A CA 1
ATOM 2756 C C . ALA A 1 360 ? 27.711 -3.879 4.563 1.00 93.00 360 ALA A C 1
ATOM 2758 O O . ALA A 1 360 ? 27.039 -4.611 5.291 1.00 93.00 360 ALA A O 1
ATOM 2759 N N . SER A 1 361 ? 27.822 -2.565 4.790 1.00 93.12 361 SER A N 1
ATOM 2760 C CA . SER A 1 361 ? 27.099 -1.889 5.874 1.00 93.12 361 SER A CA 1
ATOM 2761 C C . SER A 1 361 ? 25.581 -1.975 5.693 1.00 93.12 361 SER A C 1
ATOM 2763 O O . SER A 1 361 ? 24.877 -2.364 6.623 1.00 93.12 361 SER A O 1
ATOM 2765 N N . PHE A 1 362 ? 25.071 -1.681 4.495 1.00 95.38 362 PHE A N 1
ATOM 2766 C CA . PHE A 1 362 ? 23.638 -1.759 4.200 1.00 95.38 362 PHE A CA 1
ATOM 2767 C C . PHE A 1 362 ? 23.085 -3.186 4.285 1.00 95.38 362 PHE A C 1
ATOM 2769 O O . PHE A 1 362 ? 21.965 -3.368 4.759 1.00 95.38 362 PHE A O 1
ATOM 2776 N N . MET A 1 363 ? 23.869 -4.199 3.908 1.00 95.81 363 MET A N 1
ATOM 2777 C CA . MET A 1 363 ? 23.525 -5.612 4.096 1.00 95.81 363 MET A CA 1
ATOM 2778 C C . MET A 1 363 ? 23.337 -5.939 5.579 1.00 95.81 363 MET A C 1
ATOM 2780 O O . MET A 1 363 ? 22.296 -6.467 5.965 1.00 95.81 363 MET A O 1
ATOM 2784 N N . ALA A 1 364 ? 24.310 -5.583 6.425 1.00 93.94 364 ALA A N 1
ATOM 2785 C CA . ALA A 1 364 ? 24.252 -5.880 7.854 1.00 93.94 364 ALA A CA 1
ATOM 2786 C C . ALA A 1 364 ? 23.021 -5.249 8.529 1.00 93.94 364 ALA A C 1
ATOM 2788 O O . ALA A 1 364 ? 22.303 -5.928 9.264 1.00 93.94 364 ALA A O 1
ATOM 2789 N N . VAL A 1 365 ? 22.740 -3.971 8.243 1.00 92.69 365 VAL A N 1
ATOM 2790 C CA . VAL A 1 365 ? 21.571 -3.281 8.814 1.00 92.69 365 VAL A CA 1
ATOM 2791 C C . VAL A 1 365 ? 20.262 -3.848 8.250 1.00 92.69 365 VAL A C 1
ATOM 2793 O O . VAL A 1 365 ? 19.317 -4.042 9.009 1.00 92.69 365 VAL A O 1
ATOM 2796 N N . SER A 1 366 ? 20.206 -4.195 6.959 1.00 95.12 366 SER A N 1
ATOM 2797 C CA . SER A 1 366 ? 19.013 -4.802 6.342 1.00 95.12 366 SER A CA 1
ATOM 2798 C C . SER A 1 366 ? 18.652 -6.143 6.972 1.00 95.12 366 SER A C 1
ATOM 2800 O O . SER A 1 366 ? 17.492 -6.369 7.313 1.00 95.12 366 SER A O 1
ATOM 2802 N N . ILE A 1 367 ? 19.644 -7.008 7.202 1.00 94.06 367 ILE A N 1
ATOM 2803 C CA . ILE A 1 367 ? 19.439 -8.290 7.887 1.00 94.06 367 ILE A CA 1
ATOM 2804 C C . ILE A 1 367 ? 18.967 -8.058 9.330 1.00 94.06 367 ILE A C 1
ATOM 2806 O O . ILE A 1 367 ? 18.066 -8.750 9.804 1.00 94.06 367 ILE A O 1
ATOM 2810 N N . ALA A 1 368 ? 19.510 -7.052 10.026 1.00 91.69 368 ALA A N 1
ATOM 2811 C CA . ALA A 1 368 ? 19.116 -6.739 11.400 1.00 91.69 368 ALA A CA 1
ATOM 2812 C C . ALA A 1 368 ? 17.633 -6.335 11.536 1.00 91.69 368 ALA A C 1
ATOM 2814 O O . ALA A 1 368 ? 17.027 -6.587 12.580 1.00 91.69 368 ALA A O 1
ATOM 2815 N N . ILE A 1 369 ? 17.010 -5.776 10.489 1.00 93.06 369 ILE A N 1
ATOM 2816 C CA . ILE A 1 369 ? 15.578 -5.432 10.509 1.00 93.06 369 ILE A CA 1
ATOM 2817 C C . ILE A 1 369 ? 14.667 -6.675 10.586 1.00 93.06 369 ILE A C 1
ATOM 2819 O O . ILE A 1 369 ? 13.528 -6.596 11.065 1.00 93.06 369 ILE A O 1
ATOM 2823 N N . ALA A 1 370 ? 15.161 -7.860 10.221 1.00 92.81 370 ALA A N 1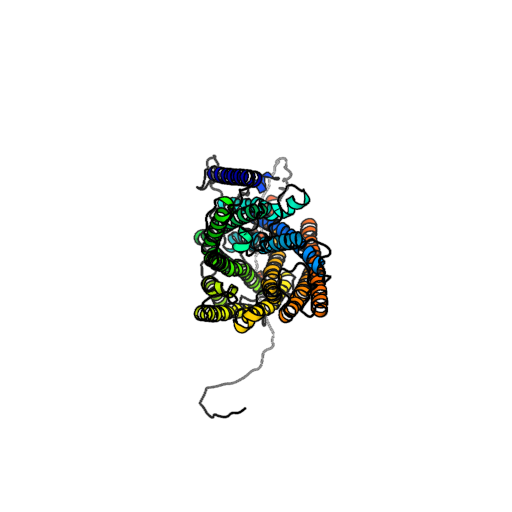
ATOM 2824 C CA . ALA A 1 370 ? 14.402 -9.094 10.403 1.00 92.81 370 ALA A CA 1
ATOM 2825 C C . ALA A 1 370 ? 14.069 -9.365 11.885 1.00 92.81 370 ALA A C 1
ATOM 2827 O O . ALA A 1 370 ? 13.038 -9.971 12.178 1.00 92.81 370 ALA A O 1
ATOM 2828 N N . ILE A 1 371 ? 14.884 -8.870 12.829 1.00 92.31 371 ILE A N 1
ATOM 2829 C CA . ILE A 1 371 ? 14.722 -9.126 14.268 1.00 92.31 371 ILE A CA 1
ATOM 2830 C C . ILE A 1 371 ? 13.422 -8.499 14.821 1.00 92.31 371 ILE A C 1
ATOM 2832 O O . ILE A 1 371 ? 12.594 -9.257 15.335 1.00 92.31 371 ILE A O 1
ATOM 2836 N N . PRO A 1 372 ? 13.157 -7.176 14.703 1.00 92.50 372 PRO A N 1
ATOM 2837 C CA . PRO A 1 372 ? 11.877 -6.598 15.134 1.00 92.50 372 PRO A CA 1
ATOM 2838 C C . PRO A 1 372 ? 10.642 -7.259 14.497 1.00 92.50 372 PRO A C 1
ATOM 2840 O O . PRO A 1 372 ? 9.620 -7.455 15.160 1.00 92.50 372 PRO A O 1
ATOM 2843 N N . SER A 1 373 ? 10.734 -7.637 13.219 1.00 92.25 373 SER A N 1
ATOM 2844 C CA . SER A 1 373 ? 9.643 -8.311 12.501 1.00 92.25 373 SER A CA 1
ATOM 2845 C C . SER A 1 373 ? 9.385 -9.725 13.037 1.00 92.25 373 SER A C 1
ATOM 2847 O O . SER A 1 373 ? 8.230 -10.122 13.229 1.00 92.25 373 SER A O 1
ATOM 2849 N N . ALA A 1 374 ? 10.447 -10.469 13.357 1.00 93.06 374 ALA A N 1
ATOM 2850 C CA . ALA A 1 374 ? 10.348 -11.777 13.995 1.00 93.06 374 ALA A CA 1
ATOM 2851 C C . ALA A 1 374 ? 9.717 -11.671 15.390 1.00 93.06 374 ALA A C 1
ATOM 2853 O O . ALA A 1 374 ? 8.790 -12.422 15.691 1.00 93.06 374 ALA A O 1
ATOM 2854 N N . VAL A 1 375 ? 10.131 -10.695 16.210 1.00 92.38 375 VAL A N 1
ATOM 2855 C CA . VAL A 1 375 ? 9.546 -10.449 17.544 1.00 92.38 375 VAL A CA 1
ATOM 2856 C C . VAL A 1 375 ? 8.029 -10.260 17.459 1.00 92.38 375 VAL A C 1
ATOM 2858 O O . VAL A 1 375 ? 7.284 -10.887 18.214 1.00 92.38 375 VAL A O 1
ATOM 2861 N N . LYS A 1 376 ? 7.541 -9.453 16.507 1.00 94.19 376 LYS A N 1
ATOM 2862 C CA . LYS A 1 376 ? 6.094 -9.277 16.285 1.00 94.19 376 LYS A CA 1
ATOM 2863 C C . LYS A 1 376 ? 5.414 -10.588 15.886 1.00 94.19 376 LYS A C 1
ATOM 2865 O O . LYS A 1 376 ? 4.380 -10.931 16.457 1.00 94.19 376 LYS A O 1
ATOM 2870 N N . THR A 1 377 ? 6.031 -11.344 14.980 1.00 95.75 377 THR A N 1
ATOM 2871 C CA . THR A 1 377 ? 5.510 -12.633 14.503 1.00 95.75 377 THR A CA 1
ATOM 2872 C C . THR A 1 377 ? 5.361 -13.650 15.636 1.00 95.75 377 THR A C 1
ATOM 2874 O O . THR A 1 377 ? 4.283 -14.222 15.818 1.00 95.75 377 THR A O 1
ATOM 2877 N N . PHE A 1 378 ? 6.391 -13.816 16.468 1.00 96.25 378 PHE A N 1
ATOM 2878 C CA . PHE A 1 378 ? 6.339 -14.707 17.629 1.00 96.25 378 PHE A CA 1
ATOM 2879 C C . PHE A 1 378 ? 5.346 -14.233 18.695 1.00 96.25 378 PHE A C 1
ATOM 2881 O O . PHE A 1 378 ? 4.659 -15.064 19.295 1.00 96.25 378 PHE A O 1
ATOM 2888 N N . ASN A 1 379 ? 5.195 -12.921 18.898 1.00 96.38 379 ASN A N 1
ATOM 2889 C CA . ASN A 1 379 ? 4.194 -12.383 19.819 1.00 96.38 379 ASN A CA 1
ATOM 2890 C C . ASN A 1 379 ? 2.764 -12.688 19.351 1.00 96.38 379 ASN A C 1
ATOM 2892 O O . ASN A 1 379 ? 1.920 -13.040 20.178 1.00 96.38 379 ASN A O 1
ATOM 2896 N N . TRP A 1 380 ? 2.476 -12.626 18.047 1.00 97.50 380 TRP A N 1
ATOM 2897 C CA . TRP A 1 380 ? 1.167 -13.026 17.514 1.00 97.50 380 TRP A CA 1
ATOM 2898 C C . TRP A 1 380 ? 0.894 -14.517 17.714 1.00 97.50 380 TRP A C 1
ATOM 2900 O O . TRP A 1 380 ? -0.175 -14.877 18.206 1.00 97.50 380 TRP A O 1
ATOM 2910 N N . ILE A 1 381 ? 1.872 -15.378 17.409 1.00 97.19 381 ILE A N 1
ATOM 2911 C CA . ILE A 1 381 ? 1.757 -16.830 17.622 1.00 97.19 381 ILE A CA 1
ATOM 2912 C C . ILE A 1 381 ? 1.524 -17.138 19.107 1.00 97.19 381 ILE A C 1
ATOM 2914 O O . ILE A 1 381 ? 0.597 -17.868 19.455 1.00 97.19 381 ILE A O 1
ATOM 2918 N N . THR A 1 382 ? 2.294 -16.509 19.995 1.00 97.00 382 THR A N 1
ATOM 2919 C CA . THR A 1 382 ? 2.163 -16.679 21.452 1.00 97.00 382 THR A CA 1
ATOM 2920 C C . THR A 1 382 ? 0.829 -16.156 21.983 1.00 97.00 382 THR A C 1
ATOM 2922 O O . THR A 1 382 ? 0.265 -16.729 22.909 1.00 97.00 382 THR A O 1
ATOM 2925 N N . THR A 1 383 ? 0.278 -15.096 21.386 1.00 97.12 383 THR A N 1
ATOM 2926 C CA . THR A 1 383 ? -1.049 -14.575 21.760 1.00 97.12 383 THR A CA 1
ATOM 2927 C C . THR A 1 383 ? -2.157 -15.590 21.469 1.00 97.12 383 THR A C 1
ATOM 2929 O O . THR A 1 383 ? -3.097 -15.712 22.254 1.00 97.12 383 THR A O 1
ATOM 2932 N N . MET A 1 384 ? -2.041 -16.336 20.365 1.00 97.56 384 MET A N 1
ATOM 2933 C CA . MET A 1 384 ? -2.972 -17.418 20.025 1.00 97.56 384 MET A CA 1
ATOM 2934 C C . MET A 1 384 ? -2.744 -18.673 20.882 1.00 97.56 384 MET A C 1
ATOM 2936 O O . MET A 1 384 ? -3.693 -19.407 21.167 1.00 97.56 384 MET A O 1
ATOM 2940 N N . TRP A 1 385 ? -1.500 -18.926 21.302 1.00 96.50 385 TRP A N 1
ATOM 2941 C CA . TRP A 1 385 ? -1.120 -20.116 22.063 1.00 96.50 385 TRP A CA 1
ATOM 2942 C C . TRP A 1 385 ? -1.893 -20.228 23.381 1.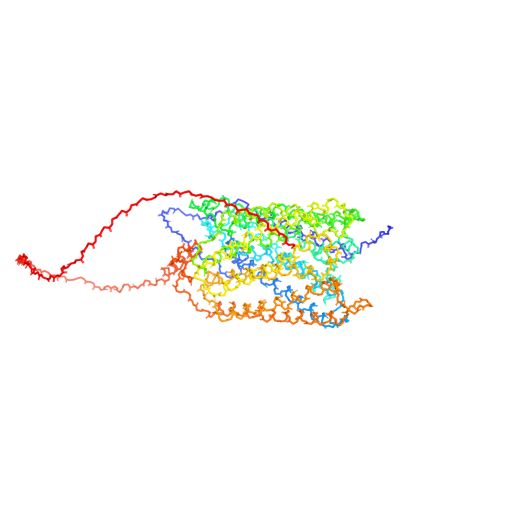00 96.50 385 TRP A C 1
ATOM 2944 O O . TRP A 1 385 ? -1.876 -19.331 24.225 1.00 96.50 385 TRP A O 1
ATOM 2954 N N . GLY A 1 386 ? -2.569 -21.363 23.585 1.00 90.62 386 GLY A N 1
ATOM 2955 C CA . GLY A 1 386 ? -3.391 -21.603 24.775 1.00 90.62 386 GLY A CA 1
ATOM 2956 C C . GLY A 1 386 ? -4.563 -20.624 24.925 1.00 90.62 386 GLY A C 1
ATOM 2957 O O . GLY A 1 386 ? -5.043 -20.426 26.038 1.00 90.62 386 GLY A O 1
ATOM 2958 N N . GLY A 1 387 ? -4.964 -19.935 23.852 1.00 93.00 387 GLY A N 1
ATOM 2959 C CA . GLY A 1 387 ? -6.196 -19.153 23.776 1.00 93.00 387 GLY A CA 1
ATOM 2960 C C . GLY A 1 387 ? -7.359 -19.966 23.210 1.00 93.00 387 GLY A C 1
ATOM 2961 O O . GLY A 1 387 ? -7.188 -21.065 22.683 1.00 93.00 387 GLY A O 1
ATOM 2962 N N . ARG A 1 388 ? -8.566 -19.404 23.282 1.00 94.00 388 ARG A N 1
ATOM 2963 C CA . ARG A 1 388 ? -9.770 -19.984 22.675 1.00 94.00 388 ARG A CA 1
ATOM 2964 C C . ARG A 1 388 ? -9.959 -19.392 21.280 1.00 94.00 388 ARG A C 1
ATOM 2966 O O . ARG A 1 388 ? -10.746 -18.466 21.091 1.00 94.00 388 ARG A O 1
ATOM 2973 N N . VAL A 1 389 ? -9.210 -19.922 20.315 1.00 96.44 389 VAL A N 1
ATOM 2974 C CA . VAL A 1 389 ? -9.179 -19.403 18.942 1.00 96.44 389 VAL A CA 1
ATOM 2975 C C . VAL A 1 389 ? -10.507 -19.647 18.223 1.00 96.44 389 VAL A C 1
ATOM 2977 O O . VAL A 1 389 ? -10.910 -20.783 17.976 1.00 96.44 389 VAL A O 1
ATOM 2980 N N . ARG A 1 390 ? -11.183 -18.561 17.843 1.00 96.62 390 ARG A N 1
ATOM 2981 C CA . ARG A 1 390 ? -12.403 -18.577 17.030 1.00 96.62 390 ARG A CA 1
ATOM 2982 C C . ARG A 1 390 ? -12.048 -18.314 15.569 1.00 96.62 390 ARG A C 1
ATOM 2984 O O . ARG A 1 390 ? -11.739 -17.184 15.209 1.00 96.62 390 ARG A O 1
ATOM 2991 N N . LEU A 1 391 ? -12.139 -19.338 14.717 1.00 96.81 391 LEU A N 1
ATOM 2992 C CA . LEU A 1 391 ? -11.833 -19.257 13.277 1.00 96.81 391 LEU A CA 1
ATOM 2993 C C . LEU A 1 391 ? -12.957 -18.577 12.468 1.00 96.81 391 LEU A C 1
ATOM 2995 O O . LEU A 1 391 ? -13.560 -19.159 11.561 1.00 96.81 391 LEU A O 1
ATOM 2999 N N . THR A 1 392 ? -13.270 -17.336 12.837 1.00 97.94 392 THR A N 1
ATOM 3000 C CA . THR A 1 392 ? -14.092 -16.414 12.046 1.00 97.94 392 THR A CA 1
ATOM 3001 C C . THR A 1 392 ? -13.299 -15.905 10.841 1.00 97.94 392 THR A C 1
ATOM 3003 O O . THR A 1 392 ? -12.080 -16.064 10.778 1.00 97.94 392 THR A O 1
ATOM 3006 N N . THR A 1 393 ? -13.970 -15.278 9.871 1.00 98.56 393 THR A N 1
ATOM 3007 C CA . THR A 1 393 ? -13.300 -14.751 8.672 1.00 98.56 393 THR A CA 1
ATOM 3008 C C . THR A 1 393 ? -12.144 -13.788 8.996 1.00 98.56 393 THR A C 1
ATOM 3010 O O . THR A 1 393 ? -11.064 -14.013 8.453 1.00 98.56 393 THR A O 1
ATOM 3013 N N . PRO A 1 394 ? -12.278 -12.801 9.913 1.00 98.56 394 PRO A N 1
ATOM 3014 C CA . PRO A 1 394 ? -11.152 -11.957 10.315 1.00 98.56 394 PRO A CA 1
ATOM 3015 C C . PRO A 1 394 ? -9.962 -12.763 10.832 1.00 98.56 394 PRO A C 1
ATOM 3017 O O . PRO A 1 394 ? -8.833 -12.540 10.408 1.00 98.56 394 PRO A O 1
ATOM 3020 N N . MET A 1 395 ? -10.221 -13.751 11.697 1.00 98.44 395 MET A N 1
ATOM 3021 C CA . MET A 1 395 ? -9.164 -14.570 12.285 1.00 98.44 395 MET A CA 1
ATOM 3022 C C . MET A 1 395 ? -8.448 -15.432 11.239 1.00 98.44 395 MET A C 1
ATOM 3024 O O . MET A 1 395 ? -7.229 -15.566 11.292 1.00 98.44 395 MET A O 1
ATOM 3028 N N . LEU A 1 396 ? -9.180 -15.984 10.265 1.00 98.75 396 LEU A N 1
ATOM 3029 C CA . LEU A 1 396 ? -8.581 -16.725 9.151 1.00 98.75 396 LEU A CA 1
ATOM 3030 C C . LEU A 1 396 ? -7.622 -15.839 8.351 1.00 98.75 396 LEU A C 1
ATOM 3032 O O . LEU A 1 396 ? -6.484 -16.236 8.114 1.00 98.75 396 LEU A O 1
ATOM 3036 N N . PHE A 1 397 ? -8.036 -14.617 8.008 1.00 98.81 397 PHE A N 1
ATOM 3037 C CA . PHE A 1 397 ? -7.161 -13.664 7.328 1.00 98.81 397 PHE A CA 1
ATOM 3038 C C . PHE A 1 397 ? -5.958 -13.245 8.184 1.00 98.81 397 PHE A C 1
ATOM 3040 O O . PHE A 1 397 ? -4.866 -13.112 7.638 1.00 98.81 397 PHE A O 1
ATOM 3047 N N . CYS A 1 398 ? -6.094 -13.132 9.511 1.00 98.75 398 CYS A N 1
ATOM 3048 C CA . CYS A 1 398 ? -4.942 -12.913 10.391 1.00 98.75 398 CYS A CA 1
ATOM 3049 C C . CYS A 1 398 ? -3.943 -14.080 10.369 1.00 98.75 398 CYS A C 1
ATOM 3051 O O . CYS A 1 398 ? -2.735 -13.858 10.333 1.00 98.75 398 CYS A O 1
ATOM 3053 N N . VAL A 1 399 ? -4.424 -15.325 10.364 1.00 98.50 399 VAL A N 1
ATOM 3054 C CA . VAL A 1 399 ? -3.554 -16.507 10.249 1.00 98.50 399 VAL A CA 1
ATOM 3055 C C . VAL A 1 399 ? -2.898 -16.569 8.866 1.00 98.50 399 VAL A C 1
ATOM 3057 O O . VAL A 1 399 ? -1.701 -16.833 8.770 1.00 98.50 399 VAL A O 1
ATOM 3060 N N . GLY A 1 400 ? -3.651 -16.271 7.803 1.00 98.62 400 GLY A N 1
ATOM 3061 C CA . GLY A 1 400 ? -3.128 -16.188 6.438 1.00 98.62 400 GLY A CA 1
ATOM 3062 C C . GLY A 1 400 ? -2.057 -15.106 6.282 1.00 98.62 400 GLY A C 1
ATOM 3063 O O . GLY A 1 400 ? -1.020 -15.375 5.679 1.00 98.62 400 GLY A O 1
ATOM 3064 N N . PHE A 1 401 ? -2.256 -13.935 6.903 1.00 98.62 401 PHE A N 1
ATOM 3065 C CA . PHE A 1 401 ? -1.238 -12.887 7.004 1.00 98.62 401 PHE A CA 1
ATOM 3066 C C . PHE A 1 401 ? 0.054 -13.451 7.593 1.00 98.62 401 PHE A C 1
ATOM 3068 O O . PHE A 1 401 ? 1.098 -13.323 6.970 1.00 98.62 401 PHE A O 1
ATOM 3075 N N . ILE A 1 402 ? -0.005 -14.107 8.761 1.00 98.50 402 ILE A N 1
ATOM 3076 C CA . ILE A 1 402 ? 1.196 -14.635 9.429 1.00 98.50 402 ILE A CA 1
ATOM 3077 C C . ILE A 1 402 ? 1.914 -15.637 8.520 1.00 98.50 402 ILE A C 1
ATOM 3079 O O . ILE A 1 402 ? 3.125 -15.539 8.340 1.00 98.50 402 ILE A O 1
ATOM 3083 N N . ALA A 1 403 ? 1.176 -16.572 7.918 1.00 98.19 403 ALA A N 1
ATOM 3084 C CA . ALA A 1 403 ? 1.750 -17.601 7.055 1.00 98.19 403 ALA A CA 1
ATOM 3085 C C . ALA A 1 403 ? 2.459 -17.005 5.826 1.00 98.19 403 ALA A C 1
ATOM 3087 O O . ALA A 1 403 ? 3.630 -17.294 5.582 1.00 98.19 403 ALA A O 1
ATOM 3088 N N . ASN A 1 404 ? 1.776 -16.136 5.078 1.00 98.44 404 ASN A N 1
ATOM 3089 C CA . ASN A 1 404 ? 2.340 -15.512 3.882 1.00 98.44 404 ASN A CA 1
ATOM 3090 C C . ASN A 1 404 ? 3.472 -14.533 4.225 1.00 98.44 404 ASN A C 1
ATOM 3092 O O . ASN A 1 404 ? 4.475 -14.477 3.515 1.00 98.44 404 ASN A O 1
ATOM 3096 N N . PHE A 1 405 ? 3.342 -13.792 5.329 1.00 97.06 405 PHE A N 1
ATOM 3097 C CA . PHE A 1 405 ? 4.357 -12.848 5.789 1.00 97.06 405 PHE A CA 1
ATOM 3098 C C . PHE A 1 405 ? 5.648 -13.554 6.211 1.00 97.06 405 PHE A C 1
ATOM 3100 O O . PHE A 1 405 ? 6.723 -13.018 5.971 1.00 97.06 405 PHE A O 1
ATOM 3107 N N . ILE A 1 406 ? 5.581 -14.767 6.772 1.00 97.25 406 ILE A N 1
ATOM 3108 C CA . ILE A 1 406 ? 6.780 -15.572 7.054 1.00 97.25 406 ILE A CA 1
ATOM 3109 C C . ILE A 1 406 ? 7.501 -15.945 5.751 1.00 97.25 406 ILE A C 1
ATOM 3111 O O . ILE A 1 406 ? 8.714 -15.767 5.664 1.00 97.25 406 ILE A O 1
ATOM 3115 N N . ILE A 1 407 ? 6.778 -16.401 4.721 1.00 97.69 407 ILE A N 1
ATOM 3116 C CA . ILE A 1 407 ? 7.374 -16.742 3.414 1.00 97.69 407 ILE A CA 1
ATOM 3117 C C . ILE A 1 407 ? 8.022 -15.499 2.778 1.00 97.69 407 ILE A C 1
ATOM 3119 O O . ILE A 1 407 ? 9.177 -15.541 2.344 1.00 97.69 407 ILE A O 1
ATOM 3123 N N . GLY A 1 408 ? 7.306 -14.370 2.778 1.00 96.56 408 GLY A N 1
ATOM 3124 C CA . GLY A 1 408 ? 7.828 -13.083 2.313 1.00 96.56 408 GLY A CA 1
ATOM 3125 C C . GLY A 1 408 ? 9.044 -12.617 3.116 1.00 96.56 408 GLY A C 1
ATOM 3126 O O . GLY A 1 408 ? 10.058 -12.239 2.547 1.00 96.56 408 GLY A O 1
ATOM 3127 N N . GLY A 1 409 ? 8.996 -12.704 4.443 1.00 95.00 409 GLY A N 1
ATOM 3128 C CA . GLY A 1 409 ? 10.095 -12.299 5.318 1.00 95.00 409 GLY A CA 1
ATOM 3129 C C . GLY A 1 409 ? 11.361 -13.128 5.102 1.00 95.00 409 GLY A C 1
ATOM 3130 O O . GLY A 1 409 ? 12.447 -12.565 5.008 1.00 95.00 409 GLY A O 1
ATOM 3131 N N . VAL A 1 410 ? 11.228 -14.450 4.961 1.00 95.38 410 VAL A N 1
ATOM 3132 C CA . VAL A 1 410 ? 12.366 -15.345 4.697 1.00 95.38 410 VAL A CA 1
ATOM 3133 C C . VAL A 1 410 ? 13.016 -15.019 3.353 1.00 95.38 410 VAL A C 1
ATOM 3135 O O . VAL A 1 410 ? 14.229 -14.839 3.305 1.00 95.38 410 VAL A O 1
ATOM 3138 N N . THR A 1 411 ? 12.228 -14.882 2.282 1.00 96.50 411 THR A N 1
ATOM 3139 C CA . THR A 1 411 ? 12.754 -14.486 0.958 1.00 96.50 411 THR A CA 1
ATOM 3140 C C . THR A 1 411 ? 13.443 -13.117 0.998 1.00 96.50 411 THR A C 1
ATOM 3142 O O . THR A 1 411 ? 14.512 -12.960 0.420 1.00 96.50 411 THR A O 1
ATOM 3145 N N . GLY A 1 412 ? 12.934 -12.163 1.783 1.00 94.69 412 GLY A N 1
ATOM 3146 C CA . GLY A 1 412 ? 13.554 -10.841 1.934 1.00 94.69 412 GLY A CA 1
ATOM 3147 C C . GLY A 1 412 ? 14.906 -10.860 2.643 1.00 94.69 412 GLY A C 1
ATOM 3148 O O . GLY A 1 412 ? 15.791 -10.079 2.307 1.00 94.69 412 GLY A O 1
ATOM 3149 N N . VAL A 1 413 ? 15.109 -11.773 3.599 1.00 94.31 413 VAL A N 1
ATOM 3150 C CA . VAL A 1 413 ? 16.426 -11.961 4.236 1.00 94.31 413 VAL A CA 1
ATOM 3151 C C . VAL A 1 413 ? 17.455 -12.469 3.225 1.00 94.31 413 VAL A C 1
ATOM 3153 O O . VAL A 1 413 ? 18.614 -12.061 3.284 1.00 94.31 413 VAL A O 1
ATOM 3156 N N . PHE A 1 414 ? 17.040 -13.313 2.276 1.00 94.19 414 PHE A N 1
ATOM 3157 C CA . PHE A 1 414 ? 17.904 -13.744 1.179 1.00 94.19 414 PHE A CA 1
ATOM 3158 C C . PHE A 1 414 ? 18.256 -12.580 0.239 1.00 94.19 414 PHE A C 1
ATOM 3160 O O . PHE A 1 414 ? 19.428 -12.426 -0.095 1.00 94.19 414 PHE A O 1
ATOM 3167 N N . GLU A 1 415 ? 17.300 -11.717 -0.118 1.00 95.56 415 GLU A N 1
ATOM 3168 C CA . GLU A 1 415 ? 17.569 -10.511 -0.929 1.00 95.56 415 GLU A CA 1
ATOM 3169 C C . GLU A 1 415 ? 18.410 -9.459 -0.191 1.00 95.56 415 GLU A C 1
ATOM 3171 O O . GLU A 1 415 ? 19.159 -8.702 -0.798 1.00 95.56 415 GLU A O 1
ATOM 3176 N N . ALA A 1 416 ? 18.374 -9.432 1.142 1.00 96.31 416 ALA A N 1
ATOM 3177 C CA . ALA A 1 416 ? 19.262 -8.571 1.917 1.00 96.31 416 ALA A CA 1
ATOM 3178 C C . ALA A 1 416 ? 20.738 -9.015 1.843 1.00 96.31 416 ALA A C 1
ATOM 3180 O O . ALA A 1 416 ? 21.622 -8.221 2.170 1.00 96.31 416 ALA A O 1
ATOM 3181 N N . ALA A 1 417 ? 21.024 -10.258 1.432 1.00 96.31 417 ALA A N 1
ATOM 3182 C CA . ALA A 1 417 ? 22.373 -10.799 1.329 1.00 96.31 417 ALA A CA 1
ATOM 3183 C C . ALA A 1 417 ? 22.966 -10.569 -0.070 1.00 96.31 417 ALA A C 1
ATOM 3185 O O . ALA A 1 417 ? 22.567 -11.204 -1.042 1.00 96.31 417 ALA A O 1
ATOM 3186 N N . ILE A 1 418 ? 24.004 -9.730 -0.160 1.00 95.69 418 ILE A N 1
ATOM 3187 C CA . ILE A 1 418 ? 24.615 -9.302 -1.435 1.00 95.69 418 ILE A CA 1
ATOM 3188 C C . ILE A 1 418 ? 24.948 -10.462 -2.394 1.00 95.69 418 ILE A C 1
ATOM 3190 O O . ILE A 1 418 ? 24.607 -10.346 -3.567 1.00 95.69 418 ILE A O 1
ATOM 3194 N N . PRO A 1 419 ? 25.592 -11.576 -1.977 1.00 94.50 419 PRO A N 1
ATOM 3195 C CA . PRO A 1 419 ? 25.936 -12.647 -2.918 1.00 94.50 419 PRO A CA 1
ATOM 3196 C C . PRO A 1 419 ? 24.716 -13.286 -3.586 1.00 94.50 419 PRO A C 1
ATOM 3198 O O . PRO A 1 419 ? 24.821 -13.790 -4.700 1.00 94.50 419 PRO A O 1
ATOM 3201 N N . ILE A 1 420 ? 23.576 -13.273 -2.895 1.00 95.81 420 ILE A N 1
ATOM 3202 C CA . ILE A 1 420 ? 22.316 -13.834 -3.372 1.00 95.81 420 ILE A CA 1
ATOM 3203 C C . ILE A 1 420 ? 21.569 -12.784 -4.189 1.00 95.81 420 ILE A C 1
ATOM 3205 O O . ILE A 1 420 ? 21.136 -13.089 -5.300 1.00 95.81 420 ILE A O 1
ATOM 3209 N N . ASP A 1 421 ? 21.500 -11.545 -3.691 1.00 96.56 421 ASP A N 1
ATOM 3210 C CA . ASP A 1 421 ? 20.901 -10.429 -4.421 1.00 96.56 421 ASP A CA 1
ATOM 3211 C C . ASP A 1 421 ? 21.540 -10.276 -5.797 1.00 96.56 421 ASP A C 1
ATOM 3213 O O . ASP A 1 421 ? 20.824 -10.276 -6.779 1.00 96.56 421 ASP A O 1
ATOM 3217 N N . LEU A 1 422 ? 22.869 -10.298 -5.931 1.00 95.12 422 LEU A N 1
ATOM 3218 C CA . LEU A 1 422 ? 23.527 -10.141 -7.239 1.00 95.12 422 LEU A CA 1
ATOM 3219 C C . LEU A 1 422 ? 23.090 -11.164 -8.307 1.00 95.12 422 LEU A C 1
ATOM 3221 O O . LEU A 1 422 ? 23.237 -10.886 -9.495 1.00 95.12 422 LEU A O 1
ATOM 3225 N N . VAL A 1 423 ? 22.571 -12.329 -7.906 1.00 95.06 423 VAL A N 1
ATOM 3226 C CA . VAL A 1 423 ? 22.048 -13.358 -8.819 1.00 95.06 423 VAL A CA 1
ATOM 3227 C C . VAL A 1 423 ? 20.542 -13.204 -9.043 1.00 95.06 423 VAL A C 1
ATOM 3229 O O . VAL A 1 423 ? 20.055 -13.459 -10.143 1.00 95.06 423 VAL A O 1
ATOM 3232 N N . LEU A 1 424 ? 19.799 -12.807 -8.009 1.00 96.75 424 LEU A N 1
ATOM 3233 C CA . LEU A 1 424 ? 18.335 -12.730 -8.030 1.00 96.75 424 LEU A CA 1
ATOM 3234 C C . LEU A 1 424 ? 17.796 -11.327 -8.346 1.00 96.75 424 LEU A C 1
ATOM 3236 O O . LEU A 1 424 ? 16.597 -11.188 -8.614 1.00 96.75 424 LEU A O 1
ATOM 3240 N N . HIS A 1 425 ? 18.659 -10.312 -8.359 1.00 96.94 425 HIS A N 1
ATOM 3241 C CA . HIS A 1 425 ? 18.323 -8.917 -8.602 1.00 96.94 425 HIS A CA 1
ATOM 3242 C C . HIS A 1 425 ? 17.599 -8.781 -9.936 1.00 96.94 425 HIS A C 1
ATOM 3244 O O . HIS A 1 425 ? 18.017 -9.332 -10.954 1.00 96.94 425 HIS A O 1
ATOM 3250 N N . ASP A 1 426 ? 16.496 -8.038 -9.938 1.00 95.69 426 ASP A N 1
ATOM 3251 C CA . ASP A 1 426 ? 15.663 -7.830 -11.123 1.00 95.69 426 ASP A CA 1
ATOM 3252 C C . ASP A 1 426 ? 15.164 -9.123 -11.804 1.00 95.69 426 ASP A C 1
ATOM 3254 O O . ASP A 1 426 ? 14.788 -9.123 -12.979 1.00 95.69 426 ASP A O 1
ATOM 3258 N N . THR A 1 427 ? 15.045 -10.218 -11.053 1.00 97.44 427 THR A N 1
ATOM 3259 C CA . THR A 1 427 ? 14.321 -11.420 -11.489 1.00 97.44 427 THR A CA 1
ATOM 3260 C C . THR A 1 427 ? 12.910 -11.477 -10.899 1.00 97.44 427 THR A C 1
ATOM 3262 O O . THR A 1 427 ? 12.489 -10.625 -10.108 1.00 97.44 427 THR A O 1
ATOM 3265 N N . TYR A 1 428 ? 12.150 -12.510 -11.266 1.00 98.00 428 TYR A N 1
ATOM 3266 C CA . TYR A 1 428 ? 10.860 -12.809 -10.640 1.00 98.00 428 TYR A CA 1
ATOM 3267 C C . TYR A 1 428 ? 10.946 -13.138 -9.137 1.00 98.00 428 TYR A C 1
ATOM 3269 O O . TYR A 1 428 ? 9.908 -13.083 -8.475 1.00 98.00 428 TYR A O 1
ATOM 3277 N N . HIS A 1 429 ? 12.137 -13.396 -8.572 1.00 98.00 429 HIS A N 1
ATOM 3278 C CA . HIS A 1 429 ? 12.296 -13.584 -7.123 1.00 98.00 429 HIS A CA 1
ATOM 3279 C C . HIS A 1 429 ? 11.892 -12.319 -6.352 1.00 98.00 429 HIS A C 1
ATOM 3281 O O . HIS A 1 429 ? 11.062 -12.402 -5.451 1.00 98.00 429 HIS A O 1
ATOM 3287 N N . VAL A 1 430 ? 12.354 -11.148 -6.809 1.00 97.88 430 VAL A N 1
ATOM 3288 C CA . VAL A 1 430 ? 12.013 -9.836 -6.226 1.00 97.88 430 VAL A CA 1
ATOM 3289 C C . VAL A 1 430 ? 10.514 -9.570 -6.298 1.00 97.88 430 VAL A C 1
ATOM 3291 O O . VAL A 1 430 ? 9.905 -9.061 -5.356 1.00 97.88 430 VAL A O 1
ATOM 3294 N N . ILE A 1 431 ? 9.882 -9.945 -7.417 1.00 97.25 431 ILE A N 1
ATOM 3295 C CA . ILE A 1 431 ? 8.425 -9.844 -7.559 1.00 97.25 431 ILE A CA 1
ATOM 3296 C C . ILE A 1 431 ? 7.750 -10.735 -6.513 1.00 97.25 431 ILE A C 1
ATOM 3298 O O . ILE A 1 431 ? 6.862 -10.259 -5.808 1.00 97.25 431 ILE A O 1
ATOM 3302 N N . ALA A 1 432 ? 8.164 -11.998 -6.399 1.00 98.31 432 ALA A N 1
ATOM 3303 C CA . ALA A 1 432 ? 7.575 -12.953 -5.469 1.00 98.31 432 ALA A CA 1
ATOM 3304 C C . ALA A 1 432 ? 7.714 -12.497 -4.013 1.00 98.31 432 ALA A C 1
ATOM 3306 O O . ALA A 1 432 ? 6.708 -12.420 -3.307 1.00 98.31 432 ALA A O 1
ATOM 3307 N N . HIS A 1 433 ? 8.935 -12.151 -3.594 1.00 97.69 433 HIS A N 1
ATOM 3308 C CA . HIS A 1 433 ? 9.243 -11.650 -2.258 1.00 97.69 433 HIS A CA 1
ATOM 3309 C C . HIS A 1 433 ? 8.305 -10.497 -1.883 1.00 97.69 433 HIS A C 1
ATOM 3311 O O . HIS A 1 433 ? 7.554 -10.573 -0.904 1.00 97.69 433 HIS A O 1
ATOM 3317 N N . PHE A 1 434 ? 8.291 -9.458 -2.718 1.00 96.50 434 PHE A N 1
ATOM 3318 C CA . PHE A 1 434 ? 7.518 -8.258 -2.446 1.00 96.50 434 PHE A CA 1
ATOM 3319 C C . PHE A 1 434 ? 6.009 -8.532 -2.420 1.00 96.50 434 PHE A C 1
ATOM 3321 O O . PHE A 1 434 ? 5.302 -8.049 -1.537 1.00 96.50 434 PHE A O 1
ATOM 3328 N N . HIS A 1 435 ? 5.491 -9.356 -3.334 1.00 98.06 435 HIS A N 1
ATOM 3329 C CA . HIS A 1 435 ? 4.059 -9.650 -3.374 1.00 98.06 435 HIS A CA 1
ATOM 3330 C C . HIS A 1 435 ? 3.595 -10.569 -2.241 1.00 98.06 435 HIS A C 1
ATOM 3332 O O . HIS A 1 435 ? 2.449 -10.444 -1.807 1.00 98.06 435 HIS A O 1
ATOM 3338 N N . TYR A 1 436 ? 4.457 -11.429 -1.693 1.00 98.25 436 TYR A N 1
ATOM 3339 C CA . TYR A 1 436 ? 4.142 -12.136 -0.451 1.00 98.25 436 TYR A CA 1
ATOM 3340 C C . TYR A 1 436 ? 3.926 -11.165 0.718 1.00 98.25 436 TYR A C 1
ATOM 3342 O O . TYR A 1 436 ? 3.029 -11.385 1.530 1.00 98.25 436 TYR A O 1
ATOM 3350 N N . VAL A 1 437 ? 4.684 -10.065 0.779 1.00 96.25 437 VAL A N 1
ATOM 3351 C CA . VAL A 1 437 ? 4.521 -9.032 1.815 1.00 96.25 437 VAL A CA 1
ATOM 3352 C C . VAL A 1 437 ? 3.297 -8.149 1.547 1.00 96.25 437 VAL A C 1
ATOM 3354 O O . VAL A 1 437 ? 2.487 -7.938 2.450 1.00 96.25 437 VAL A O 1
ATOM 3357 N N . ILE A 1 438 ? 3.115 -7.659 0.318 1.00 94.44 438 ILE A N 1
ATOM 3358 C CA . ILE A 1 438 ? 2.013 -6.746 -0.023 1.00 94.44 438 ILE A CA 1
ATOM 3359 C C . ILE A 1 438 ? 0.689 -7.500 -0.199 1.00 94.44 438 ILE A C 1
ATOM 3361 O O . ILE A 1 438 ? -0.255 -7.297 0.561 1.00 94.44 438 ILE A O 1
ATOM 3365 N N . MET A 1 439 ? 0.593 -8.396 -1.182 1.00 95.19 439 MET A N 1
ATOM 3366 C CA . MET A 1 439 ? -0.651 -9.123 -1.450 1.00 95.19 439 MET A CA 1
ATOM 3367 C C . MET A 1 439 ? -0.897 -10.212 -0.400 1.00 95.19 439 MET A C 1
ATOM 3369 O O . MET A 1 439 ? -2.011 -10.353 0.091 1.00 95.19 439 MET A O 1
ATOM 3373 N N . GLY A 1 440 ? 0.134 -10.967 -0.016 1.00 92.44 440 GLY A N 1
ATOM 3374 C CA . GLY A 1 440 ? 0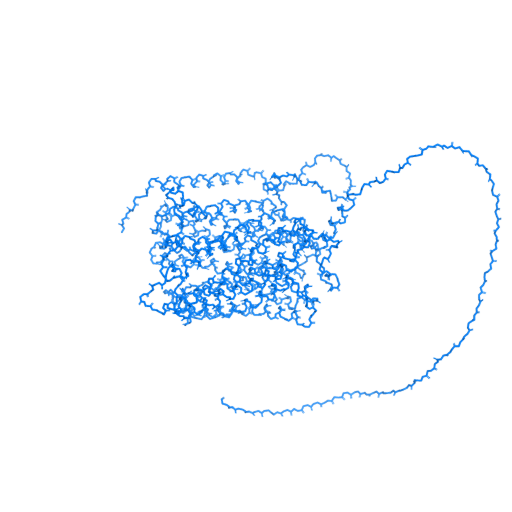.001 -12.031 0.983 1.00 92.44 440 GLY A CA 1
ATOM 3375 C C . GLY A 1 440 ? -0.114 -11.530 2.428 1.00 92.44 440 GLY A C 1
ATOM 3376 O O . GLY A 1 440 ? -0.759 -12.186 3.246 1.00 92.44 440 GLY A O 1
ATOM 3377 N N . GLY A 1 441 ? 0.478 -10.372 2.734 1.00 95.44 441 GLY A N 1
ATOM 3378 C CA . GLY A 1 441 ? 0.424 -9.717 4.038 1.00 95.44 441 GLY A CA 1
ATOM 3379 C C . GLY A 1 441 ? -0.592 -8.577 4.064 1.00 95.44 441 GLY A C 1
ATOM 3380 O O . GLY A 1 441 ? -1.707 -8.748 4.553 1.00 95.44 441 GLY A O 1
ATOM 3381 N N . ILE A 1 442 ? -0.228 -7.402 3.549 1.00 96.12 442 ILE A N 1
ATOM 3382 C CA . ILE A 1 442 ? -1.034 -6.170 3.667 1.00 96.12 442 ILE A CA 1
ATOM 3383 C C . ILE A 1 442 ? -2.495 -6.381 3.255 1.00 96.12 442 ILE A C 1
ATOM 3385 O O . ILE A 1 442 ? -3.388 -6.052 4.038 1.00 96.12 442 ILE A O 1
ATOM 3389 N N . ALA A 1 443 ? -2.763 -6.980 2.090 1.00 97.38 443 ALA A N 1
ATOM 3390 C CA . ALA A 1 443 ? -4.142 -7.208 1.652 1.00 97.38 443 ALA A CA 1
ATOM 3391 C C . ALA A 1 443 ? -4.904 -8.152 2.602 1.00 97.38 443 ALA A C 1
ATOM 3393 O O . ALA A 1 443 ? -6.064 -7.899 2.913 1.00 97.38 443 ALA A O 1
ATOM 3394 N N . PHE A 1 444 ? -4.255 -9.185 3.151 1.00 98.69 444 PHE A N 1
ATOM 3395 C CA . PHE A 1 444 ? -4.872 -10.082 4.137 1.00 98.69 444 PHE A CA 1
ATOM 3396 C C . PHE A 1 444 ? -5.222 -9.351 5.435 1.00 98.69 444 PHE A C 1
ATOM 3398 O O . PHE A 1 444 ? -6.309 -9.548 5.972 1.00 98.69 444 PHE A O 1
ATOM 3405 N N . ALA A 1 445 ? -4.347 -8.473 5.923 1.00 98.62 445 ALA A N 1
ATOM 3406 C CA . ALA A 1 445 ? -4.642 -7.650 7.094 1.00 98.62 445 ALA A CA 1
ATOM 3407 C C . ALA A 1 445 ? -5.790 -6.661 6.832 1.00 98.62 445 ALA A C 1
ATOM 3409 O O . ALA A 1 445 ? -6.665 -6.503 7.683 1.00 98.62 445 ALA A O 1
ATOM 3410 N N . VAL A 1 446 ? -5.827 -6.051 5.643 1.00 98.25 446 VAL A N 1
ATOM 3411 C CA . VAL A 1 446 ? -6.937 -5.197 5.197 1.00 98.25 446 VAL A CA 1
ATOM 3412 C C . VAL A 1 446 ? -8.240 -5.992 5.164 1.00 98.25 446 VAL A C 1
ATOM 3414 O O . VAL A 1 446 ? -9.221 -5.561 5.760 1.00 98.25 446 VAL A O 1
ATOM 3417 N N . PHE A 1 447 ? -8.262 -7.183 4.561 1.00 98.56 447 PHE A N 1
ATOM 3418 C CA . PHE A 1 447 ? -9.454 -8.035 4.552 1.00 98.56 447 PHE A CA 1
ATOM 3419 C C . PHE A 1 447 ? -9.883 -8.438 5.965 1.00 98.56 447 PHE A C 1
ATOM 3421 O O . PHE A 1 447 ? -11.079 -8.419 6.259 1.00 98.56 447 PHE A O 1
ATOM 3428 N N . ALA A 1 448 ? -8.937 -8.746 6.859 1.00 98.81 448 ALA A N 1
ATOM 3429 C CA . ALA A 1 448 ? -9.244 -9.002 8.263 1.00 98.81 448 ALA A CA 1
ATOM 3430 C C . ALA A 1 448 ? -9.942 -7.798 8.913 1.00 98.81 448 ALA A C 1
ATOM 3432 O O . ALA A 1 448 ? -10.981 -7.977 9.549 1.00 98.81 448 ALA A O 1
ATOM 3433 N N . GLY A 1 449 ? -9.415 -6.586 8.702 1.00 98.19 449 GLY A N 1
ATOM 3434 C CA . GLY A 1 449 ? -10.008 -5.334 9.176 1.00 98.19 449 GLY A CA 1
ATOM 3435 C C . GLY A 1 449 ? -11.406 -5.093 8.611 1.00 98.19 449 GLY A C 1
ATOM 3436 O O . GLY A 1 449 ? -12.336 -4.853 9.378 1.00 98.19 449 GLY A O 1
ATOM 3437 N N . ILE A 1 450 ? -11.587 -5.244 7.293 1.00 97.88 450 ILE A N 1
ATOM 3438 C CA . ILE A 1 450 ? -12.890 -5.067 6.637 1.00 97.88 450 ILE A CA 1
ATOM 3439 C C . ILE A 1 450 ? -13.912 -6.017 7.254 1.00 97.88 450 ILE A C 1
ATOM 3441 O O . ILE A 1 450 ? -14.957 -5.565 7.696 1.00 97.88 450 ILE A O 1
ATOM 3445 N N . TYR A 1 451 ? -13.621 -7.318 7.353 1.00 98.50 451 TYR A N 1
ATOM 3446 C CA . TYR A 1 451 ? -14.572 -8.263 7.943 1.00 98.50 451 TYR A CA 1
ATOM 3447 C C . TYR A 1 451 ? -14.800 -8.034 9.442 1.00 98.50 451 TYR A C 1
ATOM 3449 O O . TYR A 1 451 ? -15.887 -8.328 9.934 1.00 98.50 451 TYR A O 1
ATOM 3457 N N . TYR A 1 452 ? -13.805 -7.548 10.184 1.00 98.31 452 TYR A N 1
ATOM 3458 C CA . TYR A 1 452 ? -13.941 -7.297 11.619 1.00 98.31 452 TYR A CA 1
ATOM 3459 C C . TYR A 1 452 ? -14.852 -6.097 11.906 1.00 98.31 452 TYR A C 1
ATOM 3461 O O . TYR A 1 452 ? -15.742 -6.205 12.751 1.00 98.31 452 TYR A O 1
ATOM 3469 N N . TRP A 1 453 ? -14.689 -5.000 11.164 1.00 97.62 453 TRP A N 1
ATOM 3470 C CA . TRP A 1 453 ? -15.486 -3.781 11.335 1.00 97.62 453 TRP A CA 1
ATOM 3471 C C . TRP A 1 453 ? -16.656 -3.642 10.355 1.00 97.62 453 TRP A C 1
ATOM 3473 O O . TRP A 1 453 ? -17.399 -2.675 10.447 1.00 97.62 453 TRP A O 1
ATOM 3483 N N . PHE A 1 454 ? -16.912 -4.606 9.467 1.00 97.00 454 PHE A N 1
ATOM 3484 C CA . PHE A 1 454 ? -18.103 -4.586 8.604 1.00 97.00 454 PHE A CA 1
ATOM 3485 C C . PHE A 1 454 ? -19.418 -4.353 9.387 1.00 97.00 454 PHE A C 1
ATOM 3487 O O . PHE A 1 454 ? -20.185 -3.472 8.988 1.00 97.00 454 PHE A O 1
ATOM 3494 N N . PRO A 1 455 ? -19.652 -5.034 10.531 1.00 96.31 455 PRO A N 1
ATOM 3495 C CA . PRO A 1 455 ? -20.712 -4.695 11.486 1.00 96.31 455 PRO A CA 1
ATOM 3496 C C . PRO A 1 455 ? -20.782 -3.230 11.912 1.00 96.31 455 PRO A C 1
ATOM 3498 O O . PRO A 1 455 ? -21.861 -2.652 11.944 1.00 96.31 455 PRO A O 1
ATOM 3501 N N . LEU A 1 456 ? -19.628 -2.641 12.225 1.00 95.44 456 LEU A N 1
ATOM 3502 C CA . LEU A 1 456 ? -19.506 -1.268 12.704 1.00 95.44 456 LEU A CA 1
ATOM 3503 C C . LEU A 1 456 ? -19.880 -0.270 11.600 1.00 95.44 456 LEU A C 1
ATOM 3505 O O . LEU A 1 456 ? -20.532 0.732 11.868 1.00 95.44 456 LEU A O 1
ATOM 3509 N N . TYR A 1 457 ? -19.481 -0.551 10.357 1.00 93.44 457 TYR A N 1
ATOM 3510 C CA . TYR A 1 457 ? -19.733 0.329 9.213 1.00 93.44 457 TYR A CA 1
ATOM 3511 C C . TYR A 1 457 ? -21.170 0.257 8.693 1.00 93.44 457 TYR A C 1
ATOM 3513 O O . TYR A 1 457 ? -21.673 1.239 8.153 1.00 93.44 457 TYR A O 1
ATOM 3521 N N . THR A 1 458 ? -21.813 -0.909 8.794 1.00 93.75 458 THR A N 1
ATOM 3522 C CA . THR A 1 458 ? -23.089 -1.178 8.103 1.00 93.75 458 THR A CA 1
ATOM 3523 C C . THR A 1 458 ? -24.260 -1.478 9.032 1.00 93.75 458 THR A C 1
ATOM 3525 O O . THR A 1 458 ? -25.399 -1.490 8.575 1.00 93.75 458 THR A O 1
ATOM 3528 N N . GLY A 1 459 ? -24.006 -1.778 10.309 1.00 94.12 459 GLY A N 1
ATOM 3529 C CA . GLY A 1 459 ? -25.013 -2.317 11.224 1.00 94.12 459 GLY A CA 1
ATOM 3530 C C . GLY A 1 459 ? -25.453 -3.752 10.904 1.00 94.12 459 GLY A C 1
ATOM 3531 O O . GLY A 1 459 ? -26.378 -4.259 11.539 1.00 94.12 459 GLY A O 1
ATOM 3532 N N . ARG A 1 460 ? -24.814 -4.418 9.929 1.00 95.12 460 ARG A N 1
ATOM 3533 C CA . ARG A 1 460 ? -25.185 -5.750 9.431 1.00 95.12 460 ARG A CA 1
ATOM 3534 C C . ARG A 1 460 ? -24.021 -6.734 9.501 1.00 95.12 460 ARG A C 1
ATOM 3536 O O . ARG A 1 460 ? -22.849 -6.366 9.419 1.00 95.12 460 ARG A O 1
ATOM 3543 N N . MET A 1 461 ? -24.336 -8.022 9.609 1.00 96.31 461 MET A N 1
ATOM 3544 C CA . MET A 1 461 ? -23.350 -9.099 9.498 1.00 96.31 461 MET A CA 1
ATOM 3545 C C . MET A 1 461 ? -23.129 -9.517 8.047 1.00 96.31 461 MET A C 1
ATOM 3547 O O . MET A 1 461 ? -24.073 -9.750 7.294 1.00 96.31 461 MET A O 1
ATOM 3551 N N . TYR A 1 462 ? -21.860 -9.730 7.692 1.00 96.81 462 TYR A N 1
ATOM 3552 C CA . TYR A 1 462 ? -21.497 -10.344 6.418 1.00 96.81 462 TYR A CA 1
ATOM 3553 C C . TYR A 1 462 ? -21.859 -11.834 6.362 1.00 96.81 462 TYR A C 1
ATOM 3555 O O . TYR A 1 462 ? -21.881 -12.537 7.383 1.00 96.81 462 TYR A O 1
ATOM 3563 N N . GLN A 1 463 ? -22.034 -12.367 5.150 1.00 97.25 463 GLN A N 1
ATOM 3564 C CA . GLN A 1 463 ? -22.238 -13.801 4.963 1.00 97.25 463 GLN A CA 1
ATOM 3565 C C . GLN A 1 463 ? -20.953 -14.579 5.273 1.00 97.25 463 GLN A C 1
ATOM 3567 O O . GLN A 1 463 ? -19.948 -14.532 4.552 1.00 97.25 463 GLN A O 1
ATOM 3572 N N . ARG A 1 464 ? -20.981 -15.340 6.371 1.00 96.94 464 ARG A N 1
ATOM 3573 C CA . ARG A 1 464 ? -19.801 -16.043 6.904 1.00 96.94 464 ARG A CA 1
ATOM 3574 C C . ARG A 1 464 ? -19.233 -17.083 5.937 1.00 96.94 464 ARG A C 1
ATOM 3576 O O . ARG A 1 464 ? -18.016 -17.221 5.844 1.00 96.94 464 ARG A O 1
ATOM 3583 N N . THR A 1 465 ? -20.091 -17.793 5.205 1.00 97.31 465 THR A N 1
ATOM 3584 C CA . THR A 1 465 ? -19.671 -18.819 4.235 1.00 97.31 465 THR A CA 1
ATOM 3585 C C . THR A 1 465 ? -18.915 -18.205 3.062 1.00 97.31 465 THR A C 1
ATOM 3587 O O . THR A 1 465 ? -17.833 -18.678 2.722 1.00 97.31 465 THR A O 1
ATOM 3590 N N . LEU A 1 466 ? -19.428 -17.111 2.492 1.00 98.00 466 LEU A N 1
ATOM 3591 C CA . LEU A 1 466 ? -18.739 -16.384 1.424 1.00 98.00 466 LEU A CA 1
ATOM 3592 C C . LEU A 1 466 ? -17.427 -15.766 1.911 1.00 98.00 466 LEU A C 1
ATOM 3594 O O . LEU A 1 466 ? -16.432 -15.801 1.194 1.00 98.00 466 LEU A O 1
ATOM 3598 N N . GLY A 1 467 ? -17.383 -15.288 3.158 1.00 98.44 467 GLY A N 1
ATOM 3599 C CA . GLY A 1 467 ? -16.143 -14.811 3.771 1.00 98.44 467 GLY A CA 1
ATOM 3600 C C . GLY A 1 467 ? -15.054 -15.889 3.835 1.00 98.44 467 GLY A C 1
ATOM 3601 O O . GLY A 1 467 ? -13.892 -15.612 3.541 1.00 98.44 467 GLY A O 1
ATOM 3602 N N . LYS A 1 468 ? -15.424 -17.139 4.145 1.00 98.50 468 LYS A N 1
ATOM 3603 C CA . LYS A 1 468 ? -14.493 -18.280 4.124 1.00 98.50 468 LYS A CA 1
ATOM 3604 C C . LYS A 1 468 ? -14.065 -18.667 2.708 1.00 98.50 468 LYS A C 1
ATOM 3606 O O . LYS A 1 468 ? -12.900 -18.999 2.513 1.00 98.50 468 LYS A O 1
ATOM 3611 N N . TRP A 1 469 ? -14.970 -18.610 1.728 1.00 98.62 469 TRP A N 1
ATOM 3612 C CA . TRP A 1 469 ? -14.614 -18.817 0.318 1.00 98.62 469 TRP A CA 1
ATOM 3613 C C . TRP A 1 469 ? -13.624 -17.770 -0.173 1.00 98.62 469 TRP A C 1
ATOM 3615 O O . TRP A 1 469 ? -12.603 -18.131 -0.752 1.00 98.62 469 TRP A O 1
ATOM 3625 N N . HIS A 1 470 ? -13.880 -16.495 0.127 1.00 98.75 470 HIS A N 1
ATOM 3626 C CA . HIS A 1 470 ? -12.941 -15.423 -0.166 1.00 98.75 470 HIS A CA 1
ATOM 3627 C C . HIS A 1 470 ? -11.571 -15.709 0.463 1.00 98.75 470 HIS A C 1
ATOM 3629 O O . HIS A 1 470 ? -10.566 -15.647 -0.236 1.00 98.75 470 HIS A O 1
ATOM 3635 N N . PHE A 1 471 ? -11.520 -16.092 1.743 1.00 98.81 471 PHE A N 1
ATOM 3636 C CA . PHE A 1 471 ? -10.262 -16.456 2.396 1.00 98.81 471 PHE A CA 1
ATOM 3637 C C . PHE A 1 471 ? -9.512 -17.574 1.661 1.00 98.81 471 PHE A C 1
ATOM 3639 O O . PHE A 1 471 ? -8.343 -17.396 1.323 1.00 98.81 471 PHE A O 1
ATOM 3646 N N . TRP A 1 472 ? -10.157 -18.712 1.394 1.00 98.62 472 TRP A N 1
ATOM 3647 C CA . TRP A 1 472 ? -9.467 -19.859 0.799 1.00 98.62 472 TRP A CA 1
ATOM 3648 C C . TRP A 1 472 ? -9.015 -19.599 -0.634 1.00 98.62 472 TRP A C 1
ATOM 3650 O O . TRP A 1 472 ? -7.895 -19.964 -0.985 1.00 98.62 472 TRP A O 1
ATOM 3660 N N . LEU A 1 473 ? -9.831 -18.921 -1.442 1.00 98.69 473 LEU A N 1
ATOM 3661 C CA . LEU A 1 473 ? -9.440 -18.529 -2.796 1.00 98.69 473 LEU A CA 1
ATOM 3662 C C . LEU A 1 473 ? -8.289 -17.519 -2.771 1.00 98.69 473 LEU A C 1
ATOM 3664 O O . LEU A 1 473 ? -7.344 -17.661 -3.541 1.00 98.69 473 LEU A O 1
ATOM 3668 N N . SER A 1 474 ? -8.304 -16.561 -1.841 1.00 98.62 474 SER A N 1
ATOM 3669 C CA . SER A 1 474 ? -7.196 -15.620 -1.655 1.00 98.62 474 SER A CA 1
ATOM 3670 C C . SER A 1 474 ? -5.914 -16.312 -1.183 1.00 98.62 474 SER A C 1
ATOM 3672 O O . SER A 1 474 ? -4.829 -16.001 -1.673 1.00 98.62 474 SER A O 1
ATOM 3674 N N . MET A 1 475 ? -6.015 -17.275 -0.262 1.00 98.62 475 MET A N 1
ATOM 3675 C CA . MET A 1 475 ? -4.869 -18.014 0.282 1.00 98.62 475 MET A CA 1
ATOM 3676 C C . MET A 1 475 ? -4.230 -18.926 -0.766 1.00 98.62 475 MET A C 1
ATOM 3678 O O . MET A 1 475 ? -3.017 -18.869 -0.984 1.00 98.62 475 MET A O 1
ATOM 3682 N N . VAL A 1 476 ? -5.048 -19.735 -1.443 1.00 98.69 476 VAL A N 1
ATOM 3683 C CA . VAL A 1 476 ? -4.591 -20.631 -2.509 1.00 98.69 476 VAL A CA 1
ATOM 3684 C C . VAL A 1 476 ? -4.094 -19.819 -3.695 1.00 98.69 476 VAL A C 1
ATOM 3686 O O . VAL A 1 476 ? -2.990 -20.063 -4.165 1.00 98.69 476 VAL A O 1
ATOM 3689 N N . GLY A 1 477 ? -4.852 -18.818 -4.141 1.00 98.56 477 GLY A N 1
ATOM 3690 C CA . GLY A 1 477 ? -4.490 -17.979 -5.279 1.00 98.56 477 GLY A CA 1
ATOM 3691 C C . GLY A 1 477 ? -3.180 -17.216 -5.066 1.00 98.56 477 GLY A C 1
ATOM 3692 O O . GLY A 1 477 ? -2.336 -17.217 -5.958 1.00 98.56 477 GLY A O 1
ATOM 3693 N N . THR A 1 478 ? -2.952 -16.636 -3.880 1.00 98.50 478 THR A N 1
ATOM 3694 C CA . THR A 1 478 ? -1.687 -15.951 -3.538 1.00 98.50 478 THR A CA 1
ATOM 3695 C C . THR A 1 478 ? -0.504 -16.905 -3.671 1.00 98.50 478 THR A C 1
ATOM 3697 O O . THR A 1 478 ? 0.457 -16.609 -4.378 1.00 98.50 478 THR A O 1
ATOM 3700 N N . ASN A 1 479 ? -0.581 -18.084 -3.052 1.00 98.56 479 ASN A N 1
ATOM 3701 C CA . ASN A 1 479 ? 0.522 -19.043 -3.083 1.00 98.56 479 ASN A CA 1
ATOM 3702 C C . ASN A 1 479 ? 0.712 -19.653 -4.478 1.00 98.56 479 ASN A C 1
ATOM 3704 O O . ASN A 1 479 ? 1.839 -19.772 -4.947 1.00 98.56 479 ASN A O 1
ATOM 3708 N N . LEU A 1 480 ? -0.374 -19.948 -5.191 1.00 98.25 480 LEU A N 1
ATOM 3709 C CA . LEU A 1 480 ? -0.321 -20.447 -6.565 1.00 98.25 480 LEU A CA 1
ATOM 3710 C C . LEU A 1 480 ? 0.216 -19.398 -7.550 1.00 98.25 480 LEU A C 1
ATOM 3712 O O . LEU A 1 480 ? 0.761 -19.764 -8.582 1.00 98.25 480 LEU A O 1
ATOM 3716 N N . THR A 1 481 ? 0.096 -18.107 -7.227 1.00 98.56 481 THR A N 1
ATOM 3717 C CA . THR A 1 481 ? 0.653 -17.010 -8.029 1.00 98.56 481 THR A CA 1
ATOM 3718 C C . THR A 1 481 ? 2.139 -16.814 -7.756 1.00 98.56 481 THR A C 1
ATOM 3720 O O . THR A 1 481 ? 2.945 -16.835 -8.683 1.00 98.56 481 THR A O 1
ATOM 3723 N N . PHE A 1 482 ? 2.513 -16.597 -6.493 1.00 98.50 482 PHE A N 1
ATOM 3724 C CA . PHE A 1 482 ? 3.838 -16.074 -6.149 1.00 98.50 482 PHE A CA 1
ATOM 3725 C C . PHE A 1 482 ? 4.857 -17.159 -5.806 1.00 98.50 482 PHE A C 1
ATOM 3727 O O . PHE A 1 482 ? 6.047 -16.950 -6.029 1.00 98.50 482 PHE A O 1
ATOM 3734 N N . PHE A 1 483 ? 4.435 -18.341 -5.350 1.00 98.19 483 PHE A N 1
ATOM 3735 C CA . PHE A 1 483 ? 5.369 -19.443 -5.107 1.00 98.19 483 PHE A CA 1
ATOM 3736 C C . PHE A 1 483 ? 6.070 -19.904 -6.401 1.00 98.19 483 PHE A C 1
ATOM 3738 O O . PHE A 1 483 ? 7.295 -20.019 -6.395 1.00 98.19 483 PHE A O 1
ATOM 3745 N N . PRO A 1 484 ? 5.378 -20.060 -7.554 1.00 98.44 484 PRO A N 1
ATOM 3746 C CA . PRO A 1 484 ? 6.049 -20.329 -8.831 1.00 98.44 484 PRO A CA 1
ATOM 3747 C C . PRO A 1 484 ? 7.008 -19.213 -9.263 1.00 98.44 484 PRO A C 1
ATOM 3749 O O . PRO A 1 484 ? 8.011 -19.484 -9.918 1.00 98.44 484 PRO A O 1
ATOM 3752 N N . MET A 1 485 ? 6.743 -17.959 -8.879 1.00 98.44 485 MET A N 1
ATOM 3753 C CA . MET A 1 485 ? 7.618 -16.830 -9.214 1.00 98.44 485 MET A CA 1
ATOM 3754 C C . MET A 1 485 ? 8.967 -16.881 -8.486 1.00 98.44 485 MET A C 1
ATOM 3756 O O . MET A 1 485 ? 9.967 -16.443 -9.051 1.00 98.44 485 MET A O 1
ATOM 3760 N N . ILE A 1 486 ? 9.034 -17.490 -7.296 1.00 97.94 486 ILE A N 1
ATOM 3761 C CA . ILE A 1 486 ? 10.311 -17.778 -6.621 1.00 97.94 486 ILE A CA 1
ATOM 3762 C C . ILE A 1 486 ? 11.191 -18.648 -7.532 1.00 97.94 486 ILE A C 1
ATOM 3764 O O . ILE A 1 486 ? 12.365 -18.346 -7.748 1.00 97.94 486 ILE A O 1
ATOM 3768 N N . PHE A 1 487 ? 10.606 -19.693 -8.121 1.00 97.44 487 PHE A N 1
ATOM 3769 C CA . PHE A 1 487 ? 11.290 -20.616 -9.029 1.00 97.44 487 PHE A CA 1
ATOM 3770 C C . PHE A 1 487 ? 11.602 -20.004 -10.398 1.00 97.44 487 PHE A C 1
ATOM 3772 O O . PHE A 1 487 ? 12.653 -20.306 -10.966 1.00 97.44 487 PHE A O 1
ATOM 3779 N N . LEU A 1 488 ? 10.745 -19.112 -10.913 1.00 97.62 488 LEU A N 1
ATOM 3780 C CA . LEU A 1 488 ? 11.068 -18.295 -12.090 1.00 97.62 488 LEU A CA 1
ATOM 3781 C C . LEU A 1 488 ? 12.323 -17.456 -11.829 1.00 97.62 488 LEU A C 1
ATOM 3783 O O . LEU A 1 488 ? 13.223 -17.427 -12.665 1.00 97.62 488 LEU A O 1
ATOM 3787 N N . GLY A 1 489 ? 12.406 -16.836 -10.648 1.00 96.56 489 GLY A N 1
ATOM 3788 C CA . GLY A 1 489 ? 13.572 -16.076 -10.212 1.00 96.56 489 GLY A CA 1
ATOM 3789 C C . GLY A 1 489 ? 14.845 -16.917 -10.143 1.00 96.56 489 GLY A C 1
ATOM 3790 O O . GLY A 1 489 ? 15.848 -16.552 -10.747 1.00 96.56 489 GLY A O 1
ATOM 3791 N N . TYR A 1 490 ? 14.790 -18.093 -9.506 1.00 94.38 490 TYR A N 1
ATOM 3792 C CA . TYR A 1 490 ? 15.926 -19.028 -9.472 1.00 94.38 490 TYR A CA 1
ATOM 3793 C C . TYR A 1 490 ? 16.342 -19.541 -10.854 1.00 94.38 490 TYR A C 1
ATOM 3795 O O . TYR A 1 490 ? 17.519 -19.808 -11.080 1.00 94.38 490 TYR A O 1
ATOM 3803 N N . GLY A 1 491 ? 15.393 -19.668 -11.783 1.00 94.12 491 GLY A N 1
ATOM 3804 C CA . GLY A 1 491 ? 15.685 -19.999 -13.176 1.00 94.12 491 GLY A CA 1
ATOM 3805 C C . GLY A 1 491 ? 16.279 -18.839 -13.982 1.00 94.12 491 GLY A C 1
ATOM 3806 O O . GLY A 1 491 ? 16.621 -19.042 -15.143 1.00 94.12 491 GLY A O 1
ATOM 3807 N N . GLY A 1 492 ? 16.393 -17.643 -13.394 1.00 94.50 492 GLY A N 1
ATOM 3808 C CA . GLY A 1 492 ? 16.953 -16.452 -14.029 1.00 94.50 492 GLY A CA 1
ATOM 3809 C C . GLY A 1 492 ? 15.967 -15.667 -14.893 1.00 94.50 492 GLY A C 1
ATOM 3810 O O . GLY A 1 492 ? 16.409 -14.863 -15.707 1.00 94.50 492 GLY A O 1
ATOM 3811 N N . MET A 1 493 ? 14.651 -15.880 -14.752 1.00 97.00 493 MET A N 1
ATOM 3812 C CA . MET A 1 493 ? 13.651 -15.135 -15.524 1.00 97.00 493 MET A CA 1
ATOM 3813 C C . MET A 1 493 ? 13.611 -13.663 -15.069 1.00 97.00 493 MET A C 1
ATOM 3815 O O . MET A 1 493 ? 13.226 -13.399 -13.919 1.00 97.00 493 MET A O 1
ATOM 3819 N N . PRO A 1 494 ? 13.958 -12.688 -15.933 1.00 95.56 494 PRO A N 1
ATOM 3820 C CA . PRO A 1 494 ? 13.966 -11.279 -15.556 1.00 95.56 494 PRO A CA 1
ATOM 3821 C C . PRO A 1 494 ? 12.553 -10.715 -15.381 1.00 95.56 494 PRO A C 1
ATOM 3823 O O . PRO A 1 494 ? 11.600 -11.122 -16.051 1.00 95.56 494 PRO A O 1
ATOM 3826 N N . ARG A 1 495 ? 12.412 -9.715 -14.509 1.00 96.12 495 ARG A N 1
ATOM 3827 C CA . ARG A 1 495 ? 11.176 -8.926 -14.405 1.00 96.12 495 ARG A CA 1
ATOM 3828 C C . ARG A 1 495 ? 11.021 -7.968 -15.589 1.00 96.12 495 ARG A C 1
ATOM 3830 O O . ARG A 1 495 ? 11.997 -7.600 -16.229 1.00 96.12 495 ARG A O 1
ATOM 3837 N N . ARG A 1 496 ? 9.794 -7.471 -15.806 1.00 95.31 496 ARG A N 1
ATOM 3838 C CA . ARG A 1 496 ? 9.448 -6.415 -16.792 1.00 95.31 496 ARG A CA 1
ATOM 3839 C C . ARG A 1 496 ? 9.555 -6.831 -18.266 1.00 95.31 496 ARG A C 1
ATOM 3841 O O . ARG A 1 496 ? 9.590 -5.979 -19.145 1.00 95.31 496 ARG A O 1
ATOM 3848 N N . TYR A 1 497 ? 9.572 -8.129 -18.541 1.00 95.25 497 TYR A N 1
ATOM 3849 C CA . TYR A 1 497 ? 9.516 -8.660 -19.899 1.00 95.25 497 TYR A CA 1
ATOM 3850 C C . TYR A 1 497 ? 8.052 -8.879 -20.291 1.00 95.25 497 TYR A C 1
ATOM 3852 O O . TYR A 1 497 ? 7.303 -9.483 -19.522 1.00 95.25 497 TYR A O 1
ATOM 3860 N N . ALA A 1 498 ? 7.654 -8.352 -21.454 1.00 95.88 498 ALA A N 1
ATOM 3861 C CA . ALA A 1 498 ? 6.310 -8.531 -22.012 1.00 95.88 498 ALA A CA 1
ATOM 3862 C C . ALA A 1 498 ? 6.123 -9.918 -22.649 1.00 95.88 498 ALA A C 1
ATOM 3864 O O . ALA A 1 498 ? 5.017 -10.432 -22.665 1.00 95.88 498 ALA A O 1
ATOM 3865 N N . GLY A 1 499 ? 7.215 -10.530 -23.115 1.00 94.88 499 GLY A N 1
ATOM 3866 C CA . GLY A 1 499 ? 7.271 -11.903 -23.612 1.00 94.88 499 GLY A CA 1
ATOM 3867 C C . GLY A 1 499 ? 8.585 -12.565 -23.199 1.00 94.88 499 GLY A C 1
ATOM 3868 O O . GLY A 1 499 ? 9.523 -11.893 -22.764 1.00 94.88 499 GLY A O 1
ATOM 3869 N N . TYR A 1 500 ? 8.644 -13.886 -23.310 1.00 94.50 500 TYR A N 1
ATOM 3870 C CA . TYR A 1 500 ? 9.758 -14.719 -22.849 1.00 94.50 500 TYR A CA 1
ATOM 3871 C C . TYR A 1 500 ? 10.132 -15.828 -23.842 1.00 94.50 500 TYR A C 1
ATOM 3873 O O . TYR A 1 500 ? 10.686 -16.860 -23.459 1.00 94.50 500 TYR A O 1
ATOM 3881 N N . ASP A 1 501 ? 9.885 -15.591 -25.131 1.00 91.31 501 ASP A N 1
ATOM 3882 C CA . ASP A 1 501 ? 10.512 -16.330 -26.228 1.00 91.31 501 ASP A CA 1
ATOM 3883 C C . ASP A 1 501 ? 11.995 -15.930 -26.345 1.00 91.31 501 ASP A C 1
ATOM 3885 O O . ASP A 1 501 ? 12.405 -15.102 -27.159 1.00 91.31 501 ASP A O 1
ATOM 3889 N N . LEU A 1 502 ? 12.791 -16.426 -25.396 1.00 86.56 502 LEU A N 1
ATOM 3890 C CA . LEU A 1 502 ? 14.191 -16.060 -25.222 1.00 86.56 502 LEU A CA 1
ATOM 3891 C C . LEU A 1 502 ? 15.100 -16.988 -26.033 1.00 86.56 502 LEU A C 1
ATOM 3893 O O . LEU A 1 502 ? 14.911 -18.202 -26.068 1.00 86.56 502 LEU A O 1
ATOM 3897 N N . THR A 1 503 ? 16.165 -16.426 -26.608 1.00 80.88 503 THR A N 1
ATOM 3898 C CA . THR A 1 503 ? 17.205 -17.199 -27.312 1.00 80.88 503 THR A CA 1
ATOM 3899 C C . THR A 1 503 ? 18.091 -18.012 -26.366 1.00 80.88 503 THR A C 1
ATOM 3901 O O . THR A 1 503 ? 18.704 -18.993 -26.783 1.00 80.88 503 THR A O 1
ATOM 3904 N N . VAL A 1 504 ? 18.171 -17.607 -25.095 1.00 75.12 504 VAL A N 1
ATOM 3905 C CA . VAL A 1 504 ? 18.954 -18.253 -24.038 1.00 75.12 504 VAL A CA 1
ATOM 3906 C C . VAL A 1 504 ? 18.074 -18.388 -22.797 1.00 75.12 504 VAL A C 1
ATOM 3908 O O . VAL A 1 504 ? 17.492 -17.407 -22.342 1.00 75.12 504 VAL A O 1
ATOM 3911 N N . GLY A 1 505 ? 17.998 -19.598 -22.240 1.00 80.88 505 GLY A N 1
ATOM 3912 C CA . GLY A 1 505 ? 17.238 -19.901 -21.025 1.00 80.88 505 GLY A CA 1
ATOM 3913 C C . GLY A 1 505 ? 16.269 -21.078 -21.199 1.00 80.88 505 GLY A C 1
ATOM 3914 O O . GLY A 1 505 ? 15.967 -21.486 -22.323 1.00 80.88 505 GLY A O 1
ATOM 3915 N N . PRO A 1 506 ? 15.782 -21.669 -20.097 1.00 93.81 506 PRO A N 1
ATOM 3916 C CA . PRO A 1 506 ? 14.902 -22.830 -20.149 1.00 93.81 506 PRO A CA 1
ATOM 3917 C C . PRO A 1 506 ? 13.442 -22.409 -20.418 1.00 93.81 506 PRO A C 1
ATOM 3919 O O . PRO A 1 506 ? 12.599 -22.458 -19.527 1.00 93.81 506 PRO A O 1
ATOM 3922 N N . VAL A 1 507 ? 13.118 -22.010 -21.656 1.00 94.00 507 VAL A N 1
ATOM 3923 C CA . VAL A 1 507 ? 11.791 -21.460 -22.030 1.00 94.00 507 VAL A CA 1
ATOM 3924 C C . VAL A 1 507 ? 10.625 -22.365 -21.612 1.00 94.00 507 VAL A C 1
ATOM 3926 O O . VAL A 1 507 ? 9.625 -21.871 -21.099 1.00 94.00 507 VAL A O 1
ATOM 3929 N N . ALA A 1 508 ? 10.751 -23.689 -21.759 1.00 94.06 508 ALA A N 1
ATOM 3930 C CA . ALA A 1 508 ? 9.710 -24.630 -21.332 1.00 94.06 508 ALA A CA 1
ATOM 3931 C C . ALA A 1 508 ? 9.451 -24.576 -19.813 1.00 94.06 508 ALA A C 1
ATOM 3933 O O . ALA A 1 508 ? 8.302 -24.528 -19.381 1.00 94.06 508 ALA A O 1
ATOM 3934 N N . TYR A 1 509 ? 10.517 -24.498 -19.010 1.00 95.44 509 TYR A N 1
ATOM 3935 C CA . TYR A 1 509 ? 10.426 -24.342 -17.557 1.00 95.44 509 TYR A CA 1
ATOM 3936 C C . TYR A 1 509 ? 9.759 -23.014 -17.174 1.00 95.44 509 TYR A C 1
ATOM 3938 O O . TYR A 1 509 ? 8.906 -22.982 -16.287 1.00 95.44 509 TYR A O 1
ATOM 3946 N N . PHE A 1 510 ? 10.091 -21.922 -17.872 1.00 96.88 510 PHE A N 1
ATOM 3947 C CA . PHE A 1 510 ? 9.426 -20.636 -17.661 1.00 96.88 510 PHE A CA 1
ATOM 3948 C C . PHE A 1 510 ? 7.944 -20.695 -18.026 1.00 96.88 510 PHE A C 1
ATOM 3950 O O . PHE A 1 510 ? 7.116 -20.242 -17.238 1.00 96.88 510 PHE A O 1
ATOM 3957 N N . ALA A 1 511 ? 7.595 -21.295 -19.165 1.00 96.81 511 ALA A N 1
ATOM 3958 C CA . ALA A 1 511 ? 6.212 -21.406 -19.617 1.00 96.81 511 ALA A CA 1
ATOM 3959 C C . ALA A 1 511 ? 5.327 -22.123 -18.586 1.00 96.81 511 ALA A C 1
ATOM 3961 O O . ALA A 1 511 ? 4.249 -21.632 -18.252 1.00 96.81 511 ALA A O 1
ATOM 3962 N N . ASP A 1 512 ? 5.787 -23.244 -18.030 1.00 97.00 512 ASP A N 1
ATOM 3963 C CA . ASP A 1 512 ? 5.011 -24.007 -17.047 1.00 97.00 512 ASP A CA 1
ATOM 3964 C C . ASP A 1 512 ? 4.776 -23.217 -15.752 1.00 97.00 512 ASP A C 1
ATOM 3966 O O . ASP A 1 512 ? 3.651 -23.164 -15.243 1.00 97.00 512 ASP A O 1
ATOM 3970 N N . LEU A 1 513 ? 5.800 -22.521 -15.251 1.00 98.19 513 LEU A N 1
ATOM 3971 C CA . LEU A 1 513 ? 5.671 -21.685 -14.056 1.00 98.19 513 LEU A CA 1
ATOM 3972 C C . LEU A 1 513 ? 4.844 -20.418 -14.306 1.00 98.19 513 LEU A C 1
ATOM 3974 O O . LEU A 1 513 ? 4.082 -20.005 -13.431 1.00 98.19 513 LEU A O 1
ATOM 3978 N N . HIS A 1 514 ? 4.943 -19.812 -15.492 1.00 98.12 514 HIS A N 1
ATOM 3979 C CA . HIS A 1 514 ? 4.104 -18.680 -15.871 1.00 98.12 514 HIS A CA 1
ATOM 3980 C C . HIS A 1 514 ? 2.626 -19.069 -15.947 1.00 98.12 514 HIS A C 1
ATOM 3982 O O . HIS A 1 514 ? 1.794 -18.343 -15.399 1.00 98.12 514 HIS A O 1
ATOM 3988 N N . ARG A 1 515 ? 2.303 -20.225 -16.542 1.00 98.44 515 ARG A N 1
ATOM 3989 C CA . ARG A 1 515 ? 0.937 -20.777 -16.581 1.00 98.44 515 ARG A CA 1
ATOM 3990 C C . ARG A 1 515 ? 0.389 -21.021 -15.182 1.00 98.44 515 ARG A C 1
ATOM 3992 O O . ARG A 1 515 ? -0.742 -20.633 -14.898 1.00 98.44 515 ARG A O 1
ATOM 3999 N N . LEU A 1 516 ? 1.198 -21.607 -14.297 1.00 98.25 516 LEU A N 1
ATOM 4000 C CA . LEU A 1 516 ? 0.806 -21.854 -12.911 1.00 98.25 516 LEU A CA 1
ATOM 4001 C C . LEU A 1 516 ? 0.542 -20.545 -12.156 1.00 98.25 516 LEU A C 1
ATOM 4003 O O . LEU A 1 516 ? -0.507 -20.389 -11.533 1.00 98.25 516 LEU A O 1
ATOM 4007 N N . ALA A 1 517 ? 1.446 -19.573 -12.289 1.00 98.56 517 ALA A N 1
ATOM 4008 C CA . ALA A 1 517 ? 1.280 -18.260 -11.684 1.00 98.56 517 ALA A CA 1
ATOM 4009 C C . ALA A 1 517 ? 0.037 -17.525 -12.217 1.00 98.56 517 ALA A C 1
ATOM 4011 O O . ALA A 1 517 ? -0.681 -16.880 -11.455 1.00 98.56 517 ALA A O 1
ATOM 4012 N N . THR A 1 518 ? -0.262 -17.643 -13.513 1.00 98.50 518 THR A N 1
ATOM 4013 C CA . THR A 1 518 ? -1.459 -17.039 -14.115 1.00 98.50 518 THR A CA 1
ATOM 4014 C C . THR A 1 518 ? -2.748 -17.734 -13.668 1.00 98.50 518 THR A C 1
ATOM 4016 O O . THR A 1 518 ? -3.730 -17.050 -13.380 1.00 98.50 518 THR A O 1
ATOM 4019 N N . LEU A 1 519 ? -2.743 -19.062 -13.499 1.00 98.62 519 LEU A N 1
ATOM 4020 C CA . LEU A 1 519 ? -3.852 -19.782 -12.863 1.00 98.62 519 LEU A CA 1
ATOM 4021 C C . LEU A 1 519 ? -4.110 -19.253 -11.444 1.00 98.62 519 LEU A C 1
ATOM 4023 O O . LEU A 1 519 ? -5.260 -19.005 -11.083 1.00 98.62 519 LEU A O 1
ATOM 4027 N N . GLY A 1 520 ? -3.051 -19.023 -10.663 1.00 98.62 520 GLY A N 1
ATOM 4028 C CA . GLY A 1 520 ? -3.148 -18.386 -9.349 1.00 98.62 520 GLY A CA 1
ATOM 4029 C C . GLY A 1 520 ? -3.846 -17.025 -9.391 1.00 98.62 520 GLY A C 1
ATOM 4030 O O . GLY A 1 520 ? -4.731 -16.770 -8.572 1.00 98.62 520 GLY A O 1
ATOM 4031 N N . VAL A 1 521 ? -3.530 -16.187 -10.383 1.00 98.38 521 VAL A N 1
ATOM 4032 C CA . VAL A 1 521 ? -4.177 -14.877 -10.561 1.00 98.38 521 VAL A CA 1
ATOM 4033 C C . VAL A 1 521 ? -5.658 -15.002 -10.908 1.00 98.38 521 VAL A C 1
ATOM 4035 O O . VAL A 1 521 ? -6.463 -14.239 -10.378 1.00 98.38 521 VAL A O 1
ATOM 4038 N N . PHE A 1 522 ? -6.061 -15.979 -11.721 1.00 98.56 522 PHE A N 1
ATOM 4039 C CA . PHE A 1 522 ? -7.485 -16.216 -11.977 1.00 98.56 522 PHE A CA 1
ATOM 4040 C C . PHE A 1 522 ? -8.226 -16.708 -10.728 1.00 98.56 522 PHE A C 1
ATOM 4042 O O . PHE A 1 522 ? -9.333 -16.245 -10.454 1.00 98.56 522 PHE A O 1
ATOM 4049 N N . VAL A 1 523 ? -7.604 -17.574 -9.920 1.00 98.69 523 VAL A N 1
ATOM 4050 C CA . VAL A 1 523 ? -8.162 -17.993 -8.622 1.00 98.69 523 VAL A CA 1
ATOM 4051 C C . VAL A 1 523 ? -8.317 -16.792 -7.682 1.00 98.69 523 VAL A C 1
ATOM 4053 O O . VAL A 1 523 ? -9.374 -16.632 -7.066 1.00 98.69 523 VAL A O 1
ATOM 4056 N N . LEU A 1 524 ? -7.312 -15.909 -7.615 1.00 97.94 524 LEU A N 1
ATOM 4057 C CA . LEU A 1 524 ? -7.396 -14.653 -6.864 1.00 97.94 524 LEU A CA 1
ATOM 4058 C C . LEU A 1 524 ? -8.545 -13.776 -7.359 1.00 97.94 524 LEU A C 1
ATOM 4060 O O . LEU A 1 524 ? -9.329 -13.307 -6.539 1.00 97.94 524 LEU A O 1
ATOM 4064 N N . ALA A 1 525 ? -8.672 -13.582 -8.674 1.00 97.88 525 ALA A N 1
ATOM 4065 C CA . ALA A 1 525 ? -9.718 -12.756 -9.268 1.00 97.88 525 ALA A CA 1
ATOM 4066 C C . ALA A 1 525 ? -11.119 -13.253 -8.882 1.00 97.88 525 ALA A C 1
ATOM 4068 O O . ALA A 1 525 ? -11.947 -12.459 -8.439 1.00 97.88 525 ALA A O 1
ATOM 4069 N N . VAL A 1 526 ? -11.367 -14.567 -8.945 1.00 98.38 526 VAL A N 1
ATOM 4070 C CA . VAL A 1 526 ? -12.631 -15.162 -8.473 1.00 98.38 526 VAL A CA 1
ATOM 4071 C C . VAL A 1 526 ? -12.839 -14.906 -6.977 1.00 98.38 526 VAL A C 1
ATOM 4073 O O . VAL A 1 526 ? -13.935 -14.528 -6.565 1.00 98.38 526 VAL A O 1
ATOM 4076 N N . GLY A 1 527 ? -11.789 -15.041 -6.161 1.00 98.12 527 GLY A N 1
ATOM 4077 C CA . GLY A 1 527 ? -11.835 -14.695 -4.738 1.00 98.12 527 GLY A CA 1
ATOM 4078 C C . GLY A 1 527 ? -12.242 -13.238 -4.489 1.00 98.12 527 GLY A C 1
ATOM 4079 O O . GLY A 1 527 ? -13.098 -12.983 -3.640 1.00 98.12 527 GLY A O 1
ATOM 4080 N N . GLN A 1 528 ? -11.694 -12.295 -5.262 1.00 96.88 528 GLN A N 1
ATOM 4081 C CA . GLN A 1 528 ? -12.023 -10.869 -5.155 1.00 96.88 528 GLN A CA 1
ATOM 4082 C C . GLN A 1 528 ? -13.447 -10.552 -5.630 1.00 96.88 528 GLN A C 1
ATOM 4084 O O . GLN A 1 528 ? -14.121 -9.710 -5.039 1.00 96.88 528 GLN A O 1
ATOM 4089 N N . LEU A 1 529 ? -13.958 -11.261 -6.640 1.00 96.75 529 LEU A N 1
ATOM 4090 C CA . LEU A 1 529 ? -15.361 -11.139 -7.046 1.00 96.75 529 LEU A CA 1
ATOM 4091 C C . LEU A 1 529 ? -16.309 -11.614 -5.937 1.00 96.75 529 LEU A C 1
ATOM 4093 O O . LEU A 1 529 ? -17.284 -10.929 -5.635 1.00 96.75 529 LEU A O 1
ATOM 4097 N N . ILE A 1 530 ? -15.997 -12.736 -5.277 1.00 97.88 530 ILE A N 1
ATOM 4098 C CA . ILE A 1 530 ? -16.766 -13.219 -4.117 1.00 97.88 530 ILE A CA 1
ATOM 4099 C C . ILE A 1 530 ? -16.694 -12.227 -2.955 1.00 97.88 530 ILE A C 1
ATOM 4101 O O . ILE A 1 530 ? -17.691 -12.021 -2.268 1.00 97.88 530 ILE A O 1
ATOM 4105 N N . PHE A 1 531 ? -15.539 -11.600 -2.733 1.00 97.06 531 PHE A N 1
ATOM 4106 C CA . PHE A 1 531 ? -15.383 -10.554 -1.727 1.00 97.06 531 PHE A CA 1
ATOM 4107 C C . PHE A 1 531 ? -16.320 -9.372 -1.976 1.00 97.06 531 PHE A C 1
ATOM 4109 O O . PHE A 1 531 ? -17.114 -9.043 -1.096 1.00 97.06 531 PHE A O 1
ATOM 4116 N N . VAL A 1 532 ? -16.274 -8.778 -3.172 1.00 94.81 532 VAL A N 1
ATOM 4117 C CA . VAL A 1 532 ? -17.140 -7.644 -3.529 1.00 94.81 532 VAL A CA 1
ATOM 4118 C C . VAL A 1 532 ? -18.608 -8.048 -3.450 1.00 94.81 532 VAL A C 1
ATOM 4120 O O . VAL A 1 532 ? -19.406 -7.337 -2.841 1.00 94.81 532 VAL A O 1
ATOM 4123 N N . TRP A 1 533 ? -18.958 -9.219 -3.988 1.00 96.25 533 TRP A N 1
ATOM 4124 C CA . TRP A 1 533 ? -20.314 -9.754 -3.902 1.00 96.25 533 TRP A CA 1
ATOM 4125 C C . TRP A 1 533 ? -20.786 -9.873 -2.452 1.00 96.25 533 TRP A C 1
ATOM 4127 O O . TRP A 1 533 ? -21.890 -9.441 -2.127 1.00 96.25 533 TRP A O 1
ATOM 4137 N N . ASN A 1 534 ? -19.954 -10.417 -1.561 1.00 97.56 534 ASN A N 1
ATOM 4138 C CA . ASN A 1 534 ? -20.290 -10.573 -0.149 1.00 97.56 534 ASN A CA 1
ATOM 4139 C C . ASN A 1 534 ? -20.496 -9.220 0.540 1.00 97.56 534 ASN A C 1
ATOM 4141 O O . ASN A 1 534 ? -21.465 -9.069 1.276 1.00 97.56 534 ASN A O 1
ATOM 4145 N N . LEU A 1 535 ? -19.628 -8.235 0.288 1.00 94.12 535 LEU A N 1
ATOM 4146 C CA . LEU A 1 535 ? -19.779 -6.900 0.870 1.00 94.12 535 LEU A CA 1
ATOM 4147 C C . LEU A 1 535 ? -21.073 -6.224 0.414 1.00 94.12 535 LEU A C 1
ATOM 4149 O O . LEU A 1 535 ? -21.826 -5.737 1.251 1.00 94.12 535 LEU A O 1
ATOM 4153 N N . VAL A 1 536 ? -21.345 -6.225 -0.894 1.00 93.94 536 VAL A N 1
ATOM 4154 C CA . VAL A 1 536 ? -22.524 -5.558 -1.464 1.00 93.94 536 VAL A CA 1
ATOM 4155 C C . VAL A 1 536 ? -23.808 -6.258 -1.025 1.00 93.94 536 VAL A C 1
ATOM 4157 O O . VAL A 1 536 ? -24.693 -5.612 -0.473 1.00 93.94 536 VAL A O 1
ATOM 4160 N N . SER A 1 537 ? -23.901 -7.579 -1.202 1.00 96.50 537 SER A N 1
ATOM 4161 C CA . SER A 1 537 ? -25.097 -8.335 -0.800 1.00 96.50 537 SER A CA 1
ATOM 4162 C C . SER A 1 537 ? -25.346 -8.260 0.705 1.00 96.50 537 SER A C 1
ATOM 4164 O O . SER A 1 537 ? -26.480 -8.072 1.124 1.00 96.50 537 SER A O 1
ATOM 4166 N N . SER A 1 538 ? -24.304 -8.326 1.538 1.00 96.31 538 SER A N 1
ATOM 4167 C CA . SER A 1 538 ? -24.477 -8.225 2.992 1.00 96.31 538 SER A CA 1
ATOM 4168 C C . SER A 1 538 ? -24.812 -6.812 3.462 1.00 96.31 538 SER A C 1
ATOM 4170 O O . SER A 1 538 ? -25.470 -6.654 4.484 1.00 96.31 538 SER A O 1
ATOM 4172 N N . TRP A 1 539 ? -24.374 -5.779 2.744 1.00 93.81 539 TRP A N 1
ATOM 4173 C CA . TRP A 1 539 ? -24.752 -4.407 3.068 1.00 93.81 539 TRP A CA 1
ATOM 4174 C C . TRP A 1 539 ? -26.229 -4.146 2.741 1.00 93.81 539 TRP A C 1
ATOM 4176 O O . TRP A 1 539 ? -26.913 -3.473 3.508 1.00 93.81 539 TRP A O 1
ATOM 4186 N N . LEU A 1 540 ? -26.731 -4.723 1.646 1.00 93.88 540 LEU A N 1
ATOM 4187 C CA . LEU A 1 540 ? -28.124 -4.572 1.220 1.00 93.88 540 LEU A CA 1
ATOM 4188 C C . LEU A 1 540 ? -29.092 -5.485 1.990 1.00 93.88 540 LEU A C 1
ATOM 4190 O O . LEU A 1 540 ? -30.175 -5.049 2.366 1.00 93.88 540 LEU A O 1
ATOM 4194 N N . GLU A 1 541 ? -28.710 -6.741 2.222 1.00 93.50 541 GLU A N 1
ATOM 4195 C CA . GLU A 1 541 ? -29.618 -7.815 2.662 1.00 93.50 541 GLU A CA 1
ATOM 4196 C C . GLU A 1 541 ? -29.113 -8.576 3.901 1.00 93.50 541 GLU A C 1
ATOM 4198 O O . GLU A 1 541 ? -29.775 -9.494 4.385 1.00 93.50 541 GLU A O 1
ATOM 4203 N N . GLY A 1 542 ? -27.922 -8.251 4.416 1.00 92.44 542 GLY A N 1
ATOM 4204 C CA . GLY A 1 542 ? -27.327 -8.963 5.549 1.00 92.44 542 GLY A CA 1
ATOM 4205 C C . GLY A 1 542 ? -28.154 -8.825 6.825 1.00 92.44 542 GLY A C 1
ATOM 4206 O O . GLY A 1 542 ? -28.830 -7.819 7.035 1.00 92.44 542 GLY A O 1
ATOM 4207 N N . ALA A 1 543 ? -28.083 -9.830 7.700 1.00 93.38 543 ALA A N 1
ATOM 4208 C CA . ALA A 1 543 ? -28.787 -9.796 8.978 1.00 93.38 543 ALA A CA 1
ATOM 4209 C C . ALA A 1 543 ? -28.348 -8.575 9.797 1.00 93.38 543 ALA A C 1
ATOM 4211 O O . ALA A 1 543 ? -27.146 -8.344 9.965 1.00 93.38 543 ALA A O 1
ATOM 4212 N N . GLU A 1 544 ? -29.321 -7.808 10.285 1.00 92.69 544 GLU A N 1
ATOM 4213 C CA . GLU A 1 544 ? -29.063 -6.709 11.211 1.00 92.69 544 GLU A CA 1
ATOM 4214 C C . GLU A 1 544 ? -28.492 -7.258 12.510 1.00 92.69 544 GLU A C 1
ATOM 4216 O O . GLU A 1 544 ? -28.736 -8.402 12.900 1.00 92.69 544 GLU A O 1
ATOM 4221 N N . ILE A 1 545 ? -27.644 -6.457 13.134 1.00 91.00 545 ILE A N 1
ATOM 4222 C CA . ILE A 1 545 ? -27.012 -6.826 14.387 1.00 91.00 545 ILE A CA 1
ATOM 4223 C C . ILE A 1 545 ? -27.865 -6.287 15.519 1.00 91.00 545 ILE A C 1
ATOM 4225 O O . ILE A 1 545 ? -28.143 -5.092 15.558 1.00 91.00 545 ILE A O 1
ATOM 4229 N N . ASP A 1 546 ? -28.225 -7.161 16.454 1.00 83.06 546 ASP A N 1
ATOM 4230 C CA . ASP A 1 546 ? -29.083 -6.810 17.590 1.00 83.06 546 ASP A CA 1
ATOM 4231 C C . ASP A 1 546 ? -28.287 -6.307 18.809 1.00 83.06 546 ASP A C 1
ATOM 4233 O O . ASP A 1 546 ? -28.843 -5.642 19.678 1.00 83.06 546 ASP A O 1
ATOM 4237 N N . ASP A 1 547 ? -26.977 -6.573 18.853 1.00 84.62 547 ASP A N 1
ATOM 4238 C CA . ASP A 1 547 ? -26.077 -6.299 19.982 1.00 84.62 547 ASP A CA 1
ATOM 4239 C C . ASP A 1 547 ? -24.940 -5.330 19.593 1.00 84.62 547 ASP A C 1
ATOM 4241 O O . ASP A 1 547 ? -24.349 -5.438 18.518 1.00 84.62 547 ASP A O 1
ATOM 4245 N N . GLY A 1 548 ? -24.597 -4.397 20.485 1.00 88.31 548 GLY A N 1
ATOM 4246 C CA . GLY A 1 548 ? -23.438 -3.511 20.335 1.00 88.31 548 GLY A CA 1
ATOM 4247 C C . GLY A 1 548 ? -22.086 -4.243 20.371 1.00 88.31 548 GLY A C 1
ATOM 4248 O O . GLY A 1 548 ? -21.089 -3.705 19.894 1.00 88.31 548 GLY A O 1
ATOM 4249 N N . ASP A 1 549 ? -22.049 -5.486 20.865 1.00 93.31 549 ASP A N 1
ATOM 4250 C CA . ASP A 1 549 ? -20.870 -6.361 20.878 1.00 93.31 549 ASP A CA 1
ATOM 4251 C C . ASP A 1 549 ? -21.058 -7.622 19.996 1.00 93.31 549 ASP A C 1
ATOM 4253 O O . ASP A 1 549 ? -21.127 -8.756 20.491 1.00 93.31 549 ASP A O 1
ATOM 4257 N N . PRO A 1 550 ? -21.061 -7.490 18.651 1.00 93.50 550 PRO A N 1
ATOM 4258 C CA . PRO A 1 550 ? -21.303 -8.617 17.737 1.00 93.50 550 PRO A CA 1
ATOM 4259 C C . PRO A 1 550 ? -20.255 -9.734 17.843 1.00 93.50 550 PRO A C 1
ATOM 4261 O O . PRO A 1 550 ? -20.454 -10.856 17.360 1.00 93.50 550 PRO A O 1
ATOM 4264 N N . TRP A 1 551 ? -19.115 -9.444 18.472 1.00 95.00 551 TRP A N 1
ATOM 4265 C CA . TRP A 1 551 ? -18.005 -10.367 18.637 1.00 95.00 551 TRP A CA 1
ATOM 4266 C C . TRP A 1 551 ? -17.892 -10.938 20.053 1.00 95.00 551 TRP A C 1
ATOM 4268 O O . TRP A 1 551 ? -17.003 -11.768 20.263 1.00 95.00 551 TRP A O 1
ATOM 4278 N N . ASN A 1 552 ? -18.793 -10.612 20.985 1.00 93.62 552 ASN A N 1
ATOM 4279 C CA . ASN A 1 552 ? -18.759 -11.062 22.384 1.00 93.62 552 ASN A CA 1
ATOM 4280 C C . ASN A 1 552 ? -17.395 -10.798 23.063 1.00 93.62 552 ASN A C 1
ATOM 4282 O O . ASN A 1 552 ? -16.814 -11.691 23.691 1.00 93.62 552 ASN A O 1
ATOM 4286 N N . LEU A 1 553 ? -16.837 -9.607 22.862 1.00 94.56 553 LEU A N 1
ATOM 4287 C CA . LEU A 1 553 ? -15.558 -9.152 23.404 1.00 94.56 553 LEU A CA 1
ATOM 4288 C C . LEU A 1 553 ? -15.617 -8.855 24.905 1.00 94.56 553 LEU A C 1
ATOM 4290 O O . LEU A 1 553 ? -14.628 -9.095 25.604 1.00 94.56 553 LEU A O 1
ATOM 4294 N N . ALA A 1 554 ? -16.756 -8.377 25.414 1.00 92.94 554 ALA A N 1
ATOM 4295 C CA . ALA A 1 554 ? -16.946 -8.058 26.832 1.00 92.94 554 ALA A CA 1
ATOM 4296 C C . ALA A 1 554 ? -16.693 -9.278 27.726 1.00 92.94 554 ALA A C 1
ATOM 4298 O O . ALA A 1 554 ? -16.063 -9.182 28.779 1.00 92.94 554 ALA A O 1
ATOM 4299 N N . ARG A 1 555 ? -17.086 -10.457 27.239 1.00 91.12 555 ARG A N 1
ATOM 4300 C CA . ARG A 1 555 ? -16.904 -11.749 27.907 1.00 91.12 555 ARG A CA 1
ATOM 4301 C C . ARG A 1 555 ? -15.447 -12.065 28.253 1.00 91.12 555 ARG A C 1
ATOM 4303 O O . ARG A 1 555 ? -15.186 -12.712 29.260 1.00 91.12 555 ARG A O 1
ATOM 4310 N N . ASP A 1 556 ? -14.516 -11.634 27.405 1.00 91.62 556 ASP A N 1
ATOM 4311 C CA . ASP A 1 556 ? -13.082 -11.879 27.571 1.00 91.62 556 ASP A CA 1
ATOM 4312 C C . ASP A 1 556 ? -12.347 -10.598 28.061 1.00 91.62 556 ASP A C 1
ATOM 4314 O O . ASP A 1 556 ? -11.117 -10.569 28.121 1.00 91.62 556 ASP A O 1
ATOM 4318 N N . GLY A 1 557 ? -13.083 -9.532 28.425 1.00 92.50 557 GLY A N 1
ATOM 4319 C CA . GLY A 1 557 ? -12.529 -8.251 28.886 1.00 92.50 557 GLY A CA 1
ATOM 4320 C C . GLY A 1 557 ? -11.767 -7.480 27.801 1.00 92.50 557 GLY A C 1
ATOM 4321 O O . GLY A 1 557 ? -10.763 -6.831 28.098 1.00 92.50 557 GLY A O 1
ATOM 4322 N N . LEU A 1 558 ? -12.197 -7.612 26.540 1.00 93.81 558 LEU A N 1
ATOM 4323 C CA . LEU A 1 558 ? -11.543 -7.048 25.350 1.00 93.81 558 LEU A CA 1
ATOM 4324 C C . LEU A 1 558 ? -12.440 -6.068 24.575 1.00 93.81 558 LEU A C 1
ATOM 4326 O O . LEU A 1 558 ? -12.142 -5.764 23.419 1.00 93.81 558 LEU A O 1
ATOM 4330 N N . LEU A 1 559 ? -13.540 -5.614 25.183 1.00 93.38 559 LEU A N 1
ATOM 4331 C CA . LEU A 1 559 ? -14.401 -4.582 24.610 1.00 93.38 559 LEU A CA 1
ATOM 4332 C C . LEU A 1 559 ? -13.638 -3.253 24.541 1.00 93.38 559 LEU A C 1
ATOM 4334 O O . LEU A 1 559 ? -12.933 -2.892 25.483 1.00 93.38 559 LEU A O 1
ATOM 4338 N N . THR A 1 560 ? -13.777 -2.543 23.429 1.00 92.44 560 THR A N 1
ATOM 4339 C CA . THR A 1 560 ? -13.031 -1.318 23.124 1.00 92.44 560 THR A CA 1
ATOM 4340 C C . THR A 1 560 ? -13.954 -0.181 22.704 1.00 92.44 560 THR A C 1
ATOM 4342 O O . THR A 1 560 ? -15.131 -0.405 22.414 1.00 92.44 560 THR A O 1
ATOM 4345 N N . ASN A 1 561 ? -13.410 1.036 22.697 1.00 93.69 561 ASN A N 1
ATOM 4346 C CA . ASN A 1 561 ? -14.158 2.283 22.541 1.00 93.69 561 ASN A CA 1
ATOM 4347 C C . ASN A 1 561 ? -15.018 2.324 21.272 1.00 93.69 561 ASN A C 1
ATOM 4349 O O . ASN A 1 561 ? -16.133 2.827 21.321 1.00 93.69 561 ASN A O 1
ATOM 4353 N N . GLU A 1 562 ? -14.574 1.737 20.157 1.00 94.94 562 GLU A N 1
ATOM 4354 C CA . GLU A 1 562 ? -15.359 1.729 18.919 1.00 94.94 562 GLU A CA 1
ATOM 4355 C C . GLU A 1 562 ? -16.648 0.904 19.034 1.00 94.94 562 GLU A C 1
ATOM 4357 O O . GLU A 1 562 ? -17.661 1.257 18.435 1.00 94.94 562 GLU A O 1
ATOM 4362 N N . TRP A 1 563 ? -16.631 -0.176 19.822 1.00 95.31 563 TRP A N 1
ATOM 4363 C CA . TRP A 1 563 ? -17.816 -1.007 20.060 1.00 95.31 563 TRP A CA 1
ATOM 4364 C C . TRP A 1 563 ? -18.710 -0.435 21.159 1.00 95.31 563 TRP A C 1
ATOM 4366 O O . TRP A 1 563 ? -19.923 -0.603 21.095 1.00 95.31 563 TRP A O 1
ATOM 4376 N N . GLN A 1 564 ? -18.132 0.280 22.130 1.00 93.44 564 GLN A N 1
ATOM 4377 C CA . GLN A 1 564 ? -18.907 1.055 23.106 1.00 93.44 564 GLN A CA 1
ATOM 4378 C C . GLN A 1 564 ? -19.665 2.186 22.405 1.00 93.44 564 GLN A C 1
ATOM 4380 O O . GLN A 1 564 ? -20.888 2.223 22.467 1.00 93.44 564 GLN A O 1
ATOM 4385 N N . TRP A 1 565 ? -18.964 2.994 21.604 1.00 92.75 565 TRP A N 1
ATOM 4386 C CA . TRP A 1 565 ? -19.571 4.025 20.761 1.00 92.75 565 TRP A CA 1
ATOM 4387 C C . TRP A 1 565 ? -20.693 3.467 19.874 1.00 92.75 565 TRP A C 1
ATOM 4389 O O . TRP A 1 565 ? -21.754 4.078 19.737 1.00 92.75 565 TRP A O 1
ATOM 4399 N N . PHE A 1 566 ? -20.485 2.287 19.282 1.00 93.06 566 PHE A N 1
ATOM 4400 C CA . PHE A 1 566 ? -21.497 1.632 18.456 1.00 93.06 566 PHE A CA 1
ATOM 4401 C C . PHE A 1 566 ? -22.737 1.220 19.258 1.00 93.06 566 PHE A C 1
ATOM 4403 O O . PHE A 1 566 ? -23.858 1.395 18.780 1.00 93.06 566 PHE A O 1
ATOM 4410 N N . ALA A 1 567 ? -22.552 0.693 20.471 1.00 91.00 567 ALA A N 1
ATOM 4411 C CA . ALA A 1 567 ? -23.651 0.357 21.369 1.00 91.00 567 ALA A CA 1
ATOM 4412 C C . ALA A 1 567 ? -24.453 1.608 21.764 1.00 91.00 567 ALA A C 1
ATOM 4414 O O . ALA A 1 567 ? -25.681 1.601 21.657 1.00 91.00 567 ALA A O 1
ATOM 4415 N N . ASP A 1 568 ? -23.763 2.687 22.133 1.00 88.69 568 ASP A N 1
ATOM 4416 C CA . ASP A 1 568 ? -24.376 3.943 22.575 1.00 88.69 568 ASP A CA 1
ATOM 4417 C C . ASP A 1 568 ? -25.170 4.606 21.442 1.00 88.69 568 ASP A C 1
ATOM 4419 O O . ASP A 1 568 ? -26.335 4.962 21.615 1.00 88.69 568 ASP A O 1
ATOM 4423 N N . THR A 1 569 ? -24.586 4.671 20.240 1.00 85.31 569 THR A N 1
ATOM 4424 C CA . THR A 1 569 ? -25.234 5.236 19.040 1.00 85.31 569 THR A CA 1
ATOM 4425 C C . THR A 1 569 ? -26.507 4.473 18.658 1.00 85.31 569 THR A C 1
ATOM 4427 O O . THR A 1 569 ? -27.467 5.039 18.138 1.00 85.31 569 THR A O 1
ATOM 4430 N N . ARG A 1 570 ? -26.541 3.159 18.899 1.00 82.88 570 ARG A N 1
ATOM 4431 C CA . ARG A 1 570 ? -27.744 2.355 18.655 1.00 82.88 570 ARG A CA 1
ATOM 4432 C C . ARG A 1 570 ? -28.822 2.602 19.700 1.00 82.88 570 ARG A C 1
ATOM 4434 O O . ARG A 1 570 ? -29.998 2.621 19.350 1.00 82.88 570 ARG A O 1
ATOM 4441 N N . GLN A 1 571 ? -28.439 2.770 20.964 1.00 76.75 571 GLN A N 1
ATOM 4442 C CA . GLN A 1 571 ? -29.394 3.080 22.025 1.00 76.75 571 GLN A CA 1
ATOM 4443 C C . GLN A 1 571 ? -30.063 4.431 21.774 1.00 76.75 571 GLN A C 1
ATOM 4445 O O . GLN A 1 571 ? -31.287 4.496 21.823 1.00 76.75 571 GLN A O 1
ATOM 4450 N N . THR A 1 572 ? -29.303 5.471 21.421 1.00 72.56 572 THR A N 1
ATOM 4451 C CA . THR A 1 572 ? -29.869 6.792 21.098 1.00 72.56 572 THR A CA 1
ATOM 4452 C C . THR A 1 572 ? -30.824 6.734 19.905 1.00 72.56 572 THR A C 1
ATOM 4454 O O . THR A 1 572 ? -31.941 7.233 20.002 1.00 72.56 572 THR A O 1
ATOM 4457 N N . ALA A 1 573 ? -30.466 6.015 18.835 1.00 68.56 573 ALA A N 1
ATOM 4458 C CA . ALA A 1 573 ? -31.345 5.824 17.678 1.00 68.56 573 ALA A CA 1
ATOM 4459 C C . ALA A 1 573 ? -32.671 5.107 18.018 1.00 68.56 573 ALA A C 1
ATOM 4461 O O . ALA A 1 573 ? -33.704 5.397 17.414 1.00 68.56 573 ALA A O 1
ATOM 4462 N N . LEU A 1 574 ? -32.666 4.180 18.987 1.00 66.38 574 LEU A N 1
ATOM 4463 C CA . LEU A 1 574 ? -33.888 3.531 19.480 1.00 66.38 574 LEU A CA 1
ATOM 4464 C C . LEU A 1 574 ? -34.765 4.486 20.302 1.00 66.38 574 LEU A C 1
ATOM 4466 O O . LEU A 1 574 ? -35.989 4.373 20.241 1.00 66.38 574 LEU A O 1
ATOM 4470 N N . VAL A 1 575 ? -34.160 5.407 21.060 1.00 65.19 575 VAL A N 1
ATOM 4471 C CA . VAL A 1 575 ? -34.893 6.404 21.859 1.00 65.19 575 VAL A CA 1
ATOM 4472 C C . VAL A 1 575 ? -35.541 7.463 20.961 1.00 65.19 575 VAL A C 1
ATOM 4474 O O . VAL A 1 575 ? -36.717 7.767 21.149 1.00 65.19 575 VAL A O 1
ATOM 4477 N N . ASP A 1 576 ? -34.831 7.946 19.939 1.00 53.69 576 ASP A N 1
ATOM 4478 C CA . ASP A 1 576 ? -35.341 8.963 19.004 1.00 53.69 576 ASP A CA 1
ATOM 4479 C C . ASP A 1 576 ? -36.408 8.413 18.030 1.00 53.69 576 ASP A C 1
ATOM 4481 O O . ASP A 1 576 ? -37.234 9.162 17.509 1.00 53.69 576 ASP A O 1
ATOM 4485 N N . GLY A 1 577 ? -36.436 7.093 17.802 1.00 47.44 577 GLY A N 1
ATOM 4486 C CA . GLY A 1 577 ? -37.433 6.403 16.969 1.00 47.44 577 GLY A CA 1
ATOM 4487 C C . GLY A 1 577 ? -38.731 6.003 17.688 1.00 47.44 577 GLY A C 1
ATOM 4488 O O . GLY A 1 577 ? -39.609 5.389 17.074 1.00 47.44 577 GLY A O 1
ATOM 4489 N N . GLY A 1 578 ? -38.872 6.308 18.982 1.00 33.22 578 GLY A N 1
ATOM 4490 C CA . GLY A 1 578 ? -40.054 5.973 19.771 1.00 33.22 578 GLY A CA 1
ATOM 4491 C C . GLY A 1 578 ? -41.214 6.934 19.517 1.00 33.22 578 GLY A C 1
ATOM 4492 O O . GLY A 1 578 ? -41.246 8.032 20.060 1.00 33.22 578 GLY A O 1
ATOM 4493 N N . THR A 1 579 ? -42.223 6.514 18.748 1.00 33.91 579 THR A N 1
ATOM 4494 C CA . THR A 1 579 ? -43.521 7.203 18.732 1.00 33.91 579 THR A CA 1
ATOM 4495 C C . THR A 1 579 ? -44.094 7.229 20.148 1.00 33.91 579 THR A C 1
ATOM 4497 O O . THR A 1 579 ? -44.391 6.166 20.704 1.00 33.91 579 THR A O 1
ATOM 4500 N N . GLU A 1 580 ? -44.293 8.426 20.705 1.00 34.91 580 GLU A N 1
ATOM 4501 C CA . GLU A 1 580 ? -45.148 8.627 21.871 1.00 34.91 580 GLU A CA 1
ATOM 4502 C C . GLU A 1 580 ? -46.486 7.928 21.616 1.00 34.91 580 GLU A C 1
ATOM 4504 O O . GLU A 1 580 ? -47.242 8.274 20.703 1.00 34.91 580 GLU A O 1
ATOM 4509 N N . HIS A 1 581 ? -46.787 6.915 22.425 1.00 28.41 581 HIS A N 1
ATOM 4510 C CA . HIS A 1 581 ? -48.151 6.443 22.560 1.00 28.41 581 HIS A CA 1
ATOM 4511 C C . HIS A 1 581 ? -48.943 7.597 23.173 1.00 28.41 581 HIS A C 1
ATOM 4513 O O . HIS A 1 581 ? -48.886 7.840 24.378 1.00 28.41 581 HIS A O 1
ATOM 4519 N N . VAL A 1 582 ? -49.630 8.342 22.308 1.00 32.38 582 VAL A N 1
ATOM 4520 C CA . VAL A 1 582 ? -50.571 9.396 22.671 1.00 32.38 582 VAL A CA 1
ATOM 4521 C C . VAL A 1 582 ? -51.534 8.824 23.704 1.00 32.38 582 VAL A C 1
ATOM 4523 O O . VAL A 1 582 ? -52.352 7.951 23.406 1.00 32.38 582 VAL A O 1
ATOM 4526 N N . GLY A 1 583 ? -51.412 9.319 24.936 1.00 29.77 583 GLY A N 1
ATOM 4527 C CA . GLY A 1 583 ? -52.410 9.132 25.971 1.00 29.77 583 GLY A CA 1
ATOM 4528 C C . GLY A 1 583 ? -53.760 9.604 25.441 1.00 29.77 583 GLY A C 1
ATOM 4529 O O . GLY A 1 583 ? -53.933 10.773 25.094 1.00 29.77 583 GLY A O 1
ATOM 4530 N N . GLY A 1 584 ? -54.712 8.678 25.352 1.00 27.91 584 GLY A N 1
ATOM 4531 C CA . GLY A 1 584 ? -56.102 8.998 25.063 1.00 27.91 584 GLY A CA 1
ATOM 4532 C C . GLY A 1 584 ? -56.665 9.870 26.182 1.00 27.91 584 GLY A C 1
ATOM 4533 O O . GLY A 1 584 ? -56.717 9.446 27.336 1.00 27.91 584 GLY A O 1
ATOM 4534 N N . GLY A 1 585 ? -57.039 11.099 25.827 1.00 29.25 585 GLY A N 1
ATOM 4535 C CA . GLY A 1 585 ? -57.634 12.087 26.720 1.00 29.25 585 GLY A CA 1
ATOM 4536 C C . GLY A 1 585 ? -58.962 11.640 27.342 1.00 29.25 585 GLY A C 1
ATOM 4537 O O . GLY A 1 585 ? -59.691 10.820 26.784 1.00 29.25 585 GLY A O 1
ATOM 4538 N N . GLY A 1 586 ? -59.254 12.212 28.515 1.00 30.30 586 GLY A N 1
ATOM 4539 C CA . GLY A 1 586 ? -60.520 12.052 29.241 1.00 30.30 586 GLY A CA 1
ATOM 4540 C C . GLY A 1 586 ? -61.742 12.624 28.503 1.00 30.30 586 GLY A C 1
ATOM 4541 O O . GLY A 1 586 ? -61.622 13.128 27.384 1.00 30.30 586 GLY A O 1
ATOM 4542 N N . PRO A 1 587 ? -62.925 12.605 29.149 1.00 37.19 587 PRO A N 1
ATOM 4543 C CA . PRO A 1 587 ? -63.239 13.795 29.944 1.00 37.19 587 PRO A CA 1
ATOM 4544 C C . PRO A 1 587 ? -64.031 13.578 31.255 1.00 37.19 587 PRO A C 1
ATOM 4546 O O . PRO A 1 587 ? -64.882 12.702 31.376 1.00 37.19 587 PRO A O 1
ATOM 4549 N N . ASP A 1 588 ? -63.769 14.532 32.151 1.00 30.92 588 ASP A N 1
ATOM 4550 C CA . ASP A 1 588 ? -64.637 15.210 33.126 1.00 30.92 588 ASP A CA 1
ATOM 4551 C C . ASP A 1 588 ? -65.056 14.624 34.497 1.00 30.92 588 ASP A C 1
ATOM 4553 O O . ASP A 1 588 ? -65.192 13.415 34.680 1.00 30.92 588 ASP A O 1
ATOM 4557 N N . PRO A 1 589 ? -65.242 15.524 35.500 1.00 52.62 589 PRO A N 1
ATOM 4558 C CA . PRO A 1 589 ? -65.274 15.210 36.923 1.00 52.62 589 PRO A CA 1
ATOM 4559 C C . PRO A 1 589 ? -66.697 15.231 37.505 1.00 52.62 589 PRO A C 1
ATOM 4561 O O . PRO A 1 589 ? -67.476 16.148 37.252 1.00 52.62 589 PRO A O 1
ATOM 4564 N N . ALA A 1 590 ? -67.022 14.277 38.381 1.00 29.45 590 ALA A N 1
ATOM 4565 C CA . ALA A 1 590 ? -68.201 14.375 39.243 1.00 29.45 590 ALA A CA 1
ATOM 4566 C C . ALA A 1 590 ? -68.089 13.483 40.494 1.00 29.45 590 ALA A C 1
ATOM 4568 O O . ALA A 1 590 ? -68.214 12.270 40.410 1.00 29.45 590 ALA A O 1
ATOM 4569 N N . GLY A 1 591 ? -67.910 14.131 41.650 1.00 28.00 591 GLY A N 1
ATOM 4570 C CA . GLY A 1 591 ? -68.780 13.983 42.825 1.00 28.00 591 GLY A CA 1
ATOM 4571 C C . GLY A 1 591 ? -68.764 12.707 43.687 1.00 28.00 591 GLY A C 1
ATOM 4572 O O . GLY A 1 591 ? -69.019 11.609 43.214 1.00 28.00 591 GLY A O 1
ATOM 4573 N N . ASN A 1 592 ? -68.730 12.969 45.006 1.00 28.88 592 ASN A N 1
ATOM 4574 C CA . ASN A 1 592 ? -69.183 12.137 46.141 1.00 28.88 592 ASN A CA 1
ATOM 4575 C C . ASN A 1 592 ? -68.151 11.098 46.641 1.00 28.88 592 ASN A C 1
ATOM 4577 O O . ASN A 1 592 ? -67.709 10.254 45.882 1.00 28.88 592 ASN A O 1
ATOM 4581 N N . GLY A 1 593 ? -67.665 11.070 47.886 1.00 27.31 593 GLY A N 1
ATOM 4582 C CA . GLY A 1 593 ? -68.228 11.486 49.171 1.00 27.31 593 GLY A CA 1
ATOM 4583 C C . GLY A 1 593 ? -68.400 10.240 50.056 1.00 27.31 593 GLY A C 1
ATOM 4584 O O . GLY A 1 593 ? -69.240 9.407 49.736 1.00 27.31 593 GLY A O 1
ATOM 4585 N N . GLY A 1 594 ? -67.641 10.114 51.158 1.00 26.34 594 GLY A N 1
ATOM 4586 C CA . GLY A 1 594 ? -67.996 9.212 52.272 1.00 26.34 594 GLY A CA 1
ATOM 4587 C C . GLY A 1 594 ? -66.881 8.373 52.925 1.00 26.34 594 GLY A C 1
ATOM 4588 O O . GLY A 1 594 ? -66.487 7.352 52.384 1.00 26.34 594 GLY A O 1
ATOM 4589 N N . ASN A 1 595 ? -66.503 8.794 54.141 1.00 29.84 595 ASN A N 1
ATOM 4590 C CA . ASN A 1 595 ? -66.238 8.028 55.378 1.00 29.84 595 ASN A CA 1
ATOM 4591 C C . ASN A 1 595 ? -65.222 6.852 55.461 1.00 29.84 595 ASN A C 1
ATOM 4593 O O . ASN A 1 595 ? -65.436 5.765 54.941 1.00 29.84 595 ASN A O 1
ATOM 4597 N N . ASP A 1 596 ? -64.214 7.092 56.316 1.00 33.34 596 ASP A N 1
ATOM 4598 C CA . ASP A 1 596 ? -63.501 6.230 57.301 1.00 33.34 596 ASP A CA 1
ATOM 4599 C C . ASP A 1 596 ? -64.355 5.143 58.032 1.00 33.34 596 ASP A C 1
ATOM 4601 O O . ASP A 1 596 ? -65.584 5.234 57.930 1.00 33.34 596 ASP A O 1
ATOM 4605 N N . PRO A 1 597 ? -63.825 4.229 58.913 1.00 49.00 597 PRO A N 1
ATOM 4606 C CA . PRO A 1 597 ? -62.427 3.967 59.362 1.00 49.00 597 PRO A CA 1
ATOM 4607 C C . PRO A 1 597 ? -62.027 2.468 59.668 1.00 49.00 597 PRO A C 1
ATOM 4609 O O . PRO A 1 597 ? -62.853 1.566 59.685 1.00 49.00 597 PRO A O 1
ATOM 4612 N N . ALA A 1 598 ? -60.745 2.259 60.035 1.00 31.50 598 ALA A N 1
ATOM 4613 C CA . ALA A 1 598 ? -60.156 1.355 61.069 1.00 31.50 598 ALA A CA 1
ATOM 4614 C C . ALA A 1 598 ? -60.338 -0.199 61.129 1.00 31.50 598 ALA A C 1
ATOM 4616 O O . ALA A 1 598 ? -61.438 -0.738 61.109 1.00 31.50 598 ALA A O 1
ATOM 4617 N N . GLY A 1 599 ? -59.219 -0.887 61.458 1.00 28.56 599 GLY A N 1
ATOM 4618 C CA . GLY A 1 599 ? -59.123 -2.224 62.107 1.00 28.56 599 GLY A CA 1
ATOM 4619 C C . GLY A 1 599 ? -57.870 -3.014 61.659 1.00 28.56 599 GLY A C 1
ATOM 4620 O O . GLY A 1 599 ? -57.841 -3.480 60.532 1.00 28.56 599 GLY A O 1
ATOM 4621 N N . ASN A 1 600 ? -56.707 -2.986 62.329 1.00 30.56 600 ASN A N 1
ATOM 4622 C CA . ASN A 1 600 ? -56.234 -3.629 63.580 1.00 30.56 600 ASN A CA 1
ATOM 4623 C C . ASN A 1 600 ? -55.982 -5.165 63.535 1.00 30.56 600 ASN A C 1
ATOM 4625 O O . ASN A 1 600 ? -56.875 -5.923 63.179 1.00 30.56 600 ASN A O 1
ATOM 4629 N N . GLY A 1 601 ? -54.796 -5.586 64.024 1.00 29.22 601 GLY A N 1
ATOM 4630 C CA . GLY A 1 601 ? -54.385 -6.966 64.393 1.00 29.22 601 GLY A CA 1
ATOM 4631 C C . GLY A 1 601 ? -53.118 -7.448 63.653 1.00 29.22 601 GLY A C 1
ATOM 4632 O O . GLY A 1 601 ? -53.227 -7.800 62.489 1.00 29.22 601 GLY A O 1
ATOM 4633 N N . ARG A 1 602 ? -51.860 -7.343 64.131 1.00 29.73 602 ARG A N 1
ATOM 4634 C CA . ARG A 1 602 ? -51.146 -7.962 65.286 1.00 29.73 602 ARG A CA 1
ATOM 4635 C C . ARG A 1 602 ? -51.191 -9.504 65.360 1.00 29.73 602 ARG A C 1
ATOM 4637 O O . ARG A 1 602 ? -52.229 -10.037 65.735 1.00 29.73 602 ARG A O 1
ATOM 4644 N N . ASN A 1 603 ? -50.050 -10.169 65.086 1.00 32.19 603 ASN A N 1
ATOM 4645 C CA . ASN A 1 603 ? -49.296 -11.096 65.976 1.00 32.19 603 ASN A CA 1
ATOM 4646 C C . ASN A 1 603 ? -48.311 -12.016 65.193 1.00 32.19 603 ASN A C 1
ATOM 4648 O O . ASN A 1 603 ? -48.760 -12.941 64.528 1.00 32.19 603 ASN A O 1
ATOM 4652 N N . ASP A 1 604 ? -47.005 -11.699 65.210 1.00 33.31 604 ASP A N 1
ATOM 4653 C CA . ASP A 1 604 ? -45.885 -12.372 65.928 1.00 33.31 604 ASP A CA 1
ATOM 4654 C C . ASP A 1 604 ? -45.687 -13.927 65.960 1.00 33.31 604 ASP A C 1
ATOM 4656 O O . ASP A 1 604 ? -46.613 -14.670 65.655 1.00 33.31 604 ASP A O 1
ATOM 4660 N N . PRO A 1 605 ? -44.463 -14.437 66.300 1.00 59.16 605 PRO A N 1
ATOM 4661 C CA . PRO A 1 605 ? -43.689 -15.422 65.510 1.00 59.16 605 PRO A CA 1
ATOM 4662 C C . PRO A 1 605 ? -43.200 -16.679 66.307 1.00 59.16 605 PRO A C 1
ATOM 4664 O O . PRO A 1 605 ? -43.746 -16.979 67.364 1.00 59.16 605 PRO A O 1
ATOM 4667 N N . ALA A 1 606 ? -42.121 -17.341 65.822 1.00 30.44 606 ALA A N 1
ATOM 4668 C CA . ALA A 1 606 ? -41.358 -18.508 66.352 1.00 30.44 606 ALA A CA 1
ATOM 4669 C C . ALA A 1 606 ? -41.928 -19.901 65.981 1.00 30.44 606 ALA A C 1
ATOM 4671 O O . ALA A 1 606 ? -43.134 -20.039 65.838 1.00 30.44 606 ALA A O 1
ATOM 4672 N N . GLY A 1 607 ? -41.172 -20.987 65.773 1.00 28.48 607 GLY A N 1
ATOM 4673 C CA . GLY A 1 607 ? -39.755 -21.344 65.937 1.00 28.48 607 GLY A CA 1
ATOM 4674 C C . GLY A 1 607 ? -39.609 -22.884 65.797 1.00 28.48 607 GLY A C 1
ATOM 4675 O O . GLY A 1 607 ? -40.627 -23.573 65.767 1.00 28.48 607 GLY A O 1
ATOM 4676 N N . ASP A 1 608 ? -38.357 -23.364 65.753 1.00 30.00 608 ASP A N 1
ATOM 4677 C CA . ASP A 1 608 ? -37.842 -24.754 65.921 1.00 30.00 608 ASP A CA 1
ATOM 4678 C C . ASP A 1 608 ? -37.834 -25.674 64.666 1.00 30.00 608 ASP A C 1
ATOM 4680 O O . ASP A 1 608 ? -38.865 -25.884 64.034 1.00 30.00 608 ASP A O 1
ATOM 4684 N N . ALA A 1 609 ? -36.672 -26.068 64.096 1.00 34.00 609 ALA A N 1
ATOM 4685 C CA . ALA A 1 609 ? -35.606 -27.009 64.553 1.00 34.00 609 ALA A CA 1
ATOM 4686 C C . ALA A 1 609 ? -36.074 -28.490 64.460 1.00 34.00 609 ALA A C 1
ATOM 4688 O O . ALA A 1 609 ? -37.232 -28.761 64.738 1.00 34.00 609 ALA A O 1
ATOM 4689 N N . GLU A 1 610 ? -35.319 -29.519 64.055 1.00 34.47 610 GLU A N 1
ATOM 4690 C CA . GLU A 1 610 ? -33.878 -29.774 63.915 1.00 34.47 610 GLU A CA 1
ATOM 4691 C C . GLU A 1 610 ? -33.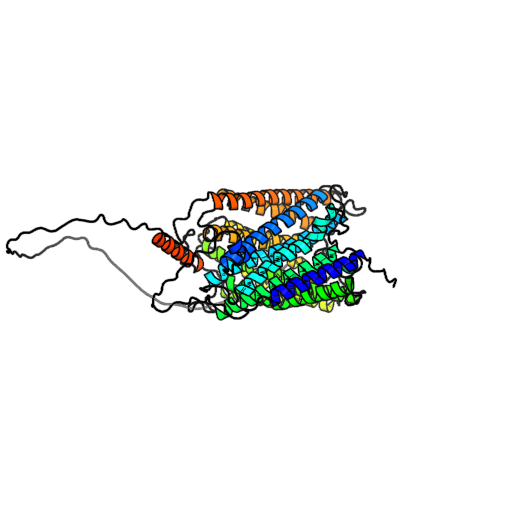669 -31.103 63.119 1.00 34.47 610 GLU A C 1
ATOM 4693 O O . GLU A 1 610 ? -34.645 -31.705 62.667 1.00 34.47 610 GLU A O 1
ATOM 4698 N N . ASP A 1 611 ? -32.405 -31.540 63.027 1.00 33.56 611 ASP A N 1
ATOM 4699 C CA . ASP A 1 611 ? -31.836 -32.854 62.646 1.00 33.56 611 ASP A CA 1
ATOM 4700 C C . ASP A 1 611 ? -31.291 -33.051 61.214 1.00 33.56 611 ASP A C 1
ATOM 4702 O O . ASP A 1 611 ? -31.985 -32.832 60.224 1.00 33.56 611 ASP A O 1
ATOM 4706 N N . ASP A 1 612 ? -30.133 -33.677 60.972 1.00 33.00 612 ASP A N 1
ATOM 4707 C CA . ASP A 1 612 ? -28.758 -33.707 61.522 1.00 33.00 612 ASP A CA 1
ATOM 4708 C C . ASP A 1 612 ? -27.987 -34.649 60.558 1.00 33.00 612 ASP A C 1
ATOM 4710 O O . ASP A 1 612 ? -28.552 -35.646 60.105 1.00 33.00 612 ASP A O 1
ATOM 4714 N N . TYR A 1 613 ? -26.735 -34.330 60.206 1.00 29.62 613 TYR A N 1
ATOM 4715 C CA . TYR A 1 613 ? -25.674 -35.308 59.887 1.00 29.62 613 TYR A CA 1
ATOM 4716 C C . TYR A 1 613 ? -24.319 -34.589 59.713 1.00 29.62 613 TYR A C 1
ATOM 4718 O O . TYR A 1 613 ? -23.944 -34.118 58.637 1.00 29.62 613 TYR A O 1
ATOM 4726 N N . THR A 1 614 ? -23.558 -34.542 60.805 1.00 34.56 614 THR A N 1
ATOM 4727 C CA . THR A 1 614 ? -22.082 -34.462 60.840 1.00 34.56 614 THR A CA 1
ATOM 4728 C C . THR A 1 614 ? -21.520 -35.899 60.723 1.00 34.56 614 THR A C 1
ATOM 4730 O O . THR A 1 614 ? -22.257 -36.856 60.915 1.00 34.56 614 THR A O 1
ATOM 4733 N N . GLY A 1 615 ? -20.276 -36.257 60.394 1.00 32.19 615 GLY A N 1
ATOM 4734 C CA . GLY A 1 615 ? -18.975 -35.612 60.230 1.00 32.19 615 GLY A CA 1
ATOM 4735 C C . GLY A 1 615 ? -17.889 -36.664 60.570 1.00 32.19 615 GLY A C 1
ATOM 4736 O O . GLY A 1 615 ? -18.120 -37.493 61.443 1.00 32.19 615 GLY A O 1
ATOM 4737 N N . ASN A 1 616 ? -16.733 -36.665 59.887 1.00 31.48 616 ASN A N 1
ATOM 4738 C CA . ASN A 1 616 ? -15.412 -37.147 60.369 1.00 31.48 616 ASN A CA 1
ATOM 4739 C C . ASN A 1 616 ? -14.359 -36.867 59.265 1.00 31.48 616 ASN A C 1
ATOM 4741 O O . ASN A 1 616 ? -14.661 -37.107 58.103 1.00 31.48 616 ASN A O 1
ATOM 4745 N N . GLY A 1 617 ? -13.124 -36.389 59.451 1.00 31.98 617 GLY A N 1
ATOM 4746 C CA . GLY A 1 617 ? -12.328 -36.058 60.634 1.00 31.98 617 GLY A CA 1
ATOM 4747 C C . GLY A 1 617 ? -10.857 -36.499 60.451 1.00 31.98 617 GLY A C 1
ATOM 4748 O O . GLY A 1 617 ? -10.595 -37.694 60.411 1.00 31.98 617 GLY A O 1
ATOM 4749 N N . GLY A 1 618 ? -9.924 -35.529 60.402 1.00 32.03 618 GLY A N 1
ATOM 4750 C CA . GLY A 1 618 ? -8.490 -35.646 60.773 1.00 32.03 618 GLY A CA 1
ATOM 4751 C C . GLY A 1 618 ? -7.480 -36.184 59.735 1.00 32.03 618 GLY A C 1
ATOM 4752 O O . GLY A 1 618 ? -7.830 -37.016 58.916 1.00 32.03 618 GLY A O 1
ATOM 4753 N N . THR A 1 619 ? -6.184 -35.826 59.693 1.00 33.38 619 THR A N 1
ATOM 4754 C CA . THR A 1 619 ? -5.302 -34.914 60.468 1.00 33.38 619 THR A CA 1
ATOM 4755 C C . THR A 1 619 ? -3.869 -34.949 59.879 1.00 33.38 619 THR A C 1
ATOM 4757 O O . THR A 1 619 ? -3.411 -36.029 59.524 1.00 33.38 619 THR A O 1
ATOM 4760 N N . GLY A 1 620 ? -3.150 -33.810 59.936 1.00 29.91 620 GLY A N 1
ATOM 4761 C CA . GLY A 1 620 ? -1.684 -33.675 60.154 1.00 29.91 620 GLY A CA 1
ATOM 4762 C C . GLY A 1 620 ? -0.741 -33.738 58.933 1.00 29.91 620 GLY A C 1
ATOM 4763 O O . GLY A 1 620 ? -1.023 -34.444 57.981 1.00 29.91 620 GLY A O 1
ATOM 4764 N N . SER A 1 621 ? 0.444 -33.112 58.867 1.00 31.94 621 SER A N 1
ATOM 4765 C CA . SER A 1 621 ? 1.122 -31.984 59.546 1.00 31.94 621 SER A CA 1
ATOM 4766 C C . SER A 1 621 ? 2.592 -31.956 59.061 1.00 31.94 621 SER A C 1
ATOM 4768 O O . SER A 1 621 ? 3.226 -33.005 59.112 1.00 31.94 621 SER A O 1
ATOM 4770 N N . GLY A 1 622 ? 3.137 -30.773 58.725 1.00 30.23 622 GLY A N 1
ATOM 4771 C CA . GLY A 1 622 ? 4.581 -30.411 58.728 1.00 30.23 622 GLY A CA 1
ATOM 4772 C C . GLY A 1 622 ? 5.488 -31.009 57.631 1.00 30.23 622 GLY A C 1
ATOM 4773 O O . GLY A 1 622 ? 5.192 -32.062 57.094 1.00 30.23 622 GLY A O 1
ATOM 4774 N N . ALA A 1 623 ? 6.645 -30.457 57.249 1.00 32.44 623 ALA A N 1
ATOM 4775 C CA . ALA A 1 623 ? 7.337 -29.178 57.446 1.00 32.44 623 ALA A CA 1
ATOM 4776 C C . ALA A 1 623 ? 8.642 -29.211 56.593 1.00 32.44 623 ALA A C 1
ATOM 4778 O O . ALA A 1 623 ? 9.199 -30.283 56.399 1.00 32.44 623 ALA A O 1
ATOM 4779 N N . ALA A 1 624 ? 9.116 -28.032 56.160 1.00 31.41 624 ALA A N 1
ATOM 4780 C CA . ALA A 1 624 ? 10.515 -27.593 55.933 1.00 31.41 624 ALA A CA 1
ATOM 4781 C C . ALA A 1 624 ? 11.515 -28.350 54.993 1.00 31.41 624 ALA A C 1
ATOM 4783 O O . ALA A 1 624 ? 11.948 -29.456 55.281 1.00 31.41 624 ALA A O 1
ATOM 4784 N N . SER A 1 625 ? 11.911 -27.628 53.923 1.00 30.34 625 SER A N 1
ATOM 4785 C CA . SER A 1 625 ? 13.222 -27.311 53.268 1.00 30.34 625 SER A CA 1
ATOM 4786 C C . SER A 1 625 ? 14.561 -28.002 53.672 1.00 30.34 625 SER A C 1
ATOM 4788 O O . SER A 1 625 ? 14.633 -28.559 54.759 1.00 30.3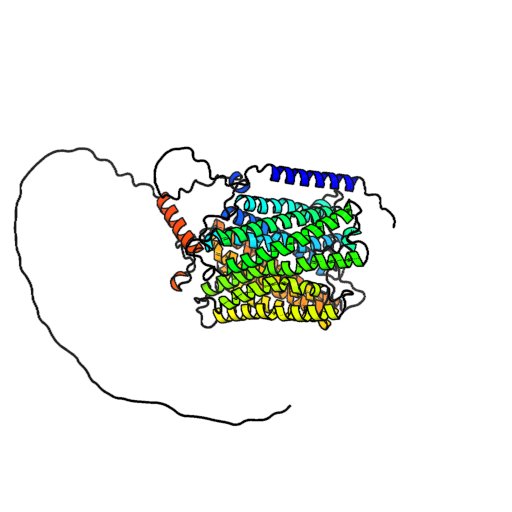4 625 SER A O 1
ATOM 4790 N N . PRO A 1 626 ? 15.724 -27.663 53.041 1.00 62.06 626 PRO A N 1
ATOM 4791 C CA . PRO A 1 626 ? 16.214 -27.721 51.637 1.00 62.06 626 PRO A CA 1
ATOM 4792 C C . PRO A 1 626 ? 17.605 -28.452 51.555 1.00 62.06 626 PRO A C 1
ATOM 4794 O O . PRO A 1 626 ? 17.950 -29.118 52.525 1.00 62.06 626 PRO A O 1
ATOM 4797 N N . VAL A 1 627 ? 18.396 -28.300 50.461 1.00 33.44 627 VAL A N 1
ATOM 4798 C CA . VAL A 1 627 ? 19.904 -28.255 50.366 1.00 33.44 627 VAL A CA 1
ATOM 4799 C C . VAL A 1 627 ? 20.507 -28.974 49.122 1.00 33.44 627 VAL A C 1
ATOM 4801 O O . VAL A 1 627 ? 20.369 -30.182 48.966 1.00 33.44 627 VAL A O 1
ATOM 4804 N N . ASP A 1 628 ? 21.159 -28.154 48.277 1.00 33.25 628 ASP A N 1
ATOM 4805 C CA . ASP A 1 628 ? 22.471 -28.224 47.575 1.00 33.25 628 ASP A CA 1
ATOM 4806 C C . ASP A 1 628 ? 22.958 -29.406 46.684 1.00 33.25 628 ASP A C 1
ATOM 4808 O O . ASP A 1 628 ? 23.284 -30.480 47.178 1.00 33.25 628 ASP A O 1
ATOM 4812 N N . ASP A 1 629 ? 23.141 -29.066 45.383 1.00 33.81 629 ASP A N 1
ATOM 4813 C CA . ASP A 1 629 ? 24.405 -29.030 44.573 1.00 33.81 629 ASP A CA 1
ATOM 4814 C C . ASP A 1 629 ? 25.161 -30.352 44.205 1.00 33.81 629 ASP A C 1
ATOM 4816 O O . ASP A 1 629 ? 24.905 -31.395 44.797 1.00 33.81 629 ASP A O 1
ATOM 4820 N N . PRO A 1 630 ? 26.206 -30.370 43.329 1.00 53.78 630 PRO A N 1
ATOM 4821 C CA . PRO A 1 630 ? 26.347 -29.938 41.917 1.00 53.78 630 PRO A CA 1
ATOM 4822 C C . PRO A 1 630 ? 27.088 -30.967 40.989 1.00 53.78 630 PRO A C 1
ATOM 4824 O O . PRO A 1 630 ? 27.545 -32.017 41.430 1.00 53.78 630 PRO A O 1
ATOM 4827 N N . ALA A 1 631 ? 27.324 -30.554 39.725 1.00 33.12 631 ALA A N 1
ATOM 4828 C CA . ALA A 1 631 ? 28.547 -30.752 38.899 1.00 33.12 631 ALA A CA 1
ATOM 4829 C C . ALA A 1 631 ? 28.666 -31.868 37.819 1.00 33.12 631 ALA A C 1
ATOM 4831 O O . ALA A 1 631 ? 28.402 -33.041 38.060 1.00 33.12 631 ALA A O 1
ATOM 4832 N N . GLY A 1 632 ? 29.236 -31.450 36.665 1.00 30.84 632 GLY A N 1
ATOM 4833 C CA . GLY A 1 632 ? 30.074 -32.230 35.721 1.00 30.84 632 GLY A CA 1
ATOM 4834 C C . GLY A 1 632 ? 29.487 -32.411 34.304 1.00 30.84 632 GLY A C 1
ATOM 4835 O O . GLY A 1 632 ? 28.573 -33.208 34.151 1.00 30.84 632 GLY A O 1
ATOM 4836 N N . THR A 1 633 ? 29.759 -31.573 33.288 1.00 35.16 633 THR A N 1
ATOM 4837 C CA . THR A 1 633 ? 30.935 -31.448 32.370 1.00 35.16 633 THR A CA 1
ATOM 4838 C C . THR A 1 633 ? 31.146 -32.559 31.320 1.00 35.16 633 THR A C 1
ATOM 4840 O O . THR A 1 633 ? 31.394 -33.705 31.677 1.00 35.16 633 THR A O 1
ATOM 4843 N N . ASP A 1 634 ? 31.184 -32.089 30.061 1.00 37.69 634 ASP A N 1
ATOM 4844 C CA . ASP A 1 634 ? 32.077 -32.412 28.924 1.00 37.69 634 ASP A CA 1
ATOM 4845 C C . ASP A 1 634 ? 31.770 -33.434 27.801 1.00 37.69 634 ASP A C 1
ATOM 4847 O O . ASP A 1 634 ? 31.316 -34.554 28.019 1.00 37.69 634 ASP A O 1
ATOM 4851 N N . ASP A 1 635 ? 32.164 -32.940 26.605 1.00 37.25 635 ASP A N 1
ATOM 4852 C CA . ASP A 1 635 ? 32.512 -33.522 25.290 1.00 37.25 635 ASP A CA 1
ATOM 4853 C C . ASP A 1 635 ? 31.404 -34.113 24.389 1.00 37.25 635 ASP A C 1
ATOM 4855 O O . ASP A 1 635 ? 30.518 -34.821 24.843 1.00 37.25 635 ASP A O 1
ATOM 4859 N N . GLY A 1 636 ? 31.348 -33.901 23.062 1.00 33.97 636 GLY A N 1
ATOM 4860 C CA . GLY A 1 636 ? 32.282 -33.333 22.075 1.00 33.97 636 GLY A CA 1
ATOM 4861 C C . GLY A 1 636 ? 32.312 -34.206 20.792 1.00 33.97 636 GLY A C 1
ATOM 4862 O O . GLY A 1 636 ? 32.412 -35.422 20.912 1.00 33.97 636 GLY A O 1
ATOM 4863 N N . GLY A 1 637 ? 32.263 -33.595 19.590 1.00 35.91 637 GLY A N 1
ATOM 4864 C CA . GLY A 1 637 ? 32.553 -34.194 18.253 1.00 35.91 637 GLY A CA 1
ATOM 4865 C C . GLY A 1 637 ? 31.357 -34.835 17.514 1.00 35.91 637 GLY A C 1
ATOM 4866 O O . GLY A 1 637 ? 30.580 -35.546 18.137 1.00 35.91 637 GLY A O 1
ATOM 4867 N N . GLU A 1 638 ? 31.094 -34.639 16.213 1.00 39.53 638 GLU A N 1
ATOM 4868 C CA . GLU A 1 638 ? 31.839 -34.111 15.044 1.00 39.53 638 GLU A CA 1
ATOM 4869 C C . GLU A 1 638 ? 30.988 -33.149 14.195 1.00 39.53 638 GLU A C 1
ATOM 4871 O O . GLU A 1 638 ? 29.742 -33.303 14.183 1.00 39.53 638 GLU A O 1
#

Sequence (638 aa):
MAHMPIGTGQLALTVVMGLFLLVVAAWIARLESWRSYAPAGGGAGETGTGTGHEEKPGGLLRWLTTVDHKDIGLMYGAFAVLSFAWGGIAVVIMRTELLTPPVDLVSATTYNALMTTHGITMLFLFGTPVLAAFSNYLIPLLIGADDMAFPRINAIAFWLLPPGALLIWAGVILQPLGVGVEGAQTAWTMYAPLSIQQANPGIDLMLLGLHLTGVSATMGAINFVATIFTERGEDVSWANLDIFSWTVLVQSGQILFAFPLLGSAIVMLLFDRNFGTTFFTGESGAMLWQHLFWFFGHPEVYILVLPPMGLISYIIPRFSGRRLFGFKFVVYSTLALGVLSFGVWAHHMFATGMDPRLRASFMAVSIAIAIPSAVKTFNWITTMWGGRVRLTTPMLFCVGFIANFIIGGVTGVFEAAIPIDLVLHDTYHVIAHFHYVIMGGIAFAVFAGIYYWFPLYTGRMYQRTLGKWHFWLSMVGTNLTFFPMIFLGYGGMPRRYAGYDLTVGPVAYFADLHRLATLGVFVLAVGQLIFVWNLVSSWLEGAEIDDGDPWNLARDGLLTNEWQWFADTRQTALVDGGTEHVGGGGPDPAGNGGNDPAGNGRNDPAGDAEDDYTGNGGTGSGAASPVDDPAGTDDGGE